Protein AF-A0A7X8Q0T3-F1 (afdb_monomer_lite)

Sequence (737 aa):
MSANFSKSKKDFNSKPINKAGVKKSKSPLKVDAVNPEDIIFALDIGTRTVIGVVGIQEKDKFKVLTTEKVEHKNRAMLDGQIHDIDEVAQVVKEVKNKLEKKLGMKLSKVAIAAAGRVLKTCEVHVEFECDPTKEIDLKLISSLELEGIQNAQRVFDNDSSKEEKTQFYCVGYSVINYYLNEYVISALEGHKGKKIGADILATFLPHVVVDSMYTVMNRVGLDVTSLTLEPIAAINVTIPKDLRLLNLVLIDVGAGTSDMAITRDGSIVAYGMVPIAGDEITEKIAHHYLVDFNTAEKIKVSTSLQKEKTTFTDILGNERNVEVCEVMKVIKPTIELLGQTLAEKIIAYNQKAPNAVFLIGGGSQIPGLTGFISSELGMADERVVVRGREVVSKVRVNSKKLSGPDAITPIGIAVTSQMQRGQDFMSVTINGQKVRMFNSKKLKVADALILIGFNPRKLIGRNGKNLDFELNGEKKTIKGEVGQSAQIYVNDKLSNLETVLNNQDAIRVLPAEDGKDASLKVIDLVRNISERKISLNGTHISLEPKIFINGEAANIDDVIHHGDNLYIEEILTINDLVKVSEIDPLIFDIKVNDVDVSLDYVLKDLDEIVYTTKKLQNIAVNNNVNNDDYYIEEHNDLVESSENNLLDKSMDTNLDKSDIKDVLMSGNCLNITINGENKSIVSKASKFIFVDVFNYLDIDLSNPKGNIVLKLNGKSAGFTDVVNTGDVIDIYWDKYS

Secondary structure (DSSP, 8-state):
------------------------PPPPP--TT--GGGEEEEEEE-SSEEEEEEEEEETTEEEEEEEEEEE-SS--EETTEES-HHHHHHHHHHHHHHHHHHHTS---EEEEEE--S--EEEEEEEEEE--TTS---HHHHHHHHHHHHHHHHHHHHHHHTTT----EEEEEEEEEEEEETTEEES--TT---SEEEEEEEEEEEEHHHHHHHHHHHHHTT-EEEEEEEHHHHHHHHHS-GGGGGS-EEEEEE-SS-EEEEEEETTEEEEEEEES-SHHHHHHHHHHHHT--HHHHHHHHHHHHTT-SEEEEE-TTS-EEEEEHHHHHHHHHHHHHHHHHHHHHHHHHHHSS--SEEEEESGGGGSTTHHHHHHHHTT--GGGEEE--GGG-TTEEE--SSS-SGGGHHHHHHHHHHHHTTT-EEEEEEETTEEEEEEESS--BHHHHHHHTT--GGGGSPPPPPPEEEEETTEEEEEPPPPPBPPEEEETTEEE-TTPBP-TT-EEEEEPPBPPPPP--BGGGT-S--S-EEEEETTEEEEE--EEEETTEE--TTPBP-TT-EEEEE---BHHHHHHHTT--TTTEEEEETTEE--TTPBP-TT-EEEEEEPPPPP-------------------------------------------------EEEEEEETTEEEEEEESSSSEEGGGGGGG----TTS--SPEEEEETTEE--TTPEE-TT-EEEEEE-S--

pLDDT: mean 78.89, std 20.51, range [22.8, 98.0]

Radius of gyration: 46.99 Å; chains: 1; bounding box: 126×98×154 Å

Structure (mmCIF, N/CA/C/O backbone):
data_AF-A0A7X8Q0T3-F1
#
_entry.id   AF-A0A7X8Q0T3-F1
#
loop_
_atom_site.group_PDB
_atom_site.id
_atom_site.type_symbol
_atom_site.label_atom_id
_atom_site.label_alt_id
_atom_site.label_comp_id
_atom_site.label_asym_id
_atom_site.label_entity_id
_atom_site.label_seq_id
_atom_site.pdbx_PDB_ins_code
_atom_site.Cartn_x
_atom_site.Cartn_y
_atom_site.Cartn_z
_atom_site.occupancy
_atom_site.B_iso_or_equiv
_atom_site.auth_seq_id
_atom_site.auth_comp_id
_atom_site.auth_asym_id
_atom_site.auth_atom_id
_atom_site.pdbx_PDB_model_num
ATOM 1 N N . MET A 1 1 ? -45.677 54.839 33.334 1.00 37.31 1 MET A N 1
ATOM 2 C CA . MET A 1 1 ? -44.772 55.268 32.251 1.00 37.31 1 MET A CA 1
ATOM 3 C C . MET A 1 1 ? -44.620 54.107 31.279 1.00 37.31 1 MET A C 1
ATOM 5 O O . MET A 1 1 ? -44.083 53.085 31.669 1.00 37.31 1 MET A O 1
ATOM 9 N N . SER A 1 2 ? -45.237 54.274 30.100 1.00 32.34 2 SER A N 1
ATOM 10 C CA . SER A 1 2 ? -44.810 53.809 28.759 1.00 32.34 2 SER A CA 1
ATOM 11 C C . SER A 1 2 ? -44.543 52.295 28.572 1.00 32.34 2 SER A C 1
ATOM 13 O O . SER A 1 2 ? -43.511 51.811 29.009 1.00 32.34 2 SER A O 1
ATOM 15 N N . ALA A 1 3 ? -45.480 51.469 28.073 1.00 28.78 3 ALA A N 1
ATOM 16 C CA . ALA A 1 3 ? -45.919 51.292 26.664 1.00 28.78 3 ALA A CA 1
ATOM 17 C C . ALA A 1 3 ? -44.854 50.579 25.786 1.00 28.78 3 ALA A C 1
ATOM 19 O O . ALA A 1 3 ? -43.715 51.012 25.773 1.00 28.78 3 ALA A O 1
ATOM 20 N N . ASN A 1 4 ? -45.113 49.534 24.988 1.00 27.72 4 ASN A N 1
ATOM 21 C CA . ASN A 1 4 ? -46.358 48.892 24.559 1.00 27.72 4 ASN A CA 1
ATOM 22 C C . ASN A 1 4 ? -46.070 47.470 24.031 1.00 27.72 4 ASN A C 1
ATOM 24 O O . ASN A 1 4 ? -45.195 47.281 23.190 1.00 27.72 4 ASN A O 1
ATOM 28 N N . PHE A 1 5 ? -46.893 46.508 24.449 1.00 28.86 5 PHE A N 1
ATOM 29 C CA . PHE A 1 5 ? -47.133 45.236 23.767 1.00 28.86 5 PHE A CA 1
ATOM 30 C C . PHE A 1 5 ? -48.535 45.276 23.129 1.00 28.86 5 PHE A C 1
ATOM 32 O O . PHE A 1 5 ? -49.465 45.856 23.691 1.00 28.86 5 PHE A O 1
ATOM 39 N N . SER A 1 6 ? -48.690 44.527 22.032 1.00 30.03 6 SER A N 1
ATOM 40 C CA . SER A 1 6 ? -49.937 44.008 21.437 1.00 30.03 6 SER A CA 1
ATOM 41 C C . SER A 1 6 ? -50.727 44.870 20.439 1.00 30.03 6 SER A C 1
ATOM 43 O O . SER A 1 6 ? -51.122 46.000 20.720 1.00 30.03 6 SER A O 1
ATOM 45 N N . LYS A 1 7 ? -51.056 44.236 19.300 1.00 31.39 7 LYS A N 1
ATOM 46 C CA . LYS A 1 7 ? -52.406 43.956 18.743 1.00 31.39 7 LYS A CA 1
ATOM 47 C C . LYS A 1 7 ? -52.211 43.381 17.315 1.00 31.39 7 LYS A C 1
ATOM 49 O O . LYS A 1 7 ? -51.281 43.793 16.646 1.00 31.39 7 LYS A O 1
ATOM 54 N N . SER A 1 8 ? -52.972 42.419 16.782 1.00 26.77 8 SER A N 1
ATOM 55 C CA . SER A 1 8 ? -54.361 42.041 17.064 1.00 26.77 8 SER A CA 1
ATOM 56 C C . SER A 1 8 ? -54.817 40.734 16.377 1.00 26.77 8 SER A C 1
ATOM 58 O O . SER A 1 8 ? -54.538 40.552 15.200 1.00 26.77 8 SER A O 1
ATOM 60 N N . LYS A 1 9 ? -55.671 39.990 17.109 1.00 30.47 9 LYS A N 1
ATOM 61 C CA . LYS A 1 9 ? -57.002 39.417 16.745 1.00 30.47 9 LYS A CA 1
ATOM 62 C C . LYS A 1 9 ? -57.108 38.317 15.662 1.00 30.47 9 LYS A C 1
ATOM 64 O O . LYS A 1 9 ? -56.691 38.527 14.537 1.00 30.47 9 LYS A O 1
ATOM 69 N N . LYS A 1 10 ? -57.602 37.120 16.052 1.00 30.09 10 LYS A N 1
ATOM 70 C CA . LYS A 1 10 ? -59.005 36.581 15.964 1.00 30.09 10 LYS A CA 1
ATOM 71 C C . LYS A 1 10 ? -59.418 36.258 14.527 1.00 30.09 10 LYS A C 1
ATOM 73 O O . LYS A 1 10 ? -59.178 37.073 13.656 1.00 30.09 10 LYS A O 1
ATOM 78 N N . ASP A 1 11 ? -60.163 35.222 14.172 1.00 29.88 11 ASP A N 1
ATOM 79 C CA . ASP A 1 11 ? -60.766 33.992 14.722 1.00 29.88 11 ASP A CA 1
ATOM 80 C C . ASP A 1 11 ? -61.361 33.328 13.450 1.00 29.88 11 ASP A C 1
ATOM 82 O O . ASP A 1 11 ? -61.720 34.068 12.540 1.00 29.88 11 ASP A O 1
ATOM 86 N N . PHE A 1 12 ? -61.491 31.998 13.356 1.00 29.34 12 PHE A N 1
ATOM 87 C CA . PHE A 1 12 ? -62.722 31.306 12.903 1.00 29.34 12 PHE A CA 1
ATOM 88 C C . PHE A 1 12 ? -62.537 29.778 12.781 1.00 29.34 12 PHE A C 1
ATOM 90 O O . PHE A 1 12 ? -61.544 29.263 12.274 1.00 29.34 12 PHE A O 1
ATOM 97 N N . ASN A 1 13 ? -63.556 29.083 13.289 1.00 30.03 13 ASN A N 1
ATOM 98 C CA . ASN A 1 13 ? -63.765 27.640 13.424 1.00 30.03 13 ASN A CA 1
ATOM 99 C C . ASN A 1 13 ? -63.749 26.830 12.112 1.00 30.03 13 ASN A C 1
ATOM 101 O O . ASN A 1 13 ? -64.373 27.231 11.135 1.00 30.03 13 ASN A O 1
ATOM 105 N N . SER A 1 14 ? -63.233 25.592 12.157 1.00 27.50 14 SER A N 1
ATOM 106 C CA . SER A 1 14 ? -64.033 24.336 12.157 1.00 27.50 14 SER A CA 1
ATOM 107 C C . SER A 1 14 ? -63.181 23.092 11.803 1.00 27.50 14 SER A C 1
ATOM 109 O O . SER A 1 14 ? -62.416 23.074 10.847 1.00 27.50 14 SER A O 1
ATOM 111 N N . LYS A 1 15 ? -63.300 22.038 12.623 1.00 33.34 15 LYS A N 1
ATOM 112 C CA . LYS A 1 15 ? -62.826 20.643 12.408 1.00 33.34 15 LYS A CA 1
ATOM 113 C C . LYS A 1 15 ? -63.952 19.848 11.695 1.00 33.34 15 LYS A C 1
ATOM 115 O O . LYS A 1 15 ? -65.085 20.302 11.859 1.00 33.34 15 LYS A O 1
ATOM 120 N N . PRO A 1 16 ? -63.751 18.677 11.018 1.00 34.50 16 PRO A N 1
ATOM 121 C CA . PRO A 1 16 ? -63.054 17.502 11.591 1.00 34.50 16 PRO A CA 1
ATOM 122 C C . PRO A 1 16 ? -62.365 16.454 10.652 1.00 34.50 16 PRO A C 1
ATOM 124 O O . PRO A 1 16 ? -62.721 16.265 9.501 1.00 34.50 16 PRO A O 1
ATOM 127 N N . ILE A 1 17 ? -61.401 15.720 11.243 1.00 32.91 17 ILE A N 1
ATOM 128 C CA . ILE A 1 17 ? -61.105 14.261 11.158 1.00 32.91 17 ILE A CA 1
ATOM 129 C C . ILE A 1 17 ? -61.110 13.562 9.770 1.00 32.91 17 ILE A C 1
ATOM 131 O O . ILE A 1 17 ? -62.182 13.319 9.233 1.00 32.91 17 ILE A O 1
ATOM 135 N N . ASN A 1 18 ? -59.959 13.026 9.300 1.00 28.09 18 ASN A N 1
ATOM 136 C CA . ASN A 1 18 ? -59.704 11.563 9.232 1.00 28.09 18 ASN A CA 1
ATOM 137 C C . ASN A 1 18 ? -58.343 11.123 8.629 1.00 28.09 18 ASN A C 1
ATOM 139 O O . ASN A 1 18 ? -57.857 11.685 7.656 1.00 28.09 18 ASN A O 1
ATOM 143 N N . LYS A 1 19 ? -57.891 9.971 9.150 1.00 28.48 19 LYS A N 1
ATOM 144 C CA . LYS A 1 19 ? -57.061 8.898 8.558 1.00 28.48 19 LYS A CA 1
ATOM 145 C C . LYS A 1 19 ? -55.526 9.012 8.496 1.00 28.48 19 LYS A C 1
ATOM 147 O O . LYS A 1 19 ? -54.922 9.719 7.700 1.00 28.48 19 LYS A O 1
ATOM 152 N N . ALA A 1 20 ? -54.944 8.139 9.323 1.00 39.25 20 ALA A N 1
ATOM 153 C CA . ALA A 1 20 ? -53.646 7.481 9.237 1.00 39.25 20 ALA A CA 1
ATOM 154 C C . ALA A 1 20 ? -52.990 7.484 7.842 1.00 39.25 20 ALA A C 1
ATOM 156 O O . ALA A 1 20 ? -53.408 6.767 6.933 1.00 39.25 20 ALA A O 1
ATOM 157 N N . GLY A 1 21 ? -51.898 8.240 7.720 1.00 27.89 21 GLY A N 1
ATOM 158 C CA . GLY A 1 21 ? -50.941 8.134 6.627 1.00 27.89 21 GLY A CA 1
ATOM 159 C C . GLY A 1 21 ? -49.817 7.175 7.008 1.00 27.89 21 GLY A C 1
ATOM 160 O O . GLY A 1 21 ? -49.024 7.451 7.906 1.00 27.89 21 GLY A O 1
ATOM 161 N N . VAL A 1 22 ? -49.776 6.040 6.318 1.00 30.25 22 VAL A N 1
ATOM 162 C CA . VAL A 1 22 ? -48.699 5.044 6.303 1.00 30.25 22 VAL A CA 1
ATOM 163 C C . VAL A 1 22 ? -47.321 5.724 6.304 1.00 30.25 22 VAL A C 1
ATOM 165 O O . VAL A 1 22 ? -47.052 6.595 5.474 1.00 30.25 22 VAL A O 1
ATOM 168 N N . LYS A 1 23 ? -46.429 5.309 7.219 1.00 32.00 23 LYS A N 1
ATOM 169 C CA . LYS A 1 23 ? -45.001 5.668 7.192 1.00 32.00 23 LYS A CA 1
ATOM 170 C C . LYS A 1 23 ? -44.437 5.300 5.816 1.00 32.00 23 LYS A C 1
ATOM 172 O O . LYS A 1 23 ? -44.191 4.127 5.549 1.00 32.00 23 LYS A O 1
ATOM 177 N N . LYS A 1 24 ? -44.212 6.297 4.953 1.00 29.77 24 LYS A N 1
ATOM 178 C CA . LYS A 1 24 ? -43.416 6.130 3.731 1.00 29.77 24 LYS A CA 1
ATOM 179 C C . LYS A 1 24 ? -42.034 5.629 4.144 1.00 29.77 24 LYS A C 1
ATOM 181 O O . LYS A 1 24 ? -41.278 6.350 4.796 1.00 29.77 24 LYS A O 1
ATOM 186 N N . SER A 1 25 ? -41.716 4.387 3.784 1.00 33.12 25 SER A N 1
ATOM 187 C CA . SER A 1 25 ? -40.343 3.895 3.799 1.00 33.12 25 SER A CA 1
ATOM 188 C C . SER A 1 25 ? -39.490 4.862 2.983 1.00 33.12 25 SER A C 1
ATOM 190 O O . SER A 1 25 ? -39.877 5.226 1.870 1.00 33.12 25 SER A O 1
ATOM 192 N N . LYS A 1 26 ? -38.352 5.295 3.536 1.00 35.00 26 LYS A N 1
ATOM 193 C CA . LYS A 1 26 ? -37.360 6.086 2.800 1.00 35.00 26 LYS A CA 1
ATOM 194 C C . LYS A 1 26 ? -37.079 5.389 1.467 1.00 35.00 26 LYS A C 1
ATOM 196 O O . LYS A 1 26 ? -36.672 4.230 1.463 1.00 35.00 26 LYS A O 1
ATOM 201 N N . SER A 1 27 ? -37.349 6.080 0.364 1.00 32.72 27 SER A N 1
ATOM 202 C CA . SER A 1 27 ? -36.993 5.620 -0.974 1.00 32.72 27 SER A CA 1
ATOM 203 C C . SER A 1 27 ? -35.476 5.400 -1.061 1.00 32.72 27 SER A C 1
ATOM 205 O O . SER A 1 27 ? -34.735 6.115 -0.375 1.00 32.72 27 SER A O 1
ATOM 207 N N . PRO A 1 28 ? -34.998 4.460 -1.897 1.00 38.91 28 PRO A N 1
ATOM 208 C CA . PRO A 1 28 ? -33.577 4.339 -2.208 1.00 38.91 28 PRO A CA 1
ATOM 209 C C . PRO A 1 28 ? -33.034 5.689 -2.695 1.00 38.91 28 PRO A C 1
ATOM 211 O O . PRO A 1 28 ? -33.772 6.475 -3.299 1.00 38.91 28 PRO A O 1
ATOM 214 N N . LEU A 1 29 ? -31.765 5.977 -2.402 1.00 44.09 29 LEU A N 1
ATOM 215 C CA . LEU A 1 29 ? -31.055 7.107 -3.004 1.00 44.09 29 LEU A CA 1
ATOM 216 C C . LEU A 1 29 ? -31.236 7.016 -4.530 1.00 44.09 29 LEU A C 1
ATOM 218 O O . LEU A 1 29 ? -31.011 5.954 -5.100 1.00 44.09 29 LEU A O 1
ATOM 222 N N . LYS A 1 30 ? -31.684 8.091 -5.190 1.00 40.72 30 LYS A N 1
ATOM 223 C CA . LYS A 1 30 ? -31.677 8.158 -6.659 1.00 40.72 30 LYS A CA 1
ATOM 224 C C . LYS A 1 30 ? -30.213 8.192 -7.109 1.00 40.72 30 LYS A C 1
ATOM 226 O O . LYS A 1 30 ? -29.570 9.229 -6.973 1.00 40.72 30 LYS A O 1
ATOM 231 N N . VAL A 1 31 ? -29.691 7.052 -7.561 1.00 48.88 31 VAL A N 1
ATOM 232 C CA . VAL A 1 31 ? -28.301 6.865 -8.030 1.00 48.88 31 VAL A CA 1
ATOM 233 C C . VAL A 1 31 ? -28.162 7.122 -9.541 1.00 48.88 31 VAL A C 1
ATOM 235 O O . VAL A 1 31 ? -27.051 7.162 -10.054 1.00 48.88 31 VAL A O 1
ATOM 238 N N . ASP A 1 32 ? -29.258 7.451 -10.234 1.00 45.22 32 ASP A N 1
ATOM 239 C CA . ASP A 1 32 ? -29.336 7.631 -11.699 1.00 45.22 32 ASP A CA 1
ATOM 240 C C . ASP A 1 32 ? -28.468 8.769 -12.296 1.00 45.22 32 ASP A C 1
ATOM 242 O O . ASP A 1 32 ? -28.547 9.036 -13.491 1.00 45.22 32 ASP A O 1
ATOM 246 N N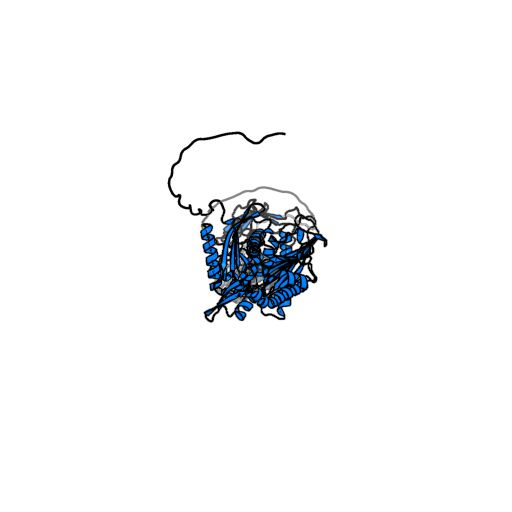 . ALA A 1 33 ? -27.649 9.462 -11.498 1.00 56.94 33 ALA A N 1
ATOM 247 C CA . ALA A 1 33 ? -26.800 10.577 -11.933 1.00 56.94 33 ALA A CA 1
ATOM 248 C C . ALA A 1 33 ? -25.291 10.365 -11.691 1.00 56.94 33 ALA A C 1
ATOM 250 O O . ALA A 1 33 ? -24.519 11.300 -11.892 1.00 56.94 33 ALA A O 1
ATOM 251 N N . VAL A 1 34 ? -24.857 9.186 -11.228 1.00 66.12 34 VAL A N 1
ATOM 252 C CA . VAL A 1 34 ? -23.438 8.913 -10.941 1.00 66.12 34 VAL A CA 1
ATOM 253 C C . VAL A 1 34 ? -22.872 7.942 -11.974 1.00 66.12 34 VAL A C 1
ATOM 255 O O . VAL A 1 34 ? -23.337 6.811 -12.084 1.00 66.12 34 VAL A O 1
ATOM 258 N N . ASN A 1 35 ? -21.859 8.382 -12.720 1.00 72.50 35 ASN A N 1
ATOM 259 C CA . ASN A 1 35 ? -21.120 7.531 -13.647 1.00 72.50 35 ASN A CA 1
ATOM 260 C C . ASN A 1 35 ? -20.367 6.437 -12.860 1.00 72.50 35 ASN A C 1
ATOM 262 O O . ASN A 1 35 ? -19.590 6.779 -11.965 1.00 72.50 35 ASN A O 1
ATOM 266 N N . PRO A 1 36 ? -20.556 5.142 -13.175 1.00 73.50 36 PRO A N 1
ATOM 267 C CA . PRO A 1 36 ? -19.870 4.050 -12.490 1.00 73.50 36 PRO A CA 1
ATOM 268 C C . PRO A 1 36 ? -18.345 4.159 -12.477 1.00 73.50 36 PRO A C 1
ATOM 270 O O . PRO A 1 36 ? -17.726 3.751 -11.499 1.00 73.50 36 PRO A O 1
ATOM 273 N N . GLU A 1 37 ? -17.743 4.745 -13.514 1.00 72.06 37 GLU A N 1
ATOM 274 C CA . GLU A 1 37 ? -16.288 4.927 -13.575 1.00 72.06 37 GLU A CA 1
ATOM 275 C C . GLU A 1 37 ? -15.775 5.997 -12.601 1.00 72.06 37 GLU A C 1
ATOM 277 O O . GLU A 1 37 ? -14.588 6.022 -12.294 1.00 72.06 37 GLU A O 1
ATOM 282 N N . ASP A 1 38 ? -16.636 6.870 -12.077 1.00 80.62 38 ASP A N 1
ATOM 283 C CA . ASP A 1 38 ? -16.244 7.913 -11.121 1.00 80.62 38 ASP A CA 1
ATOM 284 C C . ASP A 1 38 ? -16.353 7.454 -9.661 1.00 80.62 38 ASP A C 1
ATOM 286 O O . ASP A 1 38 ? -15.968 8.186 -8.745 1.00 80.62 38 ASP A O 1
ATOM 290 N N . ILE A 1 39 ? -16.870 6.243 -9.437 1.00 89.75 39 ILE A N 1
ATOM 291 C CA . ILE A 1 39 ? -17.085 5.690 -8.106 1.00 89.75 39 ILE A CA 1
ATOM 292 C C . ILE A 1 39 ? -15.808 5.070 -7.567 1.00 89.75 39 ILE A C 1
ATOM 294 O O . ILE A 1 39 ? -15.181 4.220 -8.193 1.00 89.75 39 ILE A O 1
ATOM 298 N N . ILE A 1 40 ? -15.499 5.439 -6.329 1.00 92.56 40 ILE A N 1
ATOM 299 C CA . ILE A 1 40 ? -14.468 4.795 -5.532 1.00 92.56 40 ILE A CA 1
ATOM 300 C C . ILE A 1 40 ? -15.150 3.958 -4.469 1.00 92.56 40 ILE A C 1
ATOM 302 O O . ILE A 1 40 ? -15.913 4.471 -3.644 1.00 92.56 40 ILE A O 1
ATOM 306 N N . PHE A 1 41 ? -14.848 2.666 -4.488 1.00 95.38 41 PHE A N 1
ATOM 307 C CA . PHE A 1 41 ? -15.167 1.741 -3.417 1.00 95.38 41 PHE A CA 1
ATOM 308 C C . PHE A 1 41 ? -13.881 1.416 -2.666 1.00 95.38 41 PHE A C 1
ATOM 310 O O . PHE A 1 41 ? -12.967 0.832 -3.235 1.00 95.38 41 PHE A O 1
ATOM 317 N N . ALA A 1 42 ? -13.816 1.808 -1.400 1.00 96.25 42 ALA A N 1
ATOM 318 C CA . ALA A 1 42 ? -12.715 1.495 -0.506 1.00 96.25 42 ALA A CA 1
ATOM 319 C C . ALA A 1 42 ? -13.150 0.480 0.552 1.00 96.25 42 ALA A C 1
ATOM 321 O O . ALA A 1 42 ? -14.268 0.562 1.077 1.00 96.25 42 ALA A O 1
ATOM 322 N N . LEU A 1 43 ? -12.253 -0.445 0.875 1.00 96.38 43 LEU A N 1
ATOM 323 C CA . LEU A 1 43 ? -12.395 -1.411 1.953 1.00 96.38 43 LEU A CA 1
ATOM 324 C C . LEU A 1 43 ? -11.230 -1.276 2.930 1.00 96.38 43 LEU A C 1
ATOM 326 O O . LEU A 1 43 ? -10.067 -1.385 2.552 1.00 96.38 43 LEU A O 1
ATOM 330 N N . ASP A 1 44 ? -11.586 -1.101 4.192 1.00 95.50 44 ASP A N 1
ATOM 331 C CA . ASP A 1 44 ? -10.714 -1.313 5.336 1.00 95.50 44 ASP A CA 1
ATOM 332 C C . ASP A 1 44 ? -11.032 -2.701 5.913 1.00 95.50 44 ASP A C 1
ATOM 334 O O . ASP A 1 44 ? -12.173 -2.974 6.311 1.00 95.50 44 ASP A O 1
ATOM 338 N N . ILE A 1 45 ? -10.052 -3.604 5.874 1.00 94.75 45 ILE A N 1
ATOM 339 C CA . ILE A 1 45 ? -10.183 -4.991 6.326 1.00 94.75 45 ILE A CA 1
ATOM 340 C C . ILE A 1 45 ? -9.469 -5.107 7.673 1.00 94.75 45 ILE A C 1
ATOM 342 O O . ILE A 1 45 ? -8.379 -5.657 7.768 1.00 94.75 45 ILE A O 1
ATOM 346 N N . GLY A 1 46 ? -10.098 -4.579 8.719 1.00 92.00 46 GLY A N 1
ATOM 347 C CA . GLY A 1 46 ? -9.538 -4.593 10.062 1.00 92.00 46 GLY A CA 1
ATOM 348 C C . GLY A 1 46 ? -9.693 -5.938 10.778 1.00 92.00 46 GLY A C 1
ATOM 349 O O . GLY A 1 46 ? -10.587 -6.740 10.488 1.00 92.00 46 GLY A O 1
ATOM 350 N N . THR A 1 47 ? -8.869 -6.136 11.814 1.00 91.12 47 THR A N 1
ATOM 351 C CA . THR A 1 47 ? -8.838 -7.368 12.636 1.00 91.12 47 THR A CA 1
ATOM 352 C C . THR A 1 47 ? -10.199 -7.720 13.246 1.00 91.12 47 THR A C 1
ATOM 354 O O . THR A 1 47 ? -10.567 -8.889 13.327 1.00 91.12 47 THR A O 1
ATOM 357 N N . ARG A 1 48 ? -10.994 -6.712 13.629 1.00 89.75 48 ARG A N 1
ATOM 358 C CA . ARG A 1 48 ? -12.329 -6.913 14.213 1.00 89.75 48 ARG A CA 1
ATOM 359 C C . ARG A 1 48 ? -13.465 -6.708 13.214 1.00 89.75 48 ARG A C 1
ATOM 361 O O . ARG A 1 48 ? -14.483 -7.397 13.298 1.00 89.75 48 ARG A O 1
ATOM 368 N N . THR A 1 49 ? -13.326 -5.748 12.302 1.00 92.38 49 THR A N 1
ATOM 369 C CA . THR A 1 49 ? -14.418 -5.313 11.424 1.00 92.38 49 THR A CA 1
ATOM 370 C C . THR A 1 49 ? -13.937 -5.004 10.023 1.00 92.38 49 THR A C 1
ATOM 372 O O . THR A 1 49 ? -12.892 -4.388 9.867 1.00 92.38 49 THR A O 1
ATOM 375 N N . VAL A 1 50 ? -14.769 -5.314 9.032 1.00 95.31 50 VAL A N 1
ATOM 376 C CA . VAL A 1 50 ? -14.602 -4.844 7.657 1.00 95.31 50 VAL A CA 1
ATOM 377 C C . VAL A 1 50 ? -15.505 -3.636 7.437 1.00 95.31 50 VAL A C 1
ATOM 379 O O . VAL A 1 50 ? -16.725 -3.706 7.646 1.00 95.31 50 VAL A O 1
ATOM 382 N N . ILE A 1 51 ? -14.912 -2.522 7.014 1.00 95.38 51 ILE A N 1
ATOM 383 C CA . ILE A 1 51 ? -15.606 -1.262 6.760 1.00 95.38 51 ILE A CA 1
ATOM 384 C C . ILE A 1 51 ? -15.491 -0.924 5.277 1.00 95.38 51 ILE A C 1
ATOM 386 O O . ILE A 1 51 ? -14.403 -0.771 4.736 1.00 95.38 51 ILE A O 1
ATOM 390 N N . GLY A 1 52 ? -16.636 -0.777 4.616 1.00 96.19 52 GLY A N 1
ATOM 391 C CA . GLY A 1 52 ? -16.710 -0.331 3.232 1.00 96.19 52 GLY A CA 1
ATOM 392 C C . GLY A 1 52 ? -17.214 1.099 3.114 1.00 96.19 52 GLY A C 1
ATOM 393 O O . GLY A 1 52 ? -18.243 1.459 3.698 1.00 96.19 52 GLY A O 1
ATOM 394 N N . VAL A 1 53 ? -16.513 1.900 2.316 1.00 95.19 53 VAL A N 1
ATOM 395 C CA . VAL A 1 53 ? -16.852 3.289 1.996 1.00 95.19 53 VAL A CA 1
ATOM 396 C C . VAL A 1 53 ? -16.996 3.420 0.488 1.00 95.19 53 VAL A C 1
ATOM 398 O O . VAL A 1 53 ? -16.104 3.040 -0.261 1.00 95.19 53 VAL A O 1
ATOM 401 N N . VAL A 1 54 ? -18.122 3.972 0.035 1.00 94.88 54 VAL A N 1
ATOM 402 C CA . VAL A 1 54 ? -18.336 4.291 -1.380 1.00 94.88 54 VAL A CA 1
ATOM 403 C C . VAL A 1 54 ? -18.550 5.786 -1.529 1.00 94.88 54 VAL A C 1
ATOM 405 O O . VAL A 1 54 ? -19.397 6.368 -0.841 1.00 94.88 54 VAL A O 1
ATOM 408 N N . GLY A 1 55 ? -17.802 6.409 -2.433 1.00 92.62 55 GLY A N 1
ATOM 409 C CA . GLY A 1 55 ? -17.861 7.845 -2.668 1.00 92.62 55 GLY A CA 1
ATOM 410 C C . GLY A 1 55 ? -17.422 8.261 -4.064 1.00 92.62 55 GLY A C 1
ATOM 411 O O . GLY A 1 55 ? -17.036 7.432 -4.883 1.00 92.62 55 GLY A O 1
ATOM 412 N N . ILE A 1 56 ? -17.522 9.562 -4.318 1.00 90.56 56 ILE A N 1
ATOM 413 C CA . ILE A 1 56 ? -17.129 10.212 -5.572 1.00 90.56 56 ILE A CA 1
ATOM 414 C C . ILE A 1 56 ? -16.374 11.504 -5.277 1.00 90.56 5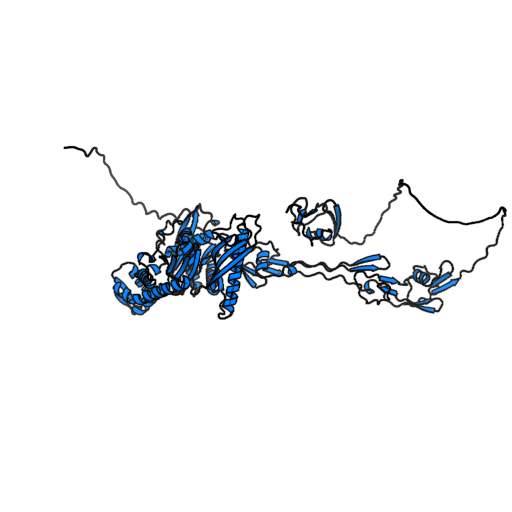6 ILE A C 1
ATOM 416 O O . ILE A 1 56 ? -16.626 12.166 -4.264 1.00 90.56 56 ILE A O 1
ATOM 420 N N . GLN A 1 57 ? -15.486 11.895 -6.184 1.00 85.25 57 GLN A N 1
ATOM 421 C CA . GLN A 1 57 ? -14.852 13.206 -6.136 1.00 85.25 57 GLN A CA 1
ATOM 422 C C . GLN A 1 57 ? -15.800 14.265 -6.725 1.00 85.25 57 GLN A C 1
ATOM 424 O O . GLN A 1 57 ? -16.175 14.195 -7.891 1.00 85.25 57 GLN A O 1
ATOM 429 N N . GLU A 1 58 ? -16.180 15.269 -5.932 1.00 83.88 58 GLU A N 1
ATOM 430 C CA . GLU A 1 58 ? -16.938 16.442 -6.383 1.00 83.88 58 GLU A CA 1
ATOM 431 C C . GLU A 1 58 ? -16.093 17.708 -6.170 1.00 83.88 58 GLU A C 1
ATOM 433 O O . GLU A 1 58 ? -16.004 18.234 -5.054 1.00 83.88 58 GLU A O 1
ATOM 438 N N . LYS A 1 59 ? -15.503 18.241 -7.251 1.00 80.00 59 LYS A N 1
ATOM 439 C CA . LYS A 1 59 ? -14.568 19.384 -7.196 1.00 80.00 59 LYS A CA 1
ATOM 440 C C . LYS A 1 59 ? -13.413 19.079 -6.226 1.00 80.00 59 LYS A C 1
ATOM 442 O O . LYS A 1 59 ? -12.755 18.057 -6.378 1.00 80.00 59 LYS A O 1
ATOM 447 N N . ASP A 1 60 ? -13.222 19.899 -5.193 1.00 78.69 60 ASP A N 1
ATOM 448 C CA . ASP A 1 60 ? -12.158 19.742 -4.190 1.00 78.69 60 ASP A CA 1
ATOM 449 C C . ASP A 1 60 ? -12.553 18.878 -2.982 1.00 78.69 60 ASP A C 1
ATOM 451 O O . ASP A 1 60 ? -11.817 18.825 -1.993 1.00 78.69 60 ASP A O 1
ATOM 455 N N . LYS A 1 61 ? -13.736 18.245 -3.000 1.00 86.19 61 LYS A N 1
ATOM 456 C CA . LYS A 1 61 ? -14.234 17.450 -1.869 1.00 86.19 61 LYS A CA 1
ATOM 457 C C . LYS A 1 61 ? -14.607 16.038 -2.286 1.00 86.19 61 LYS A C 1
ATOM 459 O O . LYS A 1 61 ? -15.310 15.831 -3.270 1.00 86.19 61 LYS A O 1
ATOM 464 N N . PHE A 1 62 ? -14.233 15.074 -1.457 1.00 88.38 62 PHE A N 1
ATOM 465 C CA . PHE A 1 62 ? -14.702 13.704 -1.597 1.00 88.38 62 PHE A CA 1
ATOM 466 C C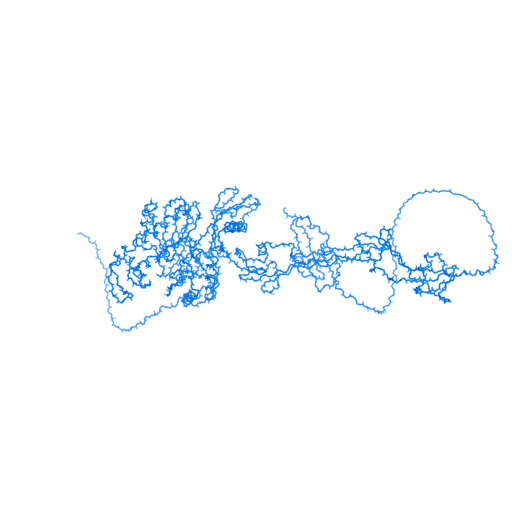 . PHE A 1 62 ? -16.064 13.559 -0.911 1.00 88.38 62 PHE A C 1
ATOM 468 O O . PHE A 1 62 ? -16.236 13.912 0.260 1.00 88.38 62 PHE A O 1
ATOM 475 N N . LYS A 1 63 ? -17.068 13.074 -1.636 1.00 90.50 63 LYS A N 1
ATOM 476 C CA . LYS A 1 63 ? -18.427 12.885 -1.130 1.00 90.50 63 LYS A CA 1
ATOM 477 C C . LYS A 1 63 ? -18.689 11.407 -0.905 1.00 90.50 63 LYS A C 1
ATOM 479 O O . LYS A 1 63 ? -18.795 10.634 -1.852 1.00 90.50 63 LYS A O 1
ATOM 484 N N . VAL A 1 64 ? -18.878 11.038 0.356 1.00 91.44 64 VAL A N 1
ATOM 485 C CA . VAL A 1 64 ? -19.289 9.689 0.743 1.00 91.44 64 VAL A CA 1
ATOM 486 C C . VAL A 1 64 ? -20.774 9.513 0.433 1.00 91.44 64 VAL A C 1
ATOM 488 O O . VAL A 1 64 ? -21.628 10.209 0.990 1.00 91.44 64 VAL A O 1
ATOM 491 N N . LEU A 1 65 ? -21.076 8.568 -0.455 1.00 91.69 65 LEU A N 1
ATOM 492 C CA . LEU A 1 65 ? -22.431 8.209 -0.869 1.00 91.69 65 LEU A CA 1
ATOM 493 C C . LEU A 1 65 ? -23.070 7.239 0.124 1.00 91.69 65 LEU A C 1
ATOM 495 O O . LEU A 1 65 ? -24.210 7.428 0.547 1.00 91.69 65 LEU A O 1
ATOM 499 N N . THR A 1 66 ? -22.330 6.203 0.518 1.00 92.62 66 THR A N 1
ATOM 500 C CA . THR A 1 66 ? -22.791 5.204 1.484 1.00 92.62 66 THR A CA 1
ATOM 501 C C . THR A 1 66 ? -21.613 4.521 2.165 1.00 92.62 66 THR A C 1
ATOM 503 O O . THR A 1 66 ? -20.506 4.473 1.636 1.00 92.62 66 THR A O 1
ATOM 506 N N . THR A 1 67 ? -21.876 3.959 3.341 1.00 94.06 67 THR A N 1
ATOM 507 C CA . THR A 1 67 ? -20.926 3.147 4.096 1.00 94.06 67 THR A CA 1
ATOM 508 C C . THR A 1 67 ? -21.604 1.898 4.644 1.00 94.06 67 THR A C 1
ATOM 510 O O . THR A 1 67 ? -22.837 1.846 4.767 1.00 94.06 67 THR A O 1
ATOM 513 N N . GLU A 1 68 ? -20.817 0.880 4.969 1.00 94.94 68 GLU A N 1
ATOM 514 C CA . GLU A 1 68 ? -21.265 -0.294 5.711 1.00 94.94 68 GLU A CA 1
ATOM 515 C C . GLU A 1 68 ? -20.126 -0.843 6.573 1.00 94.94 68 GLU A C 1
ATOM 517 O O . GLU A 1 68 ? -18.965 -0.731 6.204 1.00 94.94 68 GLU A O 1
ATOM 522 N N . LYS A 1 69 ? -20.469 -1.405 7.733 1.00 94.19 69 LYS A N 1
ATOM 523 C CA . LYS A 1 69 ? -19.532 -2.002 8.686 1.00 94.19 69 LYS A CA 1
ATOM 524 C C . LYS A 1 69 ? -20.090 -3.355 9.100 1.00 94.19 69 LYS A C 1
ATOM 526 O O . LYS A 1 69 ? -21.267 -3.433 9.460 1.00 94.19 69 LYS A O 1
ATOM 531 N N . VAL A 1 70 ? -19.269 -4.393 9.024 1.00 94.56 70 VAL A N 1
ATOM 532 C CA . VAL A 1 70 ? -19.617 -5.754 9.447 1.00 94.56 70 VAL A CA 1
ATOM 533 C C . VAL A 1 70 ? -18.484 -6.285 10.318 1.00 94.56 70 VAL A C 1
ATOM 535 O O . VAL A 1 70 ? -17.316 -6.095 9.995 1.00 94.56 70 VAL A O 1
ATOM 538 N N . GLU A 1 71 ? -18.826 -6.900 11.446 1.00 92.38 71 GLU A N 1
ATOM 539 C CA . GLU A 1 71 ? -17.848 -7.513 12.350 1.00 92.38 71 GLU A CA 1
ATOM 540 C C . GLU A 1 71 ? -17.563 -8.953 11.923 1.00 92.38 71 GLU A C 1
ATOM 542 O O . GLU A 1 71 ? -18.465 -9.652 11.451 1.00 92.38 71 GLU A O 1
ATOM 547 N N . HIS A 1 72 ? -16.328 -9.411 12.124 1.00 90.88 72 HIS A N 1
ATOM 548 C CA . HIS A 1 72 ? -16.006 -10.824 11.946 1.00 90.88 72 HIS A CA 1
ATOM 549 C C . HIS A 1 72 ? -16.746 -11.667 12.989 1.00 90.88 72 HIS A C 1
ATOM 551 O O . HIS A 1 72 ? -16.879 -11.274 14.153 1.00 90.88 72 HIS A O 1
ATOM 557 N N . LYS A 1 73 ? -17.251 -12.832 12.573 1.00 84.62 73 LYS A N 1
ATOM 558 C CA . LYS A 1 73 ? -17.959 -13.757 13.475 1.00 84.62 73 LYS A CA 1
ATOM 559 C C . LYS A 1 73 ? -16.987 -14.487 14.397 1.00 84.62 73 LYS A C 1
ATOM 561 O O . LYS A 1 73 ? -17.255 -14.609 15.589 1.00 84.62 73 LYS A O 1
ATOM 566 N N . ASN A 1 74 ? -15.866 -14.911 13.825 1.00 83.69 74 ASN A N 1
ATOM 567 C CA . ASN A 1 74 ? -14.761 -15.569 14.502 1.00 83.69 74 ASN A CA 1
ATOM 568 C C . ASN A 1 74 ? -13.489 -14.727 14.335 1.00 83.69 74 ASN A C 1
ATOM 570 O O . ASN A 1 74 ? -13.492 -13.682 13.680 1.00 83.69 74 ASN A O 1
ATOM 574 N N . ARG A 1 75 ? -12.386 -15.183 14.927 1.00 81.94 75 ARG A N 1
ATOM 575 C CA . ARG A 1 75 ? -11.081 -14.521 14.852 1.00 81.94 75 ARG A CA 1
ATOM 576 C C . ARG A 1 75 ? -10.362 -14.869 13.539 1.00 81.94 75 ARG A C 1
ATOM 578 O O . ARG A 1 75 ? -9.306 -15.488 13.544 1.00 81.94 75 ARG A O 1
ATOM 585 N N . ALA A 1 76 ? -10.975 -14.485 12.417 1.00 88.50 76 ALA A N 1
ATOM 586 C CA . ALA A 1 76 ? -10.479 -14.727 11.055 1.00 88.50 76 ALA A CA 1
ATOM 587 C C . ALA A 1 76 ? -9.203 -13.931 10.725 1.00 88.50 76 ALA A C 1
ATOM 589 O O . ALA A 1 76 ? -8.470 -14.250 9.784 1.00 88.50 76 ALA A O 1
ATOM 590 N N . MET A 1 77 ? -8.954 -12.878 11.503 1.00 90.44 77 MET A N 1
ATOM 591 C CA . MET A 1 77 ? -7.771 -12.038 11.439 1.00 90.44 77 MET A CA 1
ATOM 592 C C . MET A 1 77 ? -7.080 -11.967 12.797 1.00 90.44 77 MET A C 1
ATOM 594 O O . MET A 1 77 ? -7.741 -12.004 13.836 1.00 90.44 77 MET A O 1
ATOM 598 N N . LEU A 1 78 ? -5.757 -11.825 12.771 1.00 87.19 78 LEU A N 1
ATOM 599 C CA . LEU A 1 78 ? -4.906 -11.677 13.950 1.00 87.19 78 LEU A CA 1
ATOM 600 C C . LEU A 1 78 ? -3.772 -10.702 13.621 1.00 87.19 78 LEU A C 1
ATOM 602 O O . LEU A 1 78 ? -3.118 -10.855 12.593 1.00 87.19 78 LEU A O 1
ATOM 606 N N . ASP A 1 79 ? -3.557 -9.694 14.466 1.00 85.25 79 ASP A N 1
ATOM 607 C CA . ASP A 1 79 ? -2.508 -8.671 14.314 1.00 85.25 79 ASP A CA 1
ATOM 608 C C . ASP A 1 79 ? -2.431 -8.072 12.895 1.00 85.25 79 ASP A C 1
ATOM 610 O O . ASP A 1 79 ? -1.355 -7.929 12.304 1.00 85.25 79 ASP A O 1
ATOM 614 N N . GLY A 1 80 ? -3.597 -7.775 12.308 1.00 82.88 80 GLY A N 1
ATOM 615 C CA . GLY A 1 80 ? -3.708 -7.207 10.960 1.00 82.88 80 GLY A CA 1
ATOM 616 C C . GLY A 1 80 ? -3.476 -8.200 9.814 1.00 82.88 80 GLY A C 1
ATOM 617 O O . GLY A 1 80 ? -3.570 -7.816 8.652 1.00 82.88 80 GLY A O 1
ATOM 618 N N . GLN A 1 81 ? -3.214 -9.477 10.101 1.00 89.31 81 GLN A N 1
ATOM 619 C CA . GLN A 1 81 ? -3.019 -10.525 9.098 1.00 89.31 81 GLN A CA 1
ATOM 620 C C . GLN A 1 81 ? -4.259 -11.408 8.945 1.00 89.31 81 GLN A C 1
ATOM 622 O O . GLN A 1 81 ? -4.987 -11.676 9.902 1.00 89.31 81 GLN A O 1
ATOM 627 N N . ILE A 1 82 ? -4.483 -11.891 7.724 1.00 91.88 82 ILE A N 1
ATOM 628 C CA . ILE A 1 82 ? -5.567 -12.823 7.405 1.00 91.88 82 ILE A CA 1
ATOM 629 C C . ILE A 1 82 ? -5.119 -14.239 7.775 1.00 91.88 82 ILE A C 1
ATOM 631 O O . ILE A 1 82 ? -4.177 -14.762 7.187 1.00 91.88 82 ILE A O 1
ATOM 635 N N . HIS A 1 83 ? -5.815 -14.857 8.730 1.00 91.00 83 HIS A N 1
ATOM 636 C CA . HIS A 1 83 ? -5.607 -16.255 9.119 1.00 91.00 83 HIS A CA 1
ATOM 637 C C . HIS A 1 83 ? -6.566 -17.199 8.390 1.00 91.00 83 HIS A C 1
ATOM 639 O O . HIS A 1 83 ? -6.171 -18.303 8.019 1.00 91.00 83 HIS A O 1
ATOM 645 N N . ASP A 1 84 ? -7.803 -16.755 8.151 1.00 94.62 84 ASP A N 1
ATOM 646 C CA . ASP A 1 84 ? -8.812 -17.504 7.403 1.00 94.62 84 ASP A CA 1
ATOM 647 C C . ASP A 1 84 ? -9.331 -16.675 6.218 1.00 94.62 84 ASP A C 1
ATOM 649 O O . ASP A 1 84 ? -10.099 -15.721 6.365 1.00 94.62 84 ASP A O 1
ATOM 653 N N . ILE A 1 85 ? -8.892 -17.045 5.013 1.00 95.44 85 ILE A N 1
ATOM 654 C CA . ILE A 1 85 ? -9.259 -16.354 3.770 1.00 95.44 85 ILE A CA 1
ATOM 655 C C . ILE A 1 85 ? -10.758 -16.505 3.473 1.00 95.44 85 ILE A C 1
ATOM 657 O O . ILE A 1 85 ? -11.372 -15.571 2.953 1.00 95.44 85 ILE A O 1
ATOM 661 N N . ASP A 1 86 ? -11.361 -17.656 3.778 1.00 96.31 86 ASP A N 1
ATOM 662 C CA . ASP A 1 86 ? -12.764 -17.928 3.461 1.00 96.31 86 ASP A CA 1
ATOM 663 C C . ASP A 1 86 ? -13.704 -17.126 4.354 1.00 96.31 86 ASP A C 1
ATOM 665 O O . ASP A 1 86 ? -14.659 -16.520 3.858 1.00 96.31 86 ASP A O 1
ATOM 669 N N . GLU A 1 87 ? -13.415 -17.056 5.650 1.00 95.62 87 GLU A N 1
ATOM 670 C CA . GLU A 1 87 ? -14.199 -16.247 6.579 1.00 95.62 87 GLU A CA 1
ATOM 671 C C . GLU A 1 87 ? -14.110 -14.753 6.248 1.00 95.62 87 GLU A C 1
ATOM 673 O O . GLU A 1 87 ? -15.145 -14.084 6.149 1.00 95.62 87 GLU A O 1
ATOM 678 N N . VAL A 1 88 ? -12.906 -14.229 5.985 1.00 96.56 88 VAL A N 1
ATOM 679 C CA . VAL A 1 88 ? -12.743 -12.821 5.584 1.00 96.56 88 VAL A CA 1
ATOM 680 C C . VAL A 1 88 ? -13.467 -12.549 4.261 1.00 96.56 88 VAL A C 1
ATOM 682 O O . VAL A 1 88 ? -14.184 -11.551 4.146 1.00 96.56 88 VAL A O 1
ATOM 685 N N . ALA A 1 89 ? -13.368 -13.448 3.274 1.00 97.44 89 ALA A N 1
ATOM 686 C CA . ALA A 1 89 ? -14.065 -13.302 1.996 1.00 97.44 89 ALA A CA 1
ATOM 687 C C . ALA A 1 89 ? -15.591 -13.278 2.162 1.00 97.44 89 ALA A C 1
ATOM 689 O O . ALA A 1 89 ? -16.267 -12.497 1.487 1.00 97.44 89 ALA A O 1
ATOM 690 N N . GLN A 1 90 ? -16.154 -14.070 3.080 1.00 97.38 90 GLN A N 1
ATOM 691 C CA . GLN A 1 90 ? -17.586 -14.028 3.392 1.00 97.38 90 GLN A CA 1
ATOM 692 C C . GLN A 1 90 ? -18.010 -12.675 3.971 1.00 97.38 90 GLN A C 1
ATOM 694 O O . GLN A 1 90 ? -19.027 -12.121 3.542 1.00 97.38 90 GLN A O 1
ATOM 699 N N . VAL A 1 91 ? -17.231 -12.117 4.901 1.00 97.62 91 VAL A N 1
ATOM 700 C CA . VAL A 1 91 ? -17.526 -10.813 5.517 1.00 97.62 91 VAL A CA 1
ATOM 701 C C . VAL A 1 91 ? -17.410 -9.685 4.487 1.00 97.62 91 VAL A C 1
ATOM 703 O O . VAL A 1 91 ? -18.316 -8.854 4.377 1.00 97.62 91 VAL A O 1
ATOM 706 N N . VAL A 1 92 ? -16.366 -9.695 3.652 1.00 98.00 92 VAL A N 1
ATOM 707 C CA . VAL A 1 92 ? -16.217 -8.744 2.536 1.00 98.00 92 VAL A CA 1
ATOM 708 C C . VAL A 1 92 ? -17.389 -8.862 1.557 1.00 98.00 92 VAL A C 1
ATOM 710 O O . VAL A 1 92 ? -17.948 -7.847 1.134 1.00 98.00 92 VAL A O 1
ATOM 713 N N . LYS A 1 93 ? -17.825 -10.086 1.230 1.00 98.00 93 LYS A N 1
ATOM 714 C CA . LYS A 1 93 ? -18.997 -10.329 0.374 1.00 98.00 93 LYS A CA 1
ATOM 715 C C . LYS A 1 93 ? -20.268 -9.742 0.970 1.00 98.00 93 LYS A C 1
ATOM 717 O O . LYS A 1 93 ? -21.079 -9.169 0.245 1.00 98.00 93 LYS A O 1
ATOM 722 N N . GLU A 1 94 ? -20.449 -9.864 2.281 1.00 98.00 94 GLU A N 1
ATOM 723 C CA . GLU A 1 94 ? -21.584 -9.277 2.985 1.00 98.00 94 GLU A CA 1
ATOM 724 C C . GLU A 1 94 ? -21.567 -7.743 2.903 1.00 98.00 94 GLU A C 1
ATOM 726 O O . GLU A 1 94 ? -22.590 -7.140 2.561 1.00 98.00 94 GLU A O 1
ATOM 731 N N . VAL A 1 95 ? -20.410 -7.114 3.145 1.00 97.69 95 VAL A N 1
ATOM 732 C CA . VAL A 1 95 ? -20.217 -5.660 2.996 1.00 97.69 95 VAL A CA 1
ATOM 733 C C . VAL A 1 95 ? -20.533 -5.221 1.565 1.00 97.69 95 VAL A C 1
ATOM 735 O O . VAL A 1 95 ? -21.384 -4.347 1.374 1.00 97.69 95 VAL A O 1
ATOM 738 N N . LYS A 1 96 ? -19.930 -5.874 0.561 1.00 97.75 96 LYS A N 1
ATOM 739 C CA . LYS A 1 96 ? -20.170 -5.622 -0.870 1.00 97.75 96 LYS A CA 1
ATOM 740 C C . LYS A 1 96 ? -21.659 -5.698 -1.201 1.00 97.75 96 LYS A C 1
ATOM 742 O O . LYS A 1 96 ? -22.226 -4.724 -1.685 1.00 97.75 96 LYS A O 1
ATOM 747 N N . ASN A 1 97 ? -22.327 -6.802 -0.868 1.00 97.81 97 ASN A N 1
ATOM 748 C CA . ASN A 1 97 ? -23.744 -7.006 -1.182 1.00 97.81 97 ASN A CA 1
ATOM 749 C C . ASN A 1 97 ? -24.650 -5.946 -0.535 1.00 97.81 97 ASN A C 1
ATOM 751 O O . ASN A 1 97 ? -25.605 -5.472 -1.156 1.00 97.81 97 ASN A O 1
ATOM 755 N N . LYS A 1 98 ? -24.368 -5.552 0.715 1.00 97.00 98 LYS A N 1
ATOM 756 C CA . LYS A 1 98 ? -25.123 -4.493 1.403 1.00 97.00 98 LYS A CA 1
ATOM 757 C C . LYS A 1 98 ? -24.912 -3.127 0.751 1.00 97.00 98 LYS A C 1
ATOM 759 O O . LYS A 1 98 ? -25.869 -2.356 0.673 1.00 97.00 98 LYS A O 1
ATOM 764 N N . LEU A 1 99 ? -23.698 -2.819 0.295 1.00 95.38 99 LEU A N 1
ATOM 765 C CA . LEU A 1 99 ? -23.391 -1.578 -0.420 1.00 95.38 99 LEU A CA 1
ATOM 766 C C . LEU A 1 99 ? -24.049 -1.552 -1.804 1.00 95.38 99 LEU A C 1
ATOM 768 O O . LEU A 1 99 ? -24.773 -0.603 -2.098 1.00 95.38 99 LEU A O 1
ATOM 772 N N . GLU A 1 100 ? -23.898 -2.616 -2.597 1.00 95.81 100 GLU A N 1
ATOM 773 C CA . GLU A 1 100 ? -24.541 -2.770 -3.910 1.00 95.81 100 GLU A CA 1
ATOM 774 C C . GLU A 1 100 ? -26.061 -2.608 -3.807 1.00 95.81 100 GLU A C 1
ATOM 776 O O . GLU A 1 100 ? -26.668 -1.878 -4.586 1.00 95.81 100 GLU A O 1
ATOM 781 N N . LYS A 1 101 ? -26.689 -3.208 -2.786 1.00 95.50 101 LYS A N 1
ATOM 782 C CA . LYS A 1 101 ? -28.132 -3.071 -2.542 1.00 95.50 101 LYS A CA 1
ATOM 783 C C . LYS A 1 101 ? -28.555 -1.631 -2.237 1.00 95.50 101 LYS A C 1
ATOM 785 O O . LYS A 1 101 ? -29.652 -1.233 -2.619 1.00 95.50 101 LYS A O 1
ATOM 790 N N . LYS A 1 102 ? -27.728 -0.855 -1.527 1.00 93.00 102 LYS A N 1
ATOM 791 C CA . LYS A 1 102 ? -28.014 0.561 -1.227 1.00 93.00 102 LYS A CA 1
ATOM 792 C C . LYS A 1 102 ? -27.815 1.466 -2.439 1.00 93.00 102 LYS A C 1
ATOM 794 O O . LYS A 1 102 ? -28.502 2.479 -2.533 1.00 93.00 102 LYS A O 1
ATOM 799 N N . LEU A 1 103 ? -26.872 1.116 -3.313 1.00 91.44 103 LEU A N 1
ATOM 800 C CA . LEU A 1 103 ? -26.526 1.888 -4.504 1.00 91.44 103 LEU A CA 1
ATOM 801 C C . LEU A 1 103 ? -27.374 1.514 -5.725 1.00 91.44 103 LEU A C 1
ATOM 803 O O . LEU A 1 103 ? -27.539 2.328 -6.620 1.00 91.44 103 LEU A O 1
ATOM 807 N N . GLY A 1 104 ? -27.911 0.294 -5.780 1.00 90.69 104 GLY A N 1
ATOM 808 C CA . GLY A 1 104 ? -28.597 -0.213 -6.969 1.00 90.69 104 GLY A CA 1
ATOM 809 C C . GLY A 1 104 ? -27.652 -0.531 -8.134 1.00 90.69 104 GLY A C 1
ATOM 810 O O . GLY A 1 104 ? -28.100 -0.576 -9.273 1.00 90.69 104 GLY A O 1
ATOM 811 N N . MET A 1 105 ? -26.360 -0.755 -7.870 1.00 91.56 105 MET A N 1
ATOM 812 C CA . MET A 1 105 ? -25.350 -1.049 -8.894 1.00 91.56 105 MET A CA 1
ATOM 813 C C . MET A 1 105 ? -24.310 -2.059 -8.408 1.00 91.56 105 MET A C 1
ATOM 815 O O . MET A 1 105 ? -24.181 -2.290 -7.205 1.00 91.56 105 MET A O 1
ATOM 819 N N . LYS A 1 106 ? -23.561 -2.642 -9.349 1.00 92.69 106 LYS A N 1
ATOM 820 C CA . LYS A 1 106 ? -22.476 -3.586 -9.066 1.00 92.69 106 LYS A CA 1
ATOM 821 C C . LYS A 1 106 ? -21.156 -2.877 -8.788 1.00 92.69 106 LYS A C 1
ATOM 823 O O . LYS A 1 106 ? -20.829 -1.896 -9.448 1.00 92.69 106 LYS A O 1
ATOM 828 N N . LEU A 1 107 ? -20.406 -3.409 -7.826 1.00 93.94 107 LEU A N 1
ATOM 829 C CA . LEU A 1 107 ? -19.056 -2.971 -7.488 1.00 93.94 107 LEU A CA 1
ATOM 830 C C . LEU A 1 107 ? -18.072 -4.048 -7.959 1.00 93.94 107 LEU A C 1
ATOM 832 O O . LEU A 1 107 ? -18.105 -5.178 -7.467 1.00 93.94 107 LEU A O 1
ATOM 836 N N . SER A 1 108 ? -17.227 -3.707 -8.930 1.00 90.38 108 SER A N 1
ATOM 837 C CA . SER A 1 108 ? -16.207 -4.605 -9.497 1.00 90.38 108 SER A CA 1
ATOM 838 C C . SER A 1 108 ? -14.782 -4.211 -9.123 1.00 90.38 108 SER A C 1
ATOM 840 O O . SER A 1 108 ? -13.927 -5.078 -9.061 1.00 90.38 108 SER A O 1
ATOM 842 N N . LYS A 1 109 ? -14.533 -2.931 -8.841 1.00 90.31 109 LYS A N 1
ATOM 843 C CA . LYS A 1 109 ? -13.219 -2.376 -8.497 1.00 90.31 109 LYS A CA 1
ATOM 844 C C . LYS A 1 109 ? -13.173 -1.997 -7.019 1.00 90.31 109 LYS A C 1
ATOM 846 O O . LYS A 1 109 ? -14.193 -1.556 -6.483 1.00 90.31 109 LYS A O 1
ATOM 851 N N . VAL A 1 110 ? -12.021 -2.150 -6.368 1.00 94.06 110 VAL A N 1
ATOM 852 C CA . VAL A 1 110 ? -11.852 -1.814 -4.949 1.00 94.06 110 VAL A CA 1
ATOM 853 C C . VAL A 1 110 ? -10.464 -1.261 -4.627 1.00 94.06 110 VAL A C 1
ATOM 855 O O . VAL A 1 110 ? -9.452 -1.758 -5.111 1.00 94.06 110 VAL A O 1
ATOM 858 N N . ALA A 1 111 ? -10.420 -0.253 -3.764 1.00 93.56 111 ALA A N 1
ATOM 859 C CA . ALA A 1 111 ? -9.208 0.212 -3.107 1.00 93.56 111 ALA A CA 1
ATOM 860 C C . ALA A 1 111 ? -9.112 -0.402 -1.709 1.00 93.56 111 ALA A C 1
ATOM 862 O O . ALA A 1 111 ? -10.101 -0.427 -0.974 1.00 93.56 111 ALA A O 1
ATOM 863 N N . ILE A 1 112 ? -7.931 -0.879 -1.334 1.00 93.38 112 ILE A N 1
ATOM 864 C CA . ILE A 1 112 ? -7.682 -1.497 -0.028 1.00 93.38 112 ILE A CA 1
ATOM 865 C C . ILE A 1 112 ? -6.463 -0.871 0.643 1.00 93.38 112 ILE A C 1
ATOM 867 O O . ILE A 1 112 ? -5.598 -0.291 -0.020 1.00 93.38 112 ILE A O 1
ATOM 871 N N . ALA A 1 113 ? -6.382 -1.006 1.962 1.00 89.69 113 ALA A N 1
ATOM 872 C CA . ALA A 1 113 ? -5.144 -0.794 2.694 1.00 89.69 113 ALA A CA 1
ATOM 873 C C . ALA A 1 113 ? -4.666 -2.086 3.341 1.00 89.69 113 ALA A C 1
ATOM 875 O O . ALA A 1 113 ? -5.472 -2.939 3.712 1.00 89.69 113 ALA A O 1
ATOM 876 N N . ALA A 1 114 ? -3.348 -2.203 3.459 1.00 84.19 114 ALA A N 1
ATOM 877 C CA . ALA A 1 114 ? -2.722 -3.237 4.251 1.00 84.19 114 ALA A CA 1
ATOM 878 C C . ALA A 1 114 ? -2.336 -2.724 5.642 1.00 84.19 114 ALA A C 1
ATOM 880 O O . ALA A 1 114 ? -1.740 -1.650 5.774 1.00 84.19 114 ALA A O 1
ATOM 881 N N . ALA A 1 115 ? -2.616 -3.564 6.636 1.00 77.94 115 ALA A N 1
ATOM 882 C CA . ALA A 1 115 ? -2.024 -3.563 7.968 1.00 77.94 115 ALA A CA 1
ATOM 883 C C . ALA A 1 115 ? -1.132 -4.801 8.135 1.00 77.94 115 ALA A C 1
ATOM 885 O O . ALA A 1 115 ? -1.161 -5.727 7.316 1.00 77.94 115 ALA A O 1
ATOM 886 N N . GLY A 1 116 ? -0.348 -4.851 9.209 1.00 72.69 116 GLY A N 1
ATOM 887 C CA . GLY A 1 116 ? 0.342 -6.080 9.571 1.00 72.69 116 GLY A CA 1
ATOM 888 C C . GLY A 1 116 ? 1.304 -5.955 10.743 1.00 72.69 116 GLY A C 1
ATOM 889 O O . GLY A 1 116 ? 1.679 -4.876 11.182 1.00 72.69 116 GLY A O 1
ATOM 890 N N . ARG A 1 117 ? 1.750 -7.115 11.226 1.00 74.31 117 ARG A N 1
ATOM 891 C CA . ARG A 1 117 ? 2.695 -7.237 12.345 1.00 74.31 117 ARG A CA 1
ATOM 892 C C . ARG A 1 117 ? 4.061 -6.584 12.101 1.00 74.31 117 ARG A C 1
ATOM 894 O O . ARG A 1 117 ? 4.700 -6.146 13.053 1.00 74.31 117 ARG A O 1
ATOM 901 N N . VAL A 1 118 ? 4.540 -6.588 10.857 1.00 79.56 118 VAL A N 1
ATOM 902 C CA . VAL A 1 118 ? 5.891 -6.131 10.507 1.00 79.56 118 VAL A CA 1
ATOM 903 C C . VAL A 1 118 ? 5.821 -5.206 9.305 1.00 79.56 118 VAL A C 1
ATOM 905 O O . VAL A 1 118 ? 5.409 -5.625 8.225 1.00 79.56 118 VAL A O 1
ATOM 908 N N . LEU A 1 119 ? 6.298 -3.982 9.506 1.00 84.62 119 LEU A N 1
ATOM 909 C CA . LEU A 1 119 ? 6.539 -2.978 8.481 1.00 84.62 119 LEU A CA 1
ATOM 910 C C . LEU A 1 119 ? 8.018 -2.615 8.521 1.00 84.62 119 LEU A C 1
ATOM 912 O O . LEU A 1 119 ? 8.557 -2.371 9.602 1.00 84.62 119 LEU A O 1
ATOM 916 N N . LYS A 1 120 ? 8.668 -2.563 7.362 1.00 85.94 120 LYS A N 1
ATOM 917 C CA . LYS A 1 120 ? 10.039 -2.061 7.255 1.00 85.94 120 LYS A CA 1
ATOM 918 C C . LYS A 1 120 ? 10.058 -0.860 6.318 1.00 85.94 120 LYS A C 1
ATOM 920 O O . LYS A 1 120 ? 9.406 -0.881 5.277 1.00 85.94 120 LYS A O 1
ATOM 925 N N . THR A 1 121 ? 10.796 0.178 6.679 1.00 87.56 121 THR A N 1
ATOM 926 C CA . THR A 1 121 ? 10.998 1.368 5.845 1.00 87.56 121 THR A CA 1
ATOM 927 C C . THR A 1 121 ? 12.457 1.464 5.423 1.00 87.56 121 THR A C 1
ATOM 929 O O . THR A 1 121 ? 13.344 1.132 6.206 1.00 87.56 121 THR A O 1
ATOM 932 N N . CYS A 1 122 ? 12.706 1.932 4.205 1.00 88.94 122 CYS A N 1
ATOM 933 C CA . CYS A 1 122 ? 14.039 2.207 3.680 1.00 88.94 122 CYS A CA 1
ATOM 934 C C . CYS A 1 122 ? 14.043 3.616 3.090 1.00 88.94 122 CYS A C 1
ATOM 936 O O . CYS A 1 122 ? 13.183 3.943 2.271 1.00 88.94 122 CYS A O 1
ATOM 938 N N . GLU A 1 123 ? 14.990 4.438 3.524 1.00 91.62 123 GLU A N 1
ATOM 939 C CA . GLU A 1 123 ? 15.211 5.779 2.992 1.00 91.62 123 GLU A CA 1
ATOM 940 C C . GLU A 1 123 ? 16.367 5.738 1.993 1.00 91.62 123 GLU A C 1
ATOM 942 O O . GLU A 1 123 ? 17.421 5.168 2.282 1.00 91.62 123 GLU A O 1
ATOM 947 N N . VAL A 1 124 ? 16.166 6.323 0.813 1.00 93.38 124 VAL A N 1
ATOM 948 C CA . VAL A 1 124 ? 17.196 6.427 -0.224 1.00 93.38 124 VAL A CA 1
ATOM 949 C C . VAL A 1 124 ? 17.177 7.796 -0.885 1.00 93.38 124 VAL A C 1
ATOM 951 O O . VAL A 1 124 ? 16.122 8.408 -1.035 1.00 93.38 124 VAL A O 1
ATOM 954 N N . HIS A 1 125 ? 18.346 8.229 -1.343 1.00 95.25 125 HIS A N 1
ATOM 955 C CA . HIS A 1 125 ? 18.522 9.431 -2.148 1.00 95.25 125 HIS A CA 1
ATOM 956 C C . HIS A 1 125 ? 18.828 9.048 -3.600 1.00 95.25 125 HIS A C 1
ATOM 958 O O . HIS A 1 125 ? 19.609 8.122 -3.846 1.00 95.25 125 HIS A O 1
ATOM 964 N N . VAL A 1 126 ? 18.222 9.749 -4.557 1.00 95.06 126 VAL A N 1
ATOM 965 C CA . VAL A 1 126 ? 18.466 9.576 -5.999 1.00 95.06 126 VAL A CA 1
ATOM 966 C C . VAL A 1 126 ? 18.555 10.920 -6.704 1.00 95.06 126 VAL A C 1
ATOM 968 O O . VAL A 1 126 ? 17.882 11.870 -6.310 1.00 95.06 126 VAL A O 1
ATOM 971 N N . GLU A 1 127 ? 19.362 10.996 -7.764 1.00 96.12 127 GLU A N 1
ATOM 972 C CA . GLU A 1 127 ? 19.620 12.238 -8.497 1.00 96.12 127 GLU A CA 1
ATOM 973 C C . GLU A 1 127 ? 19.789 12.003 -9.995 1.00 96.12 127 GLU A C 1
ATOM 975 O O . GLU A 1 127 ? 20.502 11.082 -10.388 1.00 96.12 127 GLU A O 1
ATOM 980 N N . PHE A 1 128 ? 19.210 12.884 -10.819 1.00 91.69 128 PHE A N 1
ATOM 981 C CA . PHE A 1 128 ? 19.360 12.909 -12.278 1.00 91.69 128 PHE A CA 1
ATOM 982 C C . PHE A 1 128 ? 19.997 14.211 -12.752 1.00 91.69 128 PHE A C 1
ATOM 984 O O . PHE A 1 128 ? 19.643 15.301 -12.294 1.00 91.69 128 PHE A O 1
ATOM 991 N N . GLU A 1 129 ? 20.864 14.114 -13.757 1.00 93.31 129 GLU A N 1
ATOM 992 C CA . GLU A 1 129 ? 21.248 15.267 -14.569 1.00 93.31 129 GLU A CA 1
ATOM 993 C C . GLU A 1 129 ? 20.135 15.611 -15.568 1.00 93.31 129 GLU A C 1
ATOM 995 O O . GLU A 1 129 ? 19.476 14.737 -16.132 1.00 93.31 129 GLU A O 1
ATOM 1000 N N . CYS A 1 130 ? 19.903 16.905 -15.762 1.00 87.12 130 CYS A N 1
ATOM 1001 C CA . CYS A 1 130 ? 18.807 17.450 -16.555 1.00 87.12 130 CYS A CA 1
ATOM 1002 C C . CYS A 1 130 ? 19.335 18.443 -17.588 1.00 87.12 130 CYS A C 1
ATOM 1004 O O . CYS A 1 130 ? 20.314 19.151 -17.350 1.00 87.12 130 CYS A O 1
ATOM 1006 N N . ASP A 1 131 ? 18.624 18.562 -18.708 1.00 88.38 131 ASP A N 1
ATOM 1007 C CA . ASP A 1 131 ? 18.834 19.656 -19.650 1.00 88.38 131 ASP A CA 1
ATOM 1008 C C . ASP A 1 131 ? 18.333 20.975 -19.025 1.00 88.38 131 ASP A C 1
ATOM 1010 O O . ASP A 1 131 ? 17.123 21.131 -18.832 1.00 88.38 131 ASP A O 1
ATOM 1014 N N . PRO A 1 132 ? 19.215 21.954 -18.744 1.00 89.50 132 PRO A N 1
ATOM 1015 C CA . PRO A 1 132 ? 18.832 23.199 -18.082 1.00 89.50 132 PRO A CA 1
ATOM 1016 C C . PRO A 1 132 ? 17.936 24.104 -18.936 1.00 89.50 132 PRO A C 1
ATOM 1018 O O . PRO A 1 132 ? 17.417 25.101 -18.433 1.00 89.50 132 PRO A O 1
ATOM 1021 N N . THR A 1 133 ? 17.761 23.801 -20.223 1.00 86.38 133 THR A N 1
ATOM 1022 C CA . THR A 1 133 ? 16.901 24.575 -21.125 1.00 86.38 133 THR A CA 1
ATOM 1023 C C . THR A 1 133 ? 15.449 24.096 -21.111 1.00 86.38 133 THR A C 1
ATOM 1025 O O . THR A 1 133 ? 14.541 24.883 -21.419 1.00 86.38 133 THR A O 1
ATOM 1028 N N . LYS A 1 134 ? 15.213 22.845 -20.695 1.00 89.44 134 LYS A N 1
ATOM 1029 C CA . LYS A 1 134 ? 13.896 22.205 -20.652 1.00 89.44 134 LYS A CA 1
ATOM 1030 C C . LYS A 1 134 ? 13.275 22.317 -19.268 1.00 89.44 134 LYS A C 1
ATOM 1032 O O . LYS A 1 134 ? 13.962 22.324 -18.251 1.00 89.44 134 LYS A O 1
ATOM 1037 N N . GLU A 1 135 ? 11.954 22.434 -19.251 1.00 90.88 135 GLU A N 1
ATOM 1038 C CA . GLU A 1 135 ? 11.189 22.351 -18.009 1.00 90.88 135 GLU A CA 1
ATOM 1039 C C . GLU A 1 135 ? 11.126 20.901 -17.541 1.00 90.88 135 GLU A C 1
ATOM 1041 O O . GLU A 1 135 ? 11.000 19.975 -18.347 1.00 90.88 135 GLU A O 1
ATOM 1046 N N . ILE A 1 136 ? 11.218 20.719 -16.230 1.00 90.50 136 ILE A N 1
ATOM 1047 C CA . ILE A 1 136 ? 11.050 19.432 -15.577 1.00 90.50 136 ILE A CA 1
ATOM 1048 C C . ILE A 1 136 ? 9.562 19.083 -15.624 1.00 90.50 136 ILE A C 1
ATOM 1050 O O . ILE A 1 136 ? 8.728 19.755 -15.011 1.00 90.50 136 ILE A O 1
ATOM 1054 N N . ASP A 1 137 ? 9.234 18.036 -16.375 1.00 81.12 137 ASP A N 1
ATOM 1055 C CA . ASP A 1 137 ? 7.873 17.538 -16.521 1.00 81.12 137 ASP A CA 1
ATOM 1056 C C . ASP A 1 137 ? 7.568 16.398 -15.533 1.00 81.12 137 ASP A C 1
ATOM 1058 O O . ASP A 1 137 ? 8.449 15.814 -14.896 1.00 81.12 137 ASP A O 1
ATOM 1062 N N . LEU A 1 138 ? 6.285 16.043 -15.419 1.00 74.50 138 LEU A N 1
ATOM 1063 C CA . LEU A 1 138 ? 5.838 14.949 -14.551 1.00 74.50 138 LEU A CA 1
ATOM 1064 C C . LEU A 1 138 ? 6.456 13.595 -14.918 1.00 74.50 138 LEU A C 1
ATOM 1066 O O . LEU A 1 138 ? 6.554 12.719 -14.058 1.00 74.50 138 LEU A O 1
ATOM 1070 N N . LYS A 1 139 ? 6.869 13.395 -16.177 1.00 74.62 139 LYS A N 1
ATOM 1071 C CA . LYS A 1 139 ? 7.487 12.135 -16.611 1.00 74.62 139 LYS A CA 1
ATOM 1072 C C . LYS A 1 139 ? 8.886 11.994 -16.029 1.00 74.62 139 LYS A C 1
ATOM 1074 O O . LYS A 1 139 ? 9.222 10.917 -15.537 1.00 74.62 139 LYS A O 1
ATOM 1079 N N . LEU A 1 140 ? 9.681 13.062 -16.071 1.00 78.94 140 LEU A N 1
ATOM 1080 C CA . LEU A 1 140 ? 11.015 13.091 -15.487 1.00 78.94 140 LEU A CA 1
ATOM 1081 C C . LEU A 1 140 ? 10.955 12.901 -13.965 1.00 78.94 140 LEU A C 1
ATOM 1083 O O . LEU A 1 140 ? 11.676 12.059 -13.436 1.00 78.94 140 LEU A O 1
ATOM 1087 N N . ILE A 1 141 ? 10.026 13.584 -13.286 1.00 82.19 141 ILE A N 1
ATOM 1088 C CA . ILE A 1 141 ? 9.791 13.419 -11.839 1.00 82.19 141 ILE A CA 1
ATOM 1089 C C . ILE A 1 141 ? 9.391 11.976 -11.511 1.00 82.19 141 ILE A C 1
ATOM 1091 O O . ILE A 1 141 ? 9.988 11.353 -10.640 1.00 82.19 141 ILE A O 1
ATOM 1095 N N . SER A 1 142 ? 8.443 11.404 -12.260 1.00 78.06 142 SER A N 1
ATOM 1096 C CA . SER A 1 142 ? 8.018 10.011 -12.057 1.00 78.06 142 SER A CA 1
ATOM 1097 C C . SER A 1 142 ? 9.167 9.021 -12.257 1.00 78.06 142 SER A C 1
ATOM 1099 O O . SER A 1 142 ? 9.203 7.984 -11.605 1.00 78.06 142 SER A O 1
ATOM 1101 N N . SER A 1 143 ? 10.093 9.320 -13.171 1.00 79.75 143 SER A N 1
ATOM 1102 C CA . SER A 1 143 ? 11.255 8.468 -13.446 1.00 79.75 143 SER A CA 1
ATOM 1103 C C . SER A 1 143 ? 12.273 8.541 -12.305 1.00 79.75 143 SER A C 1
ATOM 1105 O O . SER A 1 143 ? 12.782 7.504 -11.890 1.00 79.75 143 SER A O 1
ATOM 1107 N N . LEU A 1 144 ? 12.496 9.739 -11.755 1.00 86.75 144 LEU A N 1
ATOM 1108 C CA . LEU A 1 144 ? 13.317 9.963 -10.564 1.00 86.75 144 LEU A CA 1
ATOM 1109 C C . LEU A 1 144 ? 12.753 9.214 -9.348 1.00 86.75 144 LEU A C 1
ATOM 1111 O O . LEU A 1 144 ? 13.467 8.450 -8.705 1.00 86.75 144 LEU A O 1
ATOM 1115 N N . GLU A 1 145 ? 11.457 9.375 -9.060 1.00 85.19 145 GLU A N 1
ATOM 1116 C CA . GLU A 1 145 ? 10.793 8.662 -7.961 1.00 85.19 145 GLU A CA 1
ATOM 1117 C C . GLU A 1 145 ? 10.884 7.138 -8.138 1.00 85.19 145 GLU A C 1
ATOM 1119 O O . GLU A 1 145 ? 11.192 6.415 -7.189 1.00 85.19 145 GLU A O 1
ATOM 1124 N N . LEU A 1 146 ? 10.655 6.640 -9.358 1.00 79.25 146 LEU A N 1
ATOM 1125 C CA . LEU A 1 146 ? 10.710 5.213 -9.673 1.00 79.25 146 LEU A CA 1
ATOM 1126 C C . LEU A 1 146 ? 12.120 4.644 -9.490 1.00 79.25 146 LEU A C 1
ATOM 1128 O O . LEU A 1 146 ? 12.259 3.544 -8.952 1.00 79.25 146 LEU A O 1
ATOM 1132 N N . GLU A 1 147 ? 13.159 5.386 -9.873 1.00 84.25 147 GLU A N 1
ATOM 1133 C CA . GLU A 1 147 ? 14.542 4.991 -9.604 1.00 84.25 147 GLU A CA 1
ATOM 1134 C C . GLU A 1 147 ? 14.830 4.919 -8.102 1.00 84.25 147 GLU A C 1
ATOM 1136 O O . GLU A 1 147 ? 15.432 3.946 -7.645 1.00 84.25 147 GLU A O 1
ATOM 1141 N N . GLY A 1 148 ? 14.316 5.868 -7.316 1.00 87.94 148 GLY A N 1
ATOM 1142 C CA . GLY A 1 148 ? 14.388 5.811 -5.855 1.00 87.94 148 GLY A CA 1
ATOM 1143 C C . GLY A 1 148 ? 13.722 4.560 -5.289 1.00 87.94 148 GLY A C 1
ATOM 1144 O O . GLY A 1 148 ? 14.336 3.824 -4.522 1.00 87.94 148 GLY A O 1
ATOM 1145 N N . ILE A 1 149 ? 12.508 4.232 -5.732 1.00 83.81 149 ILE A N 1
ATOM 1146 C CA . ILE A 1 149 ? 11.810 3.012 -5.296 1.00 83.81 149 ILE A CA 1
ATOM 1147 C C . ILE A 1 149 ? 12.617 1.752 -5.648 1.00 83.81 149 ILE A C 1
ATOM 1149 O O . ILE A 1 149 ? 12.743 0.846 -4.821 1.00 83.81 149 ILE A O 1
ATOM 1153 N N . GLN A 1 150 ? 13.184 1.684 -6.857 1.00 81.50 150 GLN A N 1
ATOM 1154 C CA . GLN A 1 150 ? 14.021 0.554 -7.270 1.00 81.50 150 GLN A CA 1
ATOM 1155 C C . GLN A 1 150 ? 15.301 0.453 -6.442 1.00 81.50 150 GLN A C 1
ATOM 1157 O O . GLN A 1 150 ? 15.693 -0.649 -6.058 1.00 81.50 150 GLN A O 1
ATOM 1162 N N . ASN A 1 151 ? 15.955 1.581 -6.164 1.00 87.75 151 ASN A N 1
ATOM 1163 C CA . ASN A 1 151 ? 17.159 1.608 -5.346 1.00 87.75 151 ASN A CA 1
ATOM 1164 C C . ASN A 1 151 ? 16.852 1.135 -3.919 1.00 87.75 151 ASN A C 1
ATOM 1166 O O . ASN A 1 151 ? 17.533 0.249 -3.408 1.00 87.75 151 ASN A O 1
ATOM 1170 N N . ALA A 1 152 ? 15.756 1.620 -3.327 1.00 87.62 152 ALA A N 1
ATOM 1171 C CA . ALA A 1 152 ? 15.294 1.167 -2.020 1.00 87.62 152 ALA A CA 1
ATOM 1172 C C . ALA A 1 152 ? 15.026 -0.344 -1.986 1.00 87.62 152 ALA A C 1
ATOM 1174 O O . ALA A 1 152 ? 15.420 -1.004 -1.029 1.00 87.62 152 ALA A O 1
ATOM 1175 N N . GLN A 1 153 ? 14.418 -0.916 -3.033 1.00 81.94 153 GLN A N 1
ATOM 1176 C CA . GLN A 1 153 ? 14.220 -2.368 -3.131 1.00 81.94 153 GLN A CA 1
ATOM 1177 C C . GLN A 1 153 ? 15.559 -3.121 -3.157 1.00 81.94 153 GLN A C 1
ATOM 1179 O O . GLN A 1 153 ? 15.716 -4.097 -2.432 1.00 81.94 153 GLN A O 1
ATOM 1184 N N . ARG A 1 154 ? 16.550 -2.658 -3.933 1.00 83.12 154 ARG A N 1
ATOM 1185 C CA . ARG A 1 154 ? 17.880 -3.299 -3.984 1.00 83.12 154 ARG A CA 1
ATOM 1186 C C . ARG A 1 154 ? 18.602 -3.236 -2.639 1.00 83.12 154 ARG A C 1
ATOM 1188 O O . ARG A 1 154 ? 19.181 -4.234 -2.218 1.00 83.12 154 ARG A O 1
ATOM 1195 N N . VAL A 1 155 ? 18.579 -2.078 -1.976 1.00 85.94 155 VAL A N 1
ATOM 1196 C CA . VAL A 1 155 ? 19.157 -1.903 -0.632 1.00 85.94 155 VAL A CA 1
ATOM 1197 C C . VAL A 1 155 ? 18.483 -2.861 0.347 1.00 85.94 155 VAL A C 1
ATOM 1199 O O . VAL A 1 155 ? 19.162 -3.617 1.040 1.00 85.94 155 VAL A O 1
ATOM 1202 N N . PHE A 1 156 ? 17.151 -2.901 0.327 1.00 82.00 156 PHE A N 1
ATOM 1203 C CA . PHE A 1 156 ? 16.359 -3.774 1.181 1.00 82.00 156 PHE A CA 1
ATOM 1204 C C . PHE A 1 156 ? 16.667 -5.264 0.962 1.00 82.00 156 PHE A C 1
ATOM 1206 O O . PHE A 1 156 ? 16.831 -6.007 1.933 1.00 82.00 156 PHE A O 1
ATOM 1213 N N . ASP A 1 157 ? 16.767 -5.709 -0.292 1.00 79.88 157 ASP A N 1
ATOM 1214 C CA . ASP A 1 157 ? 17.051 -7.105 -0.639 1.00 79.88 157 ASP A CA 1
ATOM 1215 C C . ASP A 1 157 ? 18.466 -7.518 -0.194 1.00 79.88 157 ASP A C 1
ATOM 1217 O O . ASP A 1 157 ? 18.665 -8.622 0.322 1.00 79.88 157 ASP A O 1
ATOM 1221 N N . ASN A 1 158 ? 19.443 -6.613 -0.325 1.00 77.06 158 ASN A N 1
ATOM 1222 C CA . ASN A 1 158 ? 20.819 -6.843 0.117 1.00 77.06 158 ASN A CA 1
ATOM 1223 C C . ASN A 1 158 ? 20.926 -6.965 1.644 1.00 77.06 158 ASN A C 1
ATOM 1225 O O . ASN A 1 158 ? 21.599 -7.876 2.131 1.00 77.06 158 ASN A O 1
ATOM 1229 N N . ASP A 1 159 ? 20.239 -6.106 2.399 1.00 70.00 159 ASP A N 1
ATOM 1230 C CA . ASP A 1 159 ? 20.223 -6.171 3.866 1.00 70.00 159 ASP A CA 1
ATOM 1231 C C . ASP A 1 159 ? 19.444 -7.392 4.382 1.00 70.00 159 ASP A C 1
ATOM 1233 O O . ASP A 1 159 ? 19.869 -8.057 5.329 1.00 70.00 159 ASP A O 1
ATOM 1237 N N . SER A 1 160 ? 18.341 -7.751 3.718 1.00 58.22 160 SER A N 1
ATOM 1238 C CA . SER A 1 160 ? 17.487 -8.882 4.110 1.00 58.22 160 SER A CA 1
ATOM 1239 C C . SER A 1 160 ? 18.116 -10.249 3.818 1.00 58.22 160 SER A C 1
ATOM 1241 O O . SER A 1 160 ? 17.793 -11.231 4.490 1.00 58.22 160 SER A O 1
ATOM 1243 N N . SER A 1 161 ? 19.058 -10.319 2.868 1.00 53.53 161 SER A N 1
ATOM 1244 C CA . SER A 1 161 ? 19.766 -11.552 2.485 1.00 53.53 161 SER A CA 1
ATOM 1245 C C . SER A 1 161 ? 20.608 -12.186 3.606 1.00 53.53 161 SER A C 1
ATOM 1247 O O . SER A 1 161 ? 21.037 -13.334 3.467 1.00 53.53 161 SER A O 1
ATOM 1249 N N . LYS A 1 162 ? 20.830 -11.479 4.725 1.00 52.12 162 LYS A N 1
ATOM 1250 C CA . LYS A 1 162 ? 21.671 -11.953 5.833 1.00 52.12 162 LYS A CA 1
ATOM 1251 C C . LYS A 1 162 ? 20.923 -12.707 6.939 1.00 52.12 162 LYS A C 1
ATOM 1253 O O . LYS A 1 162 ? 21.571 -13.512 7.600 1.00 52.12 162 LYS A O 1
ATOM 1258 N N . GLU A 1 163 ? 19.608 -12.526 7.129 1.00 49.78 163 GLU A N 1
ATOM 1259 C CA . GLU A 1 163 ? 18.912 -13.114 8.299 1.00 49.78 163 GLU A CA 1
ATOM 1260 C C . GLU A 1 163 ? 17.478 -13.657 8.075 1.00 49.78 163 GLU A C 1
ATOM 1262 O O . GLU A 1 163 ? 17.048 -14.498 8.864 1.00 49.78 163 GLU A O 1
ATOM 1267 N N . GLU A 1 164 ? 16.733 -13.313 7.009 1.00 52.38 164 GLU A N 1
ATOM 1268 C CA . GLU A 1 164 ? 15.333 -13.773 6.849 1.00 52.38 164 GLU A CA 1
ATOM 1269 C C . GLU A 1 164 ? 15.005 -14.318 5.444 1.00 52.38 164 GLU A C 1
ATOM 1271 O O . GLU A 1 164 ? 15.156 -13.639 4.435 1.00 52.38 164 GLU A O 1
ATOM 1276 N N . LYS A 1 165 ? 14.436 -15.535 5.372 1.00 58.28 165 LYS A N 1
ATOM 1277 C CA . LYS A 1 165 ? 13.855 -16.131 4.141 1.00 58.28 165 LYS A CA 1
ATOM 1278 C C . LYS A 1 165 ? 12.551 -15.455 3.677 1.00 58.28 165 LYS A C 1
ATOM 1280 O O . LYS A 1 165 ? 11.928 -15.911 2.718 1.00 58.28 165 LYS A O 1
ATOM 1285 N N . THR A 1 166 ? 12.086 -14.429 4.383 1.00 64.44 166 THR A N 1
ATOM 1286 C CA . THR A 1 166 ? 10.792 -13.791 4.133 1.00 64.44 166 THR A CA 1
ATOM 1287 C C . THR A 1 166 ? 10.937 -12.753 3.027 1.00 64.44 166 THR A C 1
ATOM 1289 O O . THR A 1 166 ? 11.642 -11.765 3.194 1.00 64.44 166 THR A O 1
ATOM 1292 N N . GLN A 1 167 ? 10.252 -12.957 1.902 1.00 73.69 167 GLN A N 1
ATOM 1293 C CA . GLN A 1 167 ? 10.187 -11.966 0.827 1.00 73.69 167 GLN A CA 1
ATOM 1294 C C . GLN A 1 167 ? 9.245 -10.816 1.202 1.00 73.69 167 GLN A C 1
ATOM 1296 O O . GLN A 1 167 ? 8.140 -11.046 1.709 1.00 73.69 167 GLN A O 1
ATOM 1301 N N . PHE A 1 168 ? 9.660 -9.586 0.906 1.00 79.81 168 PHE A N 1
ATOM 1302 C CA . PHE A 1 168 ? 8.863 -8.381 1.120 1.00 79.81 168 PHE A CA 1
ATOM 1303 C C . PHE A 1 168 ? 8.529 -7.695 -0.207 1.00 79.81 168 PHE A C 1
ATOM 1305 O O . PHE A 1 168 ? 9.285 -7.761 -1.172 1.00 79.81 168 PHE A O 1
ATOM 1312 N N . TYR A 1 169 ? 7.400 -6.994 -0.227 1.00 75.19 169 TYR A N 1
ATOM 1313 C CA . TYR A 1 169 ? 6.986 -6.117 -1.310 1.00 75.19 169 TYR A CA 1
ATOM 1314 C C . TYR A 1 169 ? 7.034 -4.663 -0.880 1.00 75.19 169 TYR A C 1
ATOM 1316 O O . TYR A 1 169 ? 6.482 -4.327 0.167 1.00 75.19 169 TYR A O 1
ATOM 1324 N N . CYS A 1 170 ? 7.580 -3.799 -1.737 1.00 80.56 170 CYS A N 1
ATOM 1325 C CA . CYS A 1 170 ? 7.295 -2.373 -1.660 1.00 80.56 170 CYS A CA 1
ATOM 1326 C C . CYS A 1 170 ? 5.793 -2.153 -1.912 1.00 80.56 170 CYS A C 1
ATOM 1328 O O . CYS A 1 170 ? 5.259 -2.528 -2.960 1.00 80.56 170 CYS A O 1
ATOM 1330 N N . VAL A 1 171 ? 5.099 -1.608 -0.916 1.00 75.25 171 VAL A N 1
ATOM 1331 C CA . VAL A 1 171 ? 3.640 -1.386 -0.926 1.00 75.25 171 VAL A CA 1
ATOM 1332 C C . VAL A 1 171 ? 3.268 0.090 -0.880 1.00 75.25 171 VAL A C 1
ATOM 1334 O O . VAL A 1 171 ? 2.100 0.438 -1.021 1.00 75.25 171 VAL A O 1
ATOM 1337 N N . GLY A 1 172 ? 4.251 0.964 -0.693 1.00 77.62 172 GLY A N 1
ATOM 1338 C CA . GLY A 1 172 ? 4.055 2.401 -0.684 1.00 77.62 172 GLY A CA 1
ATOM 1339 C C . GLY A 1 172 ? 5.382 3.129 -0.567 1.00 77.62 172 GLY A C 1
ATOM 1340 O O . GLY A 1 172 ? 6.375 2.571 -0.102 1.00 77.62 172 GLY A O 1
ATOM 1341 N N . TYR A 1 173 ? 5.386 4.387 -0.981 1.00 84.25 173 TYR A N 1
ATOM 1342 C CA . TYR A 1 173 ? 6.512 5.281 -0.779 1.00 84.25 173 TYR A CA 1
ATOM 1343 C C . TYR A 1 173 ? 6.018 6.691 -0.469 1.00 84.25 173 TYR A C 1
ATOM 1345 O O . TYR A 1 173 ? 4.839 7.022 -0.624 1.00 84.25 173 TYR A O 1
ATOM 1353 N N . SER A 1 174 ? 6.913 7.531 0.025 1.00 83.38 174 SER A N 1
ATOM 1354 C CA . SER A 1 174 ? 6.676 8.956 0.210 1.00 83.38 174 SER A CA 1
ATOM 1355 C C . SER A 1 174 ? 7.935 9.718 -0.152 1.00 83.38 174 SER A C 1
ATOM 1357 O O . SER A 1 174 ? 9.030 9.304 0.211 1.00 83.38 174 SER A O 1
ATOM 1359 N N . VAL A 1 175 ? 7.773 10.828 -0.864 1.00 85.44 175 VAL A N 1
ATOM 1360 C CA . VAL A 1 175 ? 8.882 11.746 -1.120 1.00 85.44 175 VAL A CA 1
ATOM 1361 C C . VAL A 1 175 ? 9.085 12.594 0.129 1.00 85.44 175 VAL A C 1
ATOM 1363 O O . VAL A 1 175 ? 8.143 13.252 0.585 1.00 85.44 175 VAL A O 1
ATOM 1366 N N . ILE A 1 176 ? 10.290 12.544 0.692 1.00 87.62 176 ILE A N 1
ATOM 1367 C CA . ILE A 1 176 ? 10.684 13.357 1.842 1.00 87.62 176 ILE A CA 1
ATOM 1368 C C . ILE A 1 176 ? 11.014 14.767 1.347 1.00 87.62 176 ILE A C 1
ATOM 1370 O O . ILE A 1 176 ? 10.363 15.724 1.754 1.00 87.62 176 ILE A O 1
ATOM 1374 N N . ASN A 1 177 ? 11.959 14.882 0.414 1.00 89.56 177 ASN A N 1
ATOM 1375 C CA . ASN A 1 177 ? 12.406 16.145 -0.166 1.00 89.56 177 ASN A CA 1
ATOM 1376 C C . ASN A 1 177 ? 12.605 16.001 -1.672 1.00 89.56 177 ASN A C 1
ATOM 1378 O O . ASN A 1 177 ? 13.031 14.947 -2.142 1.00 89.56 177 ASN A O 1
ATOM 1382 N N . TYR A 1 178 ? 12.371 17.086 -2.410 1.00 93.19 178 TYR A N 1
ATOM 1383 C CA . TYR A 1 178 ? 12.941 17.257 -3.742 1.00 93.19 178 TYR A CA 1
ATOM 1384 C C . TYR A 1 178 ? 14.132 18.197 -3.691 1.00 93.19 178 TYR A C 1
ATOM 1386 O O . TYR A 1 178 ? 14.186 19.097 -2.856 1.00 93.19 178 TYR A O 1
ATOM 1394 N N . TYR A 1 179 ? 15.038 18.032 -4.646 1.00 95.38 179 TYR A N 1
ATOM 1395 C CA . TYR A 1 179 ? 16.236 18.839 -4.800 1.00 95.38 179 TYR A CA 1
ATOM 1396 C C . TYR A 1 179 ? 16.308 19.395 -6.216 1.00 95.38 179 TYR A C 1
ATOM 1398 O O . TYR A 1 179 ? 16.160 18.648 -7.179 1.00 95.38 179 TYR A O 1
ATOM 1406 N N . LEU A 1 180 ? 16.575 20.691 -6.352 1.00 95.88 180 LEU A N 1
ATOM 1407 C CA . LEU A 1 180 ? 16.890 21.344 -7.620 1.00 95.88 180 LEU A CA 1
ATOM 1408 C C . LEU A 1 180 ? 18.269 21.986 -7.498 1.00 95.88 180 LEU A C 1
ATOM 1410 O O . LEU A 1 180 ? 18.451 22.931 -6.732 1.00 95.88 180 LEU A O 1
ATOM 1414 N N . ASN A 1 181 ? 19.241 21.476 -8.255 1.00 93.12 181 ASN A N 1
ATOM 1415 C CA . ASN A 1 181 ? 20.655 21.838 -8.126 1.00 93.12 181 ASN A CA 1
ATOM 1416 C C . ASN A 1 181 ? 21.128 21.781 -6.658 1.00 93.12 181 ASN A C 1
ATOM 1418 O O . ASN A 1 181 ? 21.711 22.743 -6.170 1.00 93.12 181 ASN A O 1
ATOM 1422 N N . GLU A 1 182 ? 20.824 20.680 -5.959 1.00 91.25 182 GLU A N 1
ATOM 1423 C CA . GLU A 1 182 ? 21.189 20.417 -4.550 1.00 91.25 182 GLU A CA 1
ATOM 1424 C C . GLU A 1 182 ? 20.430 21.246 -3.494 1.00 91.25 182 GLU A C 1
ATOM 1426 O O . GLU A 1 182 ? 20.555 20.987 -2.297 1.00 91.25 182 GLU A O 1
ATOM 1431 N N . TYR A 1 183 ? 19.574 22.189 -3.898 1.00 92.38 183 TYR A N 1
ATOM 1432 C CA . TYR A 1 183 ? 18.717 22.932 -2.972 1.00 92.38 183 TYR A CA 1
ATOM 1433 C C . TYR A 1 183 ? 17.368 22.245 -2.783 1.00 92.38 183 TYR A C 1
ATOM 1435 O O . TYR A 1 183 ? 16.706 21.906 -3.764 1.00 92.38 183 TYR A O 1
ATOM 1443 N N . VAL A 1 184 ? 16.930 22.109 -1.528 1.00 90.94 184 VAL A N 1
ATOM 1444 C CA . VAL A 1 184 ? 15.608 21.559 -1.202 1.00 90.94 184 VAL A CA 1
ATOM 1445 C C . VAL A 1 184 ? 14.507 22.451 -1.777 1.00 90.94 184 VAL A C 1
ATOM 1447 O O . VAL A 1 184 ? 14.489 23.664 -1.555 1.00 90.94 184 VAL A O 1
ATOM 1450 N N . ILE A 1 185 ? 13.565 21.838 -2.488 1.00 89.25 185 ILE A N 1
ATOM 1451 C CA . ILE A 1 185 ? 12.389 22.487 -3.063 1.00 89.25 185 ILE A CA 1
ATOM 1452 C C . ILE A 1 185 ? 11.133 21.651 -2.798 1.00 89.25 185 ILE A C 1
ATOM 1454 O O . ILE A 1 185 ? 11.193 20.437 -2.629 1.00 89.25 185 ILE A O 1
ATOM 1458 N N . SER A 1 186 ? 9.970 22.299 -2.742 1.00 81.50 186 SER A N 1
ATOM 1459 C CA . SER A 1 186 ? 8.693 21.627 -2.468 1.00 81.50 186 SER A CA 1
ATOM 1460 C C . SER A 1 186 ? 8.112 20.886 -3.677 1.00 81.50 186 SER A C 1
ATOM 1462 O O . SER A 1 186 ? 7.344 19.940 -3.500 1.00 81.50 186 SER A O 1
ATOM 1464 N N . ALA A 1 187 ? 8.450 21.311 -4.896 1.00 87.06 187 ALA A N 1
ATOM 1465 C CA . ALA A 1 187 ? 8.009 20.702 -6.144 1.00 87.06 187 ALA A CA 1
ATOM 1466 C C . ALA A 1 187 ? 9.029 20.963 -7.260 1.00 87.06 187 ALA A C 1
ATOM 1468 O O . ALA A 1 187 ? 9.612 22.042 -7.326 1.00 87.06 187 ALA A O 1
ATOM 1469 N N . LEU A 1 188 ? 9.221 19.980 -8.142 1.00 89.81 188 LEU A N 1
ATOM 1470 C CA . LEU A 1 188 ? 10.105 20.098 -9.308 1.00 89.81 188 LEU A CA 1
ATOM 1471 C C . LEU A 1 188 ? 9.376 20.546 -10.580 1.00 89.81 188 LEU A C 1
ATOM 1473 O O . LEU A 1 188 ? 10.009 21.084 -11.482 1.00 89.81 188 LEU A O 1
ATOM 1477 N N . GLU A 1 189 ? 8.064 20.317 -10.666 1.00 91.12 189 GLU A N 1
ATOM 1478 C CA . GLU A 1 189 ? 7.292 20.530 -11.894 1.00 91.12 189 GLU A CA 1
ATOM 1479 C C . GLU A 1 189 ? 7.378 21.986 -12.371 1.00 91.12 189 GLU A C 1
ATOM 1481 O O . GLU A 1 189 ? 7.162 22.922 -11.601 1.00 91.12 189 GLU A O 1
ATOM 1486 N N . GLY A 1 190 ? 7.712 22.169 -13.650 1.00 89.75 190 GLY A N 1
ATOM 1487 C CA . GLY A 1 190 ? 7.830 23.483 -14.289 1.00 89.75 190 GLY A CA 1
ATOM 1488 C C . GLY A 1 190 ? 9.132 24.233 -13.985 1.00 89.75 190 GLY A C 1
ATOM 1489 O O . GLY A 1 190 ? 9.408 25.259 -14.607 1.00 89.75 190 GLY A O 1
ATOM 1490 N N . HIS A 1 191 ? 9.973 23.735 -13.075 1.00 94.50 191 HIS A N 1
ATOM 1491 C CA . HIS A 1 191 ? 11.300 24.305 -12.863 1.00 94.50 191 HIS A CA 1
ATOM 1492 C C . HIS A 1 191 ? 12.266 23.914 -13.989 1.00 94.50 191 HIS A C 1
ATOM 1494 O O . HIS A 1 191 ? 12.067 22.930 -14.698 1.00 94.50 191 HIS A O 1
ATOM 1500 N N . LYS A 1 192 ? 13.349 24.684 -14.140 1.00 93.06 192 LYS A N 1
ATOM 1501 C CA . LYS A 1 192 ? 14.495 24.353 -14.998 1.00 93.06 192 LYS A CA 1
ATOM 1502 C C . LYS A 1 192 ? 15.743 24.231 -14.137 1.00 93.06 192 LYS A C 1
ATOM 1504 O O . LYS A 1 192 ? 15.952 25.046 -13.237 1.00 93.06 192 LYS A O 1
ATOM 1509 N N . GLY A 1 193 ? 16.584 23.244 -14.413 1.00 91.62 193 GLY A N 1
ATOM 1510 C CA . GLY A 1 193 ? 17.799 23.009 -13.641 1.00 91.62 193 GLY A CA 1
ATOM 1511 C C . GLY A 1 193 ? 18.754 22.064 -14.344 1.00 91.62 193 GLY A C 1
ATOM 1512 O O . GLY A 1 193 ? 18.395 21.430 -15.328 1.00 91.62 193 GLY A O 1
ATOM 1513 N N . LYS A 1 194 ? 19.984 21.995 -13.838 1.00 93.56 194 LYS A N 1
ATOM 1514 C CA . LYS A 1 194 ? 21.010 21.071 -14.338 1.00 93.56 194 LYS A CA 1
ATOM 1515 C C . LYS A 1 194 ? 20.923 19.710 -13.663 1.00 93.56 194 LYS A C 1
ATOM 1517 O O . LYS A 1 194 ? 21.381 18.724 -14.223 1.00 93.56 194 LYS A O 1
ATOM 1522 N N . LYS A 1 195 ? 20.378 19.669 -12.449 1.00 95.81 195 LYS A N 1
ATOM 1523 C CA . LYS A 1 195 ? 20.300 18.467 -11.630 1.00 95.81 195 LYS A CA 1
ATOM 1524 C C . LYS A 1 195 ? 19.027 18.492 -10.800 1.00 95.81 195 LYS A C 1
ATOM 1526 O O . LYS A 1 195 ? 18.684 19.536 -10.241 1.00 95.81 195 LYS A O 1
ATOM 1531 N N . ILE A 1 196 ? 18.359 17.355 -10.710 1.00 97.00 196 ILE A N 1
ATOM 1532 C CA . ILE A 1 196 ? 17.245 17.133 -9.789 1.00 97.00 196 ILE A CA 1
ATOM 1533 C C . ILE A 1 196 ? 17.567 15.960 -8.878 1.00 97.00 196 ILE A C 1
ATOM 1535 O O . ILE A 1 196 ? 18.305 15.064 -9.273 1.00 97.00 196 ILE A O 1
ATOM 1539 N N . GLY A 1 197 ? 16.989 15.947 -7.686 1.00 96.50 197 GLY A N 1
ATOM 1540 C CA . GLY A 1 197 ? 17.104 14.829 -6.762 1.00 96.50 197 GLY A CA 1
ATOM 1541 C C . GLY A 1 197 ? 15.853 14.643 -5.922 1.00 96.50 197 GLY A C 1
ATOM 1542 O O . GLY A 1 197 ? 14.994 15.527 -5.863 1.00 96.50 197 GLY A O 1
ATOM 1543 N N . ALA A 1 198 ? 15.736 13.476 -5.303 1.00 94.75 198 ALA A N 1
ATOM 1544 C CA . ALA A 1 198 ? 14.652 13.155 -4.394 1.00 94.75 198 ALA A CA 1
ATOM 1545 C C . ALA A 1 198 ? 15.130 12.228 -3.274 1.00 94.75 198 ALA A C 1
ATOM 1547 O O . ALA A 1 198 ? 15.821 11.240 -3.527 1.00 94.75 198 ALA A O 1
ATOM 1548 N N . ASP A 1 199 ? 14.687 12.527 -2.057 1.00 92.94 199 ASP A N 1
ATOM 1549 C CA . ASP A 1 199 ? 14.722 11.589 -0.939 1.00 92.94 199 ASP A CA 1
ATOM 1550 C C . ASP A 1 199 ? 13.417 10.796 -0.933 1.00 92.94 199 ASP A C 1
ATOM 1552 O O . ASP A 1 199 ? 12.325 11.372 -0.860 1.00 92.94 199 ASP A O 1
ATOM 1556 N N . ILE A 1 200 ? 13.514 9.473 -0.998 1.00 90.81 200 ILE A N 1
ATOM 1557 C CA . ILE A 1 200 ? 12.373 8.565 -1.051 1.00 90.81 200 ILE A CA 1
ATOM 1558 C C . ILE A 1 200 ? 12.370 7.677 0.189 1.00 90.81 200 ILE A C 1
ATOM 1560 O O . ILE A 1 200 ? 13.310 6.924 0.431 1.00 90.81 200 ILE A O 1
ATOM 1564 N N . LEU A 1 201 ? 11.262 7.706 0.927 1.00 90.00 201 LEU A N 1
ATOM 1565 C CA . LEU A 1 201 ? 10.944 6.749 1.980 1.00 90.00 201 LEU A CA 1
ATOM 1566 C C . LEU A 1 201 ? 10.085 5.629 1.393 1.00 90.00 201 LEU A C 1
ATOM 1568 O O . LEU A 1 201 ? 8.871 5.784 1.246 1.00 90.00 201 LEU A O 1
ATOM 1572 N N . ALA A 1 202 ? 10.696 4.501 1.049 1.00 88.50 202 ALA A N 1
ATOM 1573 C CA . ALA A 1 202 ? 9.990 3.311 0.590 1.00 88.50 202 ALA A CA 1
ATOM 1574 C C . ALA A 1 202 ? 9.567 2.436 1.775 1.00 88.50 202 ALA A C 1
ATOM 1576 O O . ALA A 1 202 ? 10.267 2.341 2.783 1.00 88.50 202 ALA A O 1
ATOM 1577 N N . THR A 1 203 ? 8.414 1.781 1.655 1.00 86.06 203 THR A N 1
ATOM 1578 C CA . THR A 1 203 ? 7.840 0.959 2.722 1.00 86.06 203 THR A CA 1
ATOM 1579 C C . THR A 1 203 ? 7.484 -0.437 2.233 1.00 86.06 203 THR A C 1
ATOM 1581 O O . THR A 1 203 ? 6.846 -0.608 1.192 1.00 86.06 203 THR A O 1
ATOM 1584 N N . PHE A 1 204 ? 7.864 -1.433 3.029 1.00 85.19 204 PHE A N 1
ATOM 1585 C CA . PHE A 1 204 ? 7.849 -2.842 2.680 1.00 85.19 204 PHE A CA 1
ATOM 1586 C C . PHE A 1 204 ? 6.988 -3.661 3.642 1.00 85.19 204 PHE A C 1
ATOM 1588 O O . PHE A 1 204 ? 7.089 -3.519 4.864 1.00 85.19 204 PHE A O 1
ATOM 1595 N N . LEU A 1 205 ? 6.182 -4.564 3.079 1.00 83.25 205 LEU A N 1
ATOM 1596 C CA . LEU A 1 205 ? 5.379 -5.548 3.808 1.00 83.25 205 LEU A CA 1
ATOM 1597 C C . LEU A 1 205 ? 5.706 -6.977 3.359 1.00 83.25 205 LEU A C 1
ATOM 1599 O O . LEU A 1 205 ? 6.033 -7.177 2.189 1.00 83.25 205 LEU A O 1
ATOM 1603 N N . PRO A 1 206 ? 5.566 -7.990 4.233 1.00 84.44 206 PRO A N 1
ATOM 1604 C CA . PRO A 1 206 ? 5.713 -9.384 3.835 1.00 84.44 206 PRO A CA 1
ATOM 1605 C C . PRO A 1 206 ? 4.755 -9.759 2.697 1.00 84.44 206 PRO A C 1
ATOM 1607 O O . PRO A 1 206 ? 3.559 -9.460 2.749 1.00 84.44 206 PRO A O 1
ATOM 1610 N N . HIS A 1 207 ? 5.263 -10.484 1.699 1.00 81.62 207 HIS A N 1
ATOM 1611 C CA . HIS A 1 207 ? 4.500 -10.929 0.529 1.00 81.62 207 HIS A CA 1
ATOM 1612 C C . HIS A 1 207 ? 3.191 -11.638 0.900 1.00 81.62 207 HIS A C 1
ATOM 1614 O O . HIS A 1 207 ? 2.147 -11.393 0.302 1.00 81.62 207 HIS A O 1
ATOM 1620 N N . VAL A 1 208 ? 3.240 -12.498 1.922 1.00 83.25 208 VAL A N 1
ATOM 1621 C CA . VAL A 1 208 ? 2.104 -13.317 2.377 1.00 83.25 208 VAL A CA 1
ATOM 1622 C C . VAL A 1 208 ? 0.898 -12.461 2.779 1.00 83.25 208 VAL A C 1
ATOM 1624 O O . VAL A 1 208 ? -0.240 -12.846 2.510 1.00 83.25 208 VAL A O 1
ATOM 1627 N N . VAL A 1 209 ? 1.129 -11.285 3.374 1.00 85.44 209 VAL A N 1
ATOM 1628 C CA . VAL A 1 209 ? 0.055 -10.361 3.778 1.00 85.44 209 VAL A CA 1
ATOM 1629 C C . VAL A 1 209 ? -0.658 -9.816 2.543 1.00 85.44 209 VAL A C 1
ATOM 1631 O O . VAL A 1 209 ? -1.884 -9.876 2.447 1.00 85.44 209 VAL A O 1
ATOM 1634 N N . VAL A 1 210 ? 0.121 -9.351 1.565 1.00 83.94 210 VAL A N 1
ATOM 1635 C CA . VAL A 1 210 ? -0.390 -8.786 0.312 1.00 83.94 210 VAL A CA 1
ATOM 1636 C C . VAL A 1 210 ? -1.163 -9.841 -0.481 1.00 83.94 210 VAL A C 1
ATOM 1638 O O . VAL A 1 210 ? -2.307 -9.614 -0.872 1.00 83.94 210 VAL A O 1
ATOM 1641 N N . ASP A 1 211 ? -0.577 -11.021 -0.672 1.00 84.75 211 ASP A N 1
ATOM 1642 C CA . ASP A 1 211 ? -1.183 -12.106 -1.444 1.00 84.75 211 ASP A CA 1
ATOM 1643 C C . ASP A 1 211 ? -2.485 -12.622 -0.831 1.00 84.75 211 ASP A C 1
ATOM 1645 O O . ASP A 1 211 ? -3.442 -12.921 -1.554 1.00 84.75 211 ASP A O 1
ATOM 1649 N N . SER A 1 212 ? -2.561 -12.672 0.500 1.00 89.88 212 SER A N 1
ATOM 1650 C CA . SER A 1 212 ? -3.792 -13.040 1.199 1.00 89.88 212 SER A CA 1
ATOM 1651 C C . SER A 1 212 ? -4.913 -12.044 0.896 1.00 89.88 212 SER A C 1
ATOM 1653 O O . SER A 1 212 ? -6.027 -12.462 0.581 1.00 89.88 212 SER A O 1
ATOM 1655 N N . MET A 1 213 ? -4.623 -10.737 0.889 1.00 90.06 213 MET A N 1
ATOM 1656 C CA . MET A 1 213 ? -5.608 -9.706 0.536 1.00 90.06 213 MET A CA 1
ATOM 1657 C C . MET A 1 213 ? -6.093 -9.844 -0.910 1.00 90.06 213 MET A C 1
ATOM 1659 O O . MET A 1 213 ? -7.302 -9.873 -1.143 1.00 90.06 213 MET A O 1
ATOM 1663 N N . TYR A 1 214 ? -5.182 -10.004 -1.878 1.00 88.44 214 TYR A N 1
ATOM 1664 C CA . TYR A 1 214 ? -5.565 -10.238 -3.278 1.00 88.44 214 TYR A CA 1
ATOM 1665 C C . TYR A 1 214 ? -6.404 -11.510 -3.435 1.00 88.44 214 TYR A C 1
ATOM 1667 O O . TYR A 1 214 ? -7.392 -11.514 -4.168 1.00 88.44 214 TYR A O 1
ATOM 1675 N N . THR A 1 215 ? -6.058 -12.577 -2.713 1.00 89.31 215 THR A N 1
ATOM 1676 C CA . THR A 1 215 ? -6.816 -13.834 -2.742 1.00 89.31 215 THR A CA 1
ATOM 1677 C C . THR A 1 215 ? -8.240 -13.637 -2.228 1.00 89.31 215 THR A C 1
ATOM 1679 O O . THR A 1 215 ? -9.183 -14.099 -2.874 1.00 89.31 215 THR A O 1
ATOM 1682 N N . VAL A 1 216 ? -8.421 -12.914 -1.113 1.00 95.50 216 VAL A N 1
ATOM 1683 C CA . VAL A 1 216 ? -9.754 -12.551 -0.609 1.00 95.50 216 VAL A CA 1
ATOM 1684 C C . VAL A 1 216 ? -10.520 -11.785 -1.686 1.00 95.50 216 VAL A C 1
ATOM 1686 O O . VAL A 1 216 ? -11.618 -12.206 -2.038 1.00 95.50 216 VAL A O 1
ATOM 1689 N N . MET A 1 217 ? -9.950 -10.711 -2.249 1.00 94.69 217 MET A N 1
ATOM 1690 C CA . MET A 1 217 ? -10.629 -9.866 -3.247 1.00 94.69 217 MET A CA 1
ATOM 1691 C C . MET A 1 217 ? -11.051 -10.652 -4.495 1.00 94.69 217 MET A C 1
ATOM 1693 O O . MET A 1 217 ? -12.216 -10.578 -4.902 1.00 94.69 217 MET A O 1
ATOM 1697 N N . ASN A 1 218 ? -10.161 -11.495 -5.026 1.00 90.00 218 ASN A N 1
ATOM 1698 C CA . ASN A 1 218 ? -10.445 -12.364 -6.168 1.00 90.00 218 ASN A CA 1
ATOM 1699 C C . ASN A 1 218 ? -11.624 -13.311 -5.884 1.00 90.00 218 ASN A C 1
ATOM 1701 O O . ASN A 1 218 ? -12.523 -13.442 -6.716 1.00 90.00 218 ASN A O 1
ATOM 1705 N N . ARG A 1 219 ? -11.695 -13.918 -4.685 1.00 94.88 219 ARG A N 1
ATOM 1706 C CA . ARG A 1 219 ? -12.823 -14.788 -4.285 1.00 94.88 219 ARG A CA 1
ATOM 1707 C C . ARG A 1 219 ? -14.165 -14.051 -4.244 1.00 94.88 219 ARG A C 1
ATOM 1709 O O . ARG A 1 219 ? -15.212 -14.677 -4.420 1.00 94.88 219 ARG A O 1
ATOM 1716 N N . VAL A 1 220 ? -14.161 -12.734 -4.023 1.00 96.12 220 VAL A N 1
ATOM 1717 C CA . VAL A 1 220 ? -15.380 -11.903 -4.003 1.00 96.12 220 VAL A CA 1
ATOM 1718 C C . VAL A 1 220 ? -15.697 -11.249 -5.353 1.00 96.12 220 VAL A C 1
ATOM 1720 O O . VAL A 1 220 ? -16.701 -10.529 -5.467 1.00 96.12 220 VAL A O 1
ATOM 1723 N N . GLY A 1 221 ? -14.875 -11.501 -6.377 1.00 91.38 221 GLY A N 1
ATOM 1724 C CA . GLY A 1 221 ? -14.975 -10.868 -7.691 1.00 91.38 221 GLY A CA 1
ATOM 1725 C C . GLY A 1 221 ? -14.786 -9.356 -7.599 1.00 91.38 221 GLY A C 1
ATOM 1726 O O . GLY A 1 221 ? -15.668 -8.603 -8.021 1.00 91.38 221 GLY A O 1
ATOM 1727 N N . LEU A 1 222 ? -13.718 -8.927 -6.925 1.00 91.94 222 LEU A N 1
ATOM 1728 C CA . LEU A 1 222 ? -13.280 -7.538 -6.850 1.00 91.94 222 LEU A CA 1
ATOM 1729 C C . LEU A 1 222 ? -11.850 -7.420 -7.380 1.00 91.94 222 LEU A C 1
ATOM 1731 O O . LEU A 1 222 ? -10.953 -8.101 -6.890 1.00 91.94 222 LEU A O 1
ATOM 1735 N N . ASP A 1 223 ? -11.651 -6.510 -8.324 1.00 86.62 223 ASP A N 1
ATOM 1736 C CA . ASP A 1 223 ? -10.345 -6.135 -8.846 1.00 86.62 223 ASP A CA 1
ATOM 1737 C C . ASP A 1 223 ? -9.756 -5.029 -7.971 1.00 86.62 223 ASP A C 1
ATOM 1739 O O . ASP A 1 223 ? -10.346 -3.955 -7.812 1.00 86.62 223 ASP A O 1
ATOM 1743 N N . VAL A 1 224 ? -8.583 -5.281 -7.393 1.00 87.69 224 VAL A N 1
ATOM 1744 C CA . VAL A 1 224 ? -7.872 -4.275 -6.598 1.00 87.69 224 VAL A CA 1
ATOM 1745 C C . VAL A 1 224 ? -7.310 -3.209 -7.531 1.00 87.69 224 VAL A C 1
ATOM 1747 O O . VAL A 1 224 ? -6.415 -3.495 -8.325 1.00 87.69 224 VAL A O 1
ATOM 1750 N N . THR A 1 225 ? -7.822 -1.984 -7.426 1.00 82.81 225 THR A N 1
ATOM 1751 C CA . THR A 1 225 ? -7.319 -0.836 -8.189 1.00 82.81 225 THR A CA 1
ATOM 1752 C C . THR A 1 225 ? -6.132 -0.191 -7.507 1.00 82.81 225 THR A C 1
ATOM 1754 O O . THR A 1 225 ? -5.164 0.112 -8.183 1.00 82.81 225 THR A O 1
ATOM 1757 N N . SER A 1 226 ? -6.167 -0.040 -6.181 1.00 84.19 226 SER A N 1
ATOM 1758 C CA . SER A 1 226 ? -5.022 0.464 -5.423 1.00 84.19 226 SER A CA 1
ATOM 1759 C C . SER A 1 226 ? -4.864 -0.262 -4.089 1.00 84.19 226 SER A C 1
ATOM 1761 O O . SER A 1 226 ? -5.838 -0.714 -3.477 1.00 84.19 226 SER A O 1
ATOM 1763 N N . LEU A 1 227 ? -3.609 -0.371 -3.657 1.00 85.25 227 LEU A N 1
ATOM 1764 C CA . LEU A 1 227 ? -3.203 -0.867 -2.349 1.00 85.25 227 LEU A CA 1
ATOM 1765 C C . LEU A 1 227 ? -2.336 0.211 -1.700 1.00 85.25 227 LEU A C 1
ATOM 1767 O O . LEU A 1 227 ? -1.325 0.604 -2.274 1.00 85.25 227 LEU A O 1
ATOM 1771 N N . THR A 1 228 ? -2.730 0.672 -0.519 1.00 87.06 228 THR A N 1
ATOM 1772 C CA . THR A 1 228 ? -1.951 1.614 0.299 1.00 87.06 228 THR A CA 1
ATOM 1773 C C . THR A 1 228 ? -1.673 1.013 1.677 1.00 87.06 228 THR A C 1
ATOM 1775 O O . THR A 1 228 ? -2.104 -0.095 1.986 1.00 87.06 228 THR A O 1
ATOM 1778 N N . LEU A 1 229 ? -0.967 1.746 2.528 1.00 87.94 229 LEU A N 1
ATOM 1779 C CA . LEU A 1 229 ? -0.871 1.464 3.957 1.00 87.94 229 LEU A CA 1
ATOM 1780 C C . LEU A 1 229 ? -1.915 2.272 4.729 1.00 87.94 229 LEU A C 1
ATOM 1782 O O . LEU A 1 229 ? -2.192 3.423 4.374 1.00 87.94 229 LEU A O 1
ATOM 1786 N N . GLU A 1 230 ? -2.453 1.697 5.801 1.00 91.38 230 GLU A N 1
ATOM 1787 C CA . GLU A 1 230 ? -3.358 2.389 6.730 1.00 91.38 230 GLU A CA 1
ATOM 1788 C C . GLU A 1 230 ? -2.788 3.716 7.266 1.00 91.38 230 GLU A C 1
ATOM 1790 O O . GLU A 1 230 ? -3.467 4.738 7.121 1.00 91.38 230 GLU A O 1
ATOM 1795 N N . PRO A 1 231 ? -1.532 3.793 7.759 1.00 90.62 231 PRO A N 1
ATOM 1796 C CA . PRO A 1 231 ? -0.977 5.058 8.241 1.00 90.62 231 PRO A CA 1
ATOM 1797 C C . PRO A 1 231 ? -0.844 6.119 7.132 1.00 90.62 231 PRO A C 1
ATOM 1799 O O . PRO A 1 231 ? -1.033 7.307 7.397 1.00 90.62 231 PRO A O 1
ATOM 1802 N N . ILE A 1 232 ? -0.600 5.710 5.877 1.00 89.19 232 ILE A N 1
ATOM 1803 C CA . ILE A 1 232 ? -0.571 6.611 4.707 1.00 89.19 232 ILE A CA 1
ATOM 1804 C C . ILE A 1 232 ? -1.976 7.143 4.402 1.00 89.19 232 ILE A C 1
ATOM 1806 O O . ILE A 1 232 ? -2.172 8.342 4.185 1.00 89.19 232 ILE A O 1
ATOM 1810 N N . ALA A 1 233 ? -2.967 6.254 4.387 1.00 91.31 233 ALA A N 1
ATOM 1811 C CA . ALA A 1 233 ? -4.358 6.608 4.150 1.00 91.31 233 ALA A CA 1
ATOM 1812 C C . ALA A 1 233 ? -4.863 7.594 5.212 1.00 91.31 233 ALA A C 1
ATOM 1814 O O . ALA A 1 233 ? -5.410 8.652 4.888 1.00 91.31 233 ALA A O 1
ATOM 1815 N N . ALA A 1 234 ? -4.631 7.276 6.483 1.00 92.94 234 ALA A N 1
ATOM 1816 C CA . ALA A 1 234 ? -5.086 8.067 7.609 1.00 92.94 234 ALA A CA 1
ATOM 1817 C C . ALA A 1 234 ? -4.437 9.458 7.659 1.00 92.94 234 ALA A C 1
ATOM 1819 O O . ALA A 1 234 ? -5.130 10.462 7.862 1.00 92.94 234 ALA A O 1
ATOM 1820 N N . ILE A 1 235 ? -3.122 9.563 7.430 1.00 92.00 235 ILE A N 1
ATOM 1821 C CA . ILE A 1 235 ? -2.430 10.853 7.522 1.00 92.00 235 ILE A CA 1
ATOM 1822 C C . ILE A 1 235 ? -2.830 11.827 6.414 1.00 92.00 235 ILE A C 1
ATOM 1824 O O . ILE A 1 235 ? -2.933 13.031 6.653 1.00 92.00 235 ILE A O 1
ATOM 1828 N N . ASN A 1 236 ? -3.144 11.321 5.220 1.00 88.50 236 ASN A N 1
ATOM 1829 C CA . ASN A 1 236 ? -3.560 12.149 4.088 1.00 88.50 236 ASN A CA 1
ATOM 1830 C C . ASN A 1 236 ? -4.897 12.869 4.310 1.00 88.50 236 ASN A C 1
ATOM 1832 O O . ASN A 1 236 ? -5.143 13.903 3.686 1.00 88.50 236 ASN A O 1
ATOM 1836 N N . VAL A 1 237 ? -5.743 12.362 5.212 1.00 89.75 237 VAL A N 1
ATOM 1837 C CA . VAL A 1 237 ? -7.039 12.975 5.547 1.00 89.75 237 VAL A CA 1
ATOM 1838 C C . VAL A 1 237 ? -7.061 13.693 6.897 1.00 89.75 237 VAL A C 1
ATOM 1840 O O . VAL A 1 237 ? -7.991 14.463 7.141 1.00 89.75 237 VAL A O 1
ATOM 1843 N N . THR A 1 238 ? -6.056 13.484 7.754 1.00 90.81 238 THR A N 1
ATOM 1844 C CA . THR A 1 238 ? -5.995 14.062 9.111 1.00 90.81 238 THR A CA 1
ATOM 1845 C C . THR A 1 238 ? -4.976 15.186 9.268 1.00 90.81 238 THR A C 1
ATOM 1847 O O . THR A 1 238 ? -5.290 16.172 9.933 1.00 90.81 238 THR A O 1
ATOM 1850 N N . ILE A 1 239 ? -3.786 15.076 8.662 1.00 90.81 239 ILE A N 1
ATOM 1851 C CA . ILE A 1 239 ? -2.695 16.056 8.796 1.00 90.81 239 ILE A CA 1
ATOM 1852 C C . ILE A 1 239 ? -2.402 16.690 7.422 1.00 90.81 239 ILE A C 1
ATOM 1854 O O . ILE A 1 239 ? -1.699 16.098 6.589 1.00 90.81 239 ILE A O 1
ATOM 1858 N N . PRO A 1 240 ? -2.927 17.907 7.161 1.00 87.00 240 PRO A N 1
ATOM 1859 C CA . PRO A 1 240 ? -2.620 18.678 5.958 1.00 87.00 240 PRO A CA 1
ATOM 1860 C C . PRO A 1 240 ? -1.117 18.902 5.776 1.00 87.00 240 PRO A C 1
ATOM 1862 O O . PRO A 1 240 ? -0.392 19.034 6.760 1.00 87.00 240 PRO A O 1
ATOM 1865 N N . LYS A 1 241 ? -0.666 19.016 4.517 1.00 83.94 241 LYS A N 1
ATOM 1866 C CA . LYS A 1 241 ? 0.753 19.223 4.171 1.00 83.94 241 LYS A CA 1
ATOM 1867 C C . LYS A 1 241 ? 1.387 20.401 4.925 1.00 83.94 241 LYS A C 1
ATOM 1869 O O . LYS A 1 241 ? 2.473 20.240 5.462 1.00 83.94 241 LYS A O 1
ATOM 1874 N N . ASP A 1 242 ? 0.673 21.515 5.073 1.00 84.44 242 ASP A N 1
ATOM 1875 C CA . ASP A 1 242 ? 1.183 22.715 5.755 1.00 84.44 242 ASP A CA 1
ATOM 1876 C C . ASP A 1 242 ? 1.489 22.491 7.248 1.00 84.44 242 ASP A C 1
ATOM 1878 O O . ASP A 1 242 ? 2.340 23.169 7.817 1.00 84.44 242 ASP A O 1
ATOM 1882 N N . LEU A 1 243 ? 0.830 21.518 7.893 1.00 89.94 243 LEU A N 1
ATOM 1883 C CA . LEU A 1 243 ? 1.108 21.158 9.288 1.00 89.94 243 LEU A CA 1
ATOM 1884 C C . LEU A 1 243 ? 2.279 20.177 9.431 1.00 89.94 243 LEU A C 1
ATOM 1886 O O . LEU A 1 243 ? 2.785 20.019 10.538 1.00 89.94 243 LEU A O 1
ATOM 1890 N N . ARG A 1 244 ? 2.740 19.547 8.340 1.00 90.69 244 ARG A N 1
ATOM 1891 C CA . ARG A 1 244 ? 3.834 18.554 8.363 1.00 90.69 244 ARG A CA 1
ATOM 1892 C C . ARG A 1 244 ? 5.206 19.172 8.651 1.00 90.69 244 ARG A C 1
ATOM 1894 O O . ARG A 1 244 ? 6.155 18.446 8.921 1.00 90.69 244 ARG A O 1
ATOM 1901 N N . LEU A 1 245 ? 5.308 20.505 8.630 1.00 88.94 245 LEU A N 1
ATOM 1902 C CA . LEU A 1 245 ? 6.464 21.245 9.153 1.00 88.94 245 LEU A CA 1
ATOM 1903 C C . LEU A 1 245 ? 6.674 21.000 10.653 1.00 88.94 245 LEU A C 1
ATOM 1905 O O . LEU A 1 245 ? 7.798 21.065 11.142 1.00 88.94 245 LEU A O 1
ATOM 1909 N N . LEU A 1 246 ? 5.596 20.718 11.387 1.00 93.44 246 LEU A N 1
ATOM 1910 C CA . LEU A 1 246 ? 5.662 20.386 12.802 1.00 93.44 246 LEU A CA 1
ATOM 1911 C C . LEU A 1 246 ? 6.033 18.913 12.991 1.00 93.44 246 LEU A C 1
ATOM 1913 O O . LEU A 1 246 ? 5.682 18.052 12.181 1.00 93.44 246 LEU A O 1
ATOM 1917 N N . ASN A 1 247 ? 6.687 18.625 14.116 1.00 95.62 247 ASN A N 1
ATOM 1918 C CA . ASN A 1 247 ? 6.949 17.261 14.545 1.00 95.62 247 ASN A CA 1
ATOM 1919 C C . ASN A 1 247 ? 5.650 16.645 15.091 1.00 95.62 247 ASN A C 1
ATOM 1921 O O . ASN A 1 247 ? 5.322 16.850 16.259 1.00 95.62 247 ASN A O 1
ATOM 1925 N N . LEU A 1 248 ? 4.878 15.945 14.265 1.00 97.00 248 LEU A N 1
ATOM 1926 C CA . LEU A 1 248 ? 3.581 15.382 14.650 1.00 97.00 248 LEU A CA 1
ATOM 1927 C C . LEU A 1 248 ? 3.599 13.868 14.483 1.00 97.00 248 LEU A C 1
ATOM 1929 O O . LEU A 1 248 ? 4.222 13.340 13.566 1.00 97.00 248 LEU A O 1
ATOM 1933 N N . VAL A 1 249 ? 2.871 13.174 15.353 1.00 97.56 249 VAL A N 1
ATOM 1934 C CA . VAL A 1 249 ? 2.656 11.729 15.242 1.00 97.56 249 VAL A CA 1
ATOM 1935 C C . VAL A 1 249 ? 1.166 11.465 15.114 1.00 97.56 249 VAL A C 1
ATOM 1937 O O . VAL A 1 249 ? 0.378 11.952 15.922 1.00 97.56 249 VAL A O 1
ATOM 1940 N N . LEU A 1 250 ? 0.782 10.675 14.119 1.00 97.25 250 LEU A N 1
ATOM 1941 C CA . LEU A 1 250 ? -0.535 10.061 14.020 1.00 97.25 250 LEU A CA 1
ATOM 1942 C C . LEU A 1 250 ? -0.416 8.588 14.410 1.00 97.25 250 LEU A C 1
ATOM 1944 O O . LEU A 1 250 ? 0.480 7.913 13.908 1.00 97.25 250 LEU A O 1
ATOM 1948 N N . ILE A 1 251 ? -1.309 8.100 15.270 1.00 97.00 251 ILE A N 1
ATOM 1949 C CA . ILE A 1 251 ? -1.395 6.688 15.658 1.00 97.00 251 ILE A CA 1
ATOM 1950 C C . ILE A 1 251 ? -2.826 6.204 15.450 1.00 97.00 251 ILE A C 1
ATOM 1952 O O . ILE A 1 251 ? -3.742 6.696 16.106 1.00 97.00 251 ILE A O 1
ATOM 1956 N N . ASP A 1 252 ? -3.017 5.234 14.569 1.00 95.56 252 ASP A N 1
ATOM 1957 C CA . ASP A 1 252 ? -4.249 4.469 14.447 1.00 95.56 252 ASP A CA 1
ATOM 1958 C C . ASP A 1 252 ? -4.210 3.276 15.392 1.00 95.56 252 ASP A C 1
ATOM 1960 O O . ASP A 1 252 ? -3.489 2.317 15.154 1.00 95.56 252 ASP A O 1
ATOM 1964 N N . VAL A 1 253 ? -4.945 3.357 16.501 1.00 96.31 253 VAL A N 1
ATOM 1965 C CA . VAL A 1 253 ? -5.042 2.262 17.469 1.00 96.31 253 VAL A CA 1
ATOM 1966 C C . VAL A 1 253 ? -6.244 1.403 17.090 1.00 96.31 253 VAL A C 1
ATOM 1968 O O . VAL A 1 253 ? -7.395 1.708 17.435 1.00 96.31 253 VAL A O 1
ATOM 1971 N N . GLY A 1 254 ? -5.969 0.323 16.365 1.00 94.00 254 GLY A N 1
ATOM 1972 C CA . GLY A 1 254 ? -6.951 -0.640 15.896 1.00 94.00 254 GLY A CA 1
ATOM 1973 C C . GLY A 1 254 ? -7.337 -1.688 16.945 1.00 94.00 254 GLY A C 1
ATOM 1974 O O . GLY A 1 254 ? -7.278 -1.477 18.160 1.00 94.00 254 GLY A O 1
ATOM 1975 N N . ALA A 1 255 ? -7.785 -2.843 16.453 1.00 92.56 255 ALA A N 1
ATOM 1976 C CA . ALA A 1 255 ? -8.069 -4.014 17.282 1.00 92.56 255 ALA A CA 1
ATOM 1977 C C . ALA A 1 255 ? -6.791 -4.831 17.541 1.00 92.56 255 ALA A C 1
ATOM 1979 O O . ALA A 1 255 ? -6.389 -4.954 18.690 1.00 92.56 255 ALA A O 1
ATOM 1980 N N . GLY A 1 256 ? -6.108 -5.301 16.492 1.00 91.81 256 GLY A N 1
ATOM 1981 C CA . GLY A 1 256 ? -4.872 -6.089 16.625 1.00 91.81 256 GLY A CA 1
ATOM 1982 C C . GLY A 1 256 ? -3.569 -5.293 16.480 1.00 91.81 256 GLY A C 1
ATOM 1983 O O . GLY A 1 256 ? -2.544 -5.700 17.014 1.00 91.81 256 GLY A O 1
ATOM 1984 N N . THR A 1 257 ? -3.583 -4.160 15.773 1.00 93.69 257 THR A N 1
ATOM 1985 C CA . THR A 1 257 ? -2.379 -3.365 15.473 1.00 93.69 257 THR A CA 1
ATOM 1986 C C . THR A 1 257 ? -2.564 -1.903 15.840 1.00 93.69 257 THR A C 1
ATOM 1988 O O . THR A 1 257 ? -3.688 -1.394 15.875 1.00 93.69 257 THR A O 1
ATOM 1991 N N . SER A 1 258 ? -1.441 -1.254 16.144 1.00 95.06 258 SER A N 1
ATOM 1992 C CA . SER A 1 258 ? -1.335 0.195 16.235 1.00 95.06 258 SER A CA 1
ATOM 1993 C C . SER A 1 258 ? -0.386 0.707 15.155 1.00 95.06 258 SER A C 1
ATOM 1995 O O . SER A 1 258 ? 0.803 0.374 15.158 1.00 95.06 258 SER A O 1
ATOM 1997 N N . ASP A 1 259 ? -0.904 1.521 14.246 1.00 94.06 259 ASP A N 1
ATOM 1998 C CA . ASP A 1 259 ? -0.217 1.956 13.034 1.00 94.06 259 ASP A CA 1
ATOM 1999 C C . ASP A 1 259 ? 0.141 3.442 13.115 1.00 94.06 259 ASP A C 1
ATOM 2001 O O . ASP A 1 259 ? -0.658 4.268 13.540 1.00 94.06 259 ASP A O 1
ATOM 2005 N N . MET A 1 260 ? 1.360 3.811 12.733 1.00 94.19 260 MET A N 1
ATOM 2006 C CA . MET A 1 260 ? 1.944 5.114 1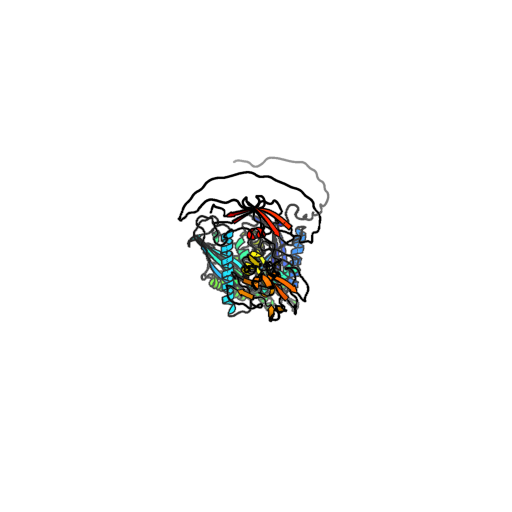3.044 1.00 94.19 260 MET A CA 1
ATOM 2007 C C . MET A 1 260 ? 2.492 5.817 11.806 1.00 94.19 260 MET A C 1
ATOM 2009 O O . MET A 1 260 ? 3.157 5.201 10.973 1.00 94.19 260 MET A O 1
ATOM 2013 N N . ALA A 1 261 ? 2.277 7.129 11.729 1.00 94.69 261 ALA A N 1
ATOM 2014 C CA . ALA A 1 261 ? 2.905 8.014 10.752 1.00 94.69 261 ALA A CA 1
ATOM 2015 C C . ALA A 1 261 ? 3.500 9.237 11.456 1.00 94.69 261 ALA A C 1
ATOM 2017 O O . ALA A 1 261 ? 2.832 9.878 12.271 1.00 94.69 261 ALA A O 1
ATOM 2018 N N . ILE A 1 262 ? 4.752 9.563 11.135 1.00 94.62 262 ILE A N 1
ATOM 2019 C CA . ILE A 1 262 ? 5.508 10.636 11.790 1.00 94.62 262 ILE A CA 1
ATOM 2020 C C . ILE A 1 262 ? 5.873 11.699 10.763 1.00 94.62 262 ILE A C 1
ATOM 2022 O O . ILE A 1 262 ? 6.462 11.386 9.729 1.00 94.62 262 ILE A O 1
ATOM 2026 N N . THR A 1 263 ? 5.547 12.957 11.051 1.00 94.62 263 THR A N 1
ATOM 2027 C CA . THR A 1 263 ? 5.891 14.095 10.193 1.00 94.62 263 THR A CA 1
ATOM 2028 C C . THR A 1 263 ? 6.922 14.977 10.844 1.00 94.62 263 THR A C 1
ATOM 2030 O O . THR A 1 263 ? 6.860 15.197 12.052 1.00 94.62 263 THR A O 1
ATOM 2033 N N . ARG A 1 264 ? 7.830 15.524 10.039 1.00 89.94 264 ARG A N 1
ATOM 2034 C CA . ARG A 1 264 ? 8.780 16.556 10.448 1.00 89.94 264 ARG A CA 1
ATOM 2035 C C . ARG A 1 264 ? 9.316 17.258 9.203 1.00 89.94 264 ARG A C 1
ATOM 2037 O O . ARG A 1 264 ? 9.373 16.647 8.143 1.00 89.94 264 ARG A O 1
ATOM 2044 N N . ASP A 1 265 ? 9.688 18.529 9.332 1.00 85.81 265 ASP A N 1
ATOM 2045 C CA . ASP A 1 265 ? 10.381 19.289 8.280 1.00 85.81 265 ASP A CA 1
ATOM 2046 C C . ASP A 1 265 ? 9.631 19.328 6.929 1.00 85.81 265 ASP A C 1
ATOM 2048 O O . ASP A 1 265 ? 10.222 19.485 5.868 1.00 85.81 265 ASP A O 1
ATOM 2052 N N . GLY A 1 266 ? 8.296 19.231 6.968 1.00 83.38 266 GLY A N 1
ATOM 2053 C CA . GLY A 1 266 ? 7.421 19.346 5.797 1.00 83.38 266 GLY A CA 1
ATOM 2054 C C . GLY A 1 266 ? 7.023 18.008 5.172 1.00 83.38 266 GLY A C 1
ATOM 2055 O O . GLY A 1 266 ? 6.158 17.982 4.293 1.00 83.38 266 GLY A O 1
ATOM 2056 N N . SER A 1 267 ? 7.573 16.895 5.655 1.00 85.94 267 SER A N 1
ATOM 2057 C CA . SER A 1 267 ? 7.405 15.578 5.046 1.00 85.94 267 SER A CA 1
ATOM 2058 C C . SER A 1 267 ? 7.070 14.486 6.063 1.00 85.94 267 SER A C 1
ATOM 2060 O O . SER A 1 267 ? 6.919 14.741 7.260 1.00 85.94 267 SER A O 1
ATOM 2062 N N . ILE A 1 268 ? 6.839 13.270 5.562 1.00 90.50 268 ILE A N 1
ATOM 2063 C CA . ILE A 1 268 ? 6.634 12.081 6.393 1.00 90.50 268 ILE A CA 1
ATOM 2064 C C . ILE A 1 268 ? 7.976 11.366 6.480 1.00 90.50 268 ILE A C 1
ATOM 2066 O O . ILE A 1 268 ? 8.501 10.937 5.457 1.00 90.50 268 ILE A O 1
ATOM 2070 N N . VAL A 1 269 ? 8.515 11.256 7.691 1.00 89.19 269 VAL A N 1
ATOM 2071 C CA . VAL A 1 269 ? 9.880 10.765 7.937 1.00 89.19 269 VAL A CA 1
ATOM 2072 C C . VAL A 1 269 ? 9.917 9.308 8.384 1.00 89.19 269 VAL A C 1
ATOM 2074 O O . VAL A 1 269 ? 10.948 8.659 8.277 1.00 89.19 269 VAL A O 1
ATOM 2077 N N . ALA A 1 270 ? 8.803 8.778 8.893 1.00 90.19 270 ALA A N 1
ATOM 2078 C CA . ALA A 1 270 ? 8.727 7.387 9.311 1.00 90.19 270 ALA A CA 1
ATOM 2079 C C . ALA A 1 270 ? 7.291 6.860 9.295 1.00 90.19 270 ALA A C 1
ATOM 2081 O O . ALA A 1 270 ? 6.334 7.580 9.605 1.00 90.19 270 ALA A O 1
ATOM 2082 N N . TYR A 1 271 ? 7.184 5.563 9.017 1.00 91.69 271 TYR A N 1
ATOM 2083 C CA . TYR A 1 271 ? 6.000 4.753 9.265 1.00 91.69 271 TYR A CA 1
ATOM 2084 C C . TYR A 1 271 ? 6.361 3.641 10.244 1.00 91.69 271 TYR A C 1
ATOM 2086 O O . TYR A 1 271 ? 7.443 3.064 10.161 1.00 91.69 271 TYR A O 1
ATOM 2094 N N . GLY A 1 272 ? 5.454 3.329 11.163 1.00 88.81 272 GLY A N 1
ATOM 2095 C CA . GLY A 1 272 ? 5.655 2.280 12.157 1.00 88.81 272 GLY A CA 1
ATOM 2096 C C . GLY A 1 272 ? 4.405 1.433 12.325 1.00 88.81 272 GLY A C 1
ATOM 2097 O O . GLY A 1 272 ? 3.297 1.937 12.191 1.00 88.81 272 GLY A O 1
ATOM 2098 N N . MET A 1 273 ? 4.586 0.155 12.638 1.00 89.50 273 MET A N 1
ATOM 2099 C CA . MET A 1 273 ? 3.500 -0.734 13.048 1.00 89.50 273 MET A CA 1
ATOM 2100 C C . MET A 1 273 ? 3.897 -1.425 14.347 1.00 89.50 273 MET A C 1
ATOM 2102 O O . MET A 1 273 ? 5.051 -1.834 14.514 1.00 89.50 273 MET A O 1
ATOM 2106 N N . VAL A 1 274 ? 2.948 -1.530 15.272 1.00 91.25 274 VAL A N 1
ATOM 2107 C CA . VAL A 1 274 ? 3.118 -2.219 16.550 1.00 91.25 274 VAL A CA 1
ATOM 2108 C C . VAL A 1 274 ? 2.016 -3.273 16.674 1.00 91.25 274 VAL A C 1
ATOM 2110 O O . VAL A 1 274 ? 0.840 -2.911 16.612 1.00 91.25 274 VAL A O 1
ATOM 2113 N N . PRO A 1 275 ? 2.343 -4.565 16.860 1.00 91.00 275 PRO A N 1
ATOM 2114 C CA . PRO A 1 275 ? 1.350 -5.634 16.976 1.00 91.00 275 PRO A CA 1
ATOM 2115 C C . PRO A 1 275 ? 0.766 -5.706 18.392 1.00 91.00 275 PRO A C 1
ATOM 2117 O O . PRO A 1 275 ? 0.805 -6.743 19.041 1.00 91.00 275 PRO A O 1
ATOM 2120 N N . ILE A 1 276 ? 0.321 -4.560 18.905 1.00 92.19 276 ILE A N 1
ATOM 2121 C CA . ILE A 1 276 ? -0.348 -4.430 20.193 1.00 92.19 276 ILE A CA 1
ATOM 2122 C C . ILE A 1 276 ? -1.389 -3.317 20.081 1.00 92.19 276 ILE A C 1
ATOM 2124 O O . ILE A 1 276 ? -1.084 -2.212 19.619 1.00 92.19 276 ILE A O 1
ATOM 2128 N N . ALA A 1 277 ? -2.632 -3.608 20.458 1.00 95.06 277 ALA A N 1
ATOM 2129 C CA . ALA A 1 277 ? -3.732 -2.648 20.396 1.00 95.06 277 ALA A CA 1
ATOM 2130 C C . ALA A 1 277 ? -4.904 -3.071 21.303 1.00 95.06 277 ALA A C 1
ATOM 2132 O O . ALA A 1 277 ? -4.701 -3.521 22.431 1.00 95.06 277 ALA A O 1
ATOM 2133 N N . GLY A 1 278 ? -6.147 -2.878 20.852 1.00 94.56 278 GLY A N 1
ATOM 2134 C CA . GLY A 1 278 ? -7.346 -3.110 21.655 1.00 94.56 278 GLY A CA 1
ATOM 2135 C C . GLY A 1 278 ? -7.641 -4.572 22.019 1.00 94.56 278 GLY A C 1
ATOM 2136 O O . GLY A 1 278 ? -8.375 -4.787 22.987 1.00 94.56 278 GLY A O 1
ATOM 2137 N N . ASP A 1 279 ? -7.120 -5.551 21.278 1.00 93.69 279 ASP A N 1
ATOM 2138 C CA . ASP A 1 279 ? -7.368 -6.982 21.492 1.00 93.69 279 ASP A CA 1
ATOM 2139 C C . ASP A 1 279 ? -6.737 -7.470 22.797 1.00 93.69 279 ASP A C 1
ATOM 2141 O O . ASP A 1 279 ? -7.395 -8.199 23.531 1.00 93.69 279 ASP A O 1
ATOM 2145 N N . GLU A 1 280 ? -5.552 -6.979 23.168 1.00 95.06 280 GLU A N 1
ATOM 2146 C CA . GLU A 1 280 ? -4.903 -7.311 24.449 1.00 95.06 280 GLU A CA 1
ATOM 2147 C C . GLU A 1 280 ? -5.792 -6.992 25.654 1.00 95.06 280 GLU A C 1
ATOM 2149 O O . GLU A 1 280 ? -5.867 -7.724 26.644 1.00 95.06 280 GLU A O 1
ATOM 2154 N N . ILE A 1 281 ? -6.508 -5.872 25.568 1.00 96.25 281 ILE A N 1
ATOM 2155 C CA . ILE A 1 281 ? -7.428 -5.432 26.615 1.00 96.25 281 ILE A CA 1
ATOM 2156 C C . ILE A 1 281 ? -8.657 -6.341 26.640 1.00 96.25 281 ILE A C 1
ATOM 2158 O O . ILE A 1 281 ? -9.134 -6.711 27.715 1.00 96.25 281 ILE A O 1
ATOM 2162 N N . THR A 1 282 ? -9.154 -6.736 25.469 1.00 95.38 282 THR A N 1
ATOM 2163 C CA . THR A 1 282 ? -10.267 -7.682 25.345 1.00 95.38 282 THR A CA 1
ATOM 2164 C C . THR A 1 282 ? -9.890 -9.059 25.885 1.00 95.38 282 THR A C 1
ATOM 2166 O O . THR A 1 282 ? -10.650 -9.633 26.661 1.00 95.38 282 THR A O 1
ATOM 2169 N N . GLU A 1 283 ? -8.701 -9.568 25.569 1.00 95.00 283 GLU A N 1
ATOM 2170 C CA . GLU A 1 283 ? -8.184 -10.831 26.100 1.00 95.00 283 GLU A CA 1
ATOM 2171 C C . GLU A 1 283 ? -8.016 -10.779 27.617 1.00 95.00 283 GLU A C 1
ATOM 2173 O O . GLU A 1 283 ? -8.433 -11.703 28.321 1.00 95.00 283 GLU A O 1
ATOM 2178 N N . LYS A 1 284 ? -7.497 -9.668 28.154 1.00 97.50 284 LYS A N 1
ATOM 2179 C CA . LYS A 1 284 ? -7.374 -9.480 29.603 1.00 97.50 284 LYS A CA 1
ATOM 2180 C C . LYS A 1 284 ? -8.724 -9.597 30.311 1.00 97.50 284 LYS A C 1
ATOM 2182 O O . LYS A 1 284 ? -8.815 -10.253 31.351 1.00 97.50 284 LYS A O 1
ATOM 2187 N N . ILE A 1 285 ? -9.772 -8.997 29.744 1.00 96.94 285 ILE A N 1
ATOM 2188 C CA . ILE A 1 285 ? -11.146 -9.091 30.256 1.00 96.94 285 ILE A CA 1
ATOM 2189 C C . ILE A 1 285 ? -11.673 -10.525 30.121 1.00 96.94 285 ILE A C 1
ATOM 2191 O O . ILE A 1 285 ? -12.230 -11.050 31.086 1.00 96.94 285 ILE A O 1
ATOM 2195 N N . ALA A 1 286 ? -11.475 -11.164 28.964 1.00 96.50 286 ALA A N 1
ATOM 2196 C CA . ALA A 1 286 ? -11.920 -12.532 28.703 1.00 96.50 286 ALA A CA 1
ATOM 2197 C C . ALA A 1 286 ? -11.341 -13.518 29.725 1.00 96.50 286 ALA A C 1
ATOM 2199 O O . ALA A 1 286 ? -12.086 -14.281 30.340 1.00 96.50 286 ALA A O 1
ATOM 2200 N N . HIS A 1 287 ? -10.031 -13.446 29.975 1.00 96.88 287 HIS A N 1
ATOM 2201 C CA . HIS A 1 287 ? -9.346 -14.300 30.942 1.00 96.88 287 HIS A CA 1
ATOM 2202 C C . HIS A 1 287 ? -9.751 -14.013 32.388 1.00 96.88 287 HIS A C 1
ATOM 2204 O O . HIS A 1 287 ? -9.922 -14.947 33.167 1.00 96.88 287 HIS A O 1
ATOM 2210 N N . HIS A 1 288 ? -9.910 -12.742 32.763 1.00 96.94 288 HIS A N 1
ATOM 2211 C CA . HIS A 1 288 ? -10.237 -12.383 34.142 1.00 96.94 288 HIS A CA 1
ATOM 2212 C C . HIS A 1 288 ? -11.678 -12.750 34.519 1.00 96.94 288 HIS A C 1
ATOM 2214 O O . HIS A 1 288 ? -11.923 -13.290 35.597 1.00 96.94 288 HIS A O 1
ATOM 2220 N N . TYR A 1 289 ? -12.634 -12.471 33.630 1.00 96.19 289 TYR A N 1
ATOM 2221 C CA . TYR A 1 289 ? -14.057 -12.699 33.886 1.00 96.19 289 TYR A CA 1
ATOM 2222 C C . TYR A 1 289 ? -14.581 -14.033 33.342 1.00 96.19 289 TYR A C 1
ATOM 2224 O O . TYR A 1 289 ? -15.752 -14.338 33.555 1.00 96.19 289 TYR A O 1
ATOM 2232 N N . LEU A 1 290 ? -13.724 -14.834 32.694 1.00 96.44 290 LEU A N 1
ATOM 2233 C CA . LEU A 1 290 ? -14.056 -16.123 32.079 1.00 96.44 290 LEU A CA 1
ATOM 2234 C C . LEU A 1 290 ? -15.238 -16.007 31.108 1.00 96.44 290 LEU A C 1
ATOM 2236 O O . LEU A 1 290 ? -16.210 -16.748 31.200 1.00 96.44 290 LEU A O 1
ATOM 2240 N N . VAL A 1 291 ? -15.168 -15.051 30.187 1.00 96.19 291 VAL A N 1
ATOM 2241 C CA . VAL A 1 291 ? -16.180 -14.829 29.141 1.00 96.19 291 VAL A CA 1
ATOM 2242 C C . VAL A 1 291 ? -15.585 -15.107 27.764 1.00 96.19 291 VAL A C 1
ATOM 2244 O O . VAL A 1 291 ? -14.368 -15.065 27.585 1.00 96.19 291 VAL A O 1
ATOM 2247 N N . ASP A 1 292 ? -16.433 -15.365 26.768 1.00 92.56 292 ASP A N 1
ATOM 2248 C CA . ASP A 1 292 ? -15.973 -15.424 25.382 1.00 92.56 292 ASP A CA 1
ATOM 2249 C C . ASP A 1 292 ? -15.487 -14.045 24.895 1.00 92.56 292 ASP A C 1
ATOM 2251 O O . ASP A 1 292 ? -15.853 -12.998 25.437 1.00 92.56 292 ASP A O 1
ATOM 2255 N N . PHE A 1 293 ? -14.684 -14.041 23.832 1.00 90.19 293 PHE A N 1
ATOM 2256 C CA . PHE A 1 293 ? -14.060 -12.827 23.302 1.00 90.19 293 PHE A CA 1
ATOM 2257 C C . PHE A 1 293 ? -15.078 -11.744 22.897 1.00 90.19 293 PHE A C 1
ATOM 2259 O O . PHE A 1 293 ? -14.862 -10.561 23.155 1.00 90.19 293 PHE A O 1
ATOM 2266 N N . ASN A 1 294 ? -16.224 -12.119 22.313 1.00 90.25 294 ASN A N 1
ATOM 2267 C CA . ASN A 1 294 ? -17.240 -11.143 21.908 1.00 90.25 294 ASN A CA 1
ATOM 2268 C C . ASN A 1 294 ? -17.931 -10.515 23.126 1.00 90.25 294 ASN A C 1
ATOM 2270 O O . ASN A 1 294 ? -18.301 -9.339 23.098 1.00 90.25 294 ASN A O 1
ATOM 2274 N N . THR A 1 295 ? -18.127 -11.284 24.197 1.00 93.44 295 THR A N 1
ATOM 2275 C CA . THR A 1 295 ? -18.649 -10.761 25.465 1.00 93.44 295 THR A CA 1
ATOM 2276 C C . THR A 1 295 ? -17.622 -9.865 26.157 1.00 93.44 295 THR A C 1
ATOM 2278 O O . THR A 1 295 ? -17.984 -8.774 26.602 1.00 93.44 295 THR A O 1
ATOM 2281 N N . ALA A 1 296 ? -16.341 -10.243 26.160 1.00 95.00 296 ALA A N 1
ATOM 2282 C CA . ALA A 1 296 ? -15.257 -9.398 26.660 1.00 95.00 296 ALA A CA 1
ATOM 2283 C C . ALA A 1 296 ? -15.181 -8.049 25.928 1.00 95.00 296 ALA A C 1
ATOM 2285 O O . ALA A 1 296 ? -15.043 -7.007 26.566 1.00 95.00 296 ALA A O 1
ATOM 2286 N N . GLU A 1 297 ? -15.359 -8.042 24.605 1.00 92.69 297 GLU A N 1
ATOM 2287 C CA . GLU A 1 297 ? -15.369 -6.811 23.811 1.00 92.69 297 GLU A CA 1
ATOM 2288 C C . GLU A 1 297 ? -16.518 -5.883 24.222 1.00 92.69 297 GLU A C 1
ATOM 2290 O O . GLU A 1 297 ? -16.330 -4.678 24.387 1.00 92.69 297 GLU A O 1
ATOM 2295 N N . LYS A 1 298 ? -17.716 -6.432 24.461 1.00 92.50 298 LYS A N 1
ATOM 2296 C CA . LYS A 1 298 ? -18.863 -5.644 24.949 1.00 92.50 298 LYS A CA 1
ATOM 2297 C C . LYS A 1 298 ? -18.586 -5.035 26.322 1.00 92.50 298 LYS A C 1
ATOM 2299 O O . LYS A 1 298 ? -18.976 -3.890 26.567 1.00 92.50 298 LYS A O 1
ATOM 2304 N N . ILE A 1 299 ? -17.913 -5.778 27.202 1.00 94.62 299 ILE A N 1
ATOM 2305 C CA . ILE A 1 299 ? -17.466 -5.281 28.506 1.00 94.62 299 ILE A CA 1
ATOM 2306 C C . ILE A 1 299 ? -16.447 -4.150 28.307 1.00 94.62 299 ILE A C 1
ATOM 2308 O O . ILE A 1 299 ? -16.635 -3.082 28.886 1.00 94.62 299 ILE A O 1
ATOM 2312 N N . LYS A 1 300 ? -15.446 -4.314 27.430 1.00 94.62 300 LYS A N 1
ATOM 2313 C CA . LYS A 1 300 ? -14.469 -3.263 27.091 1.00 94.62 300 LYS A CA 1
ATOM 2314 C C . LYS A 1 300 ? -15.157 -1.991 26.602 1.00 94.62 300 LYS A C 1
ATOM 2316 O O . LYS A 1 300 ? -14.955 -0.927 27.167 1.00 94.62 300 LYS A O 1
ATOM 2321 N N . VAL A 1 301 ? -16.034 -2.092 25.604 1.00 92.00 301 VAL A N 1
ATOM 2322 C CA . VAL A 1 301 ? -16.748 -0.931 25.044 1.00 92.00 301 VAL A CA 1
ATOM 2323 C C . VAL A 1 301 ? -17.605 -0.231 26.104 1.00 92.00 301 VAL A C 1
ATOM 2325 O O . VAL A 1 301 ? -17.757 0.990 26.073 1.00 92.00 301 VAL A O 1
ATOM 2328 N N . SER A 1 302 ? -18.149 -0.973 27.075 1.00 90.88 302 SER A N 1
ATOM 2329 C CA . SER A 1 302 ? -18.931 -0.378 28.163 1.00 90.88 302 SER A CA 1
ATOM 2330 C C . SER A 1 302 ? -18.125 0.596 29.032 1.00 90.88 302 SER A C 1
ATOM 2332 O O . SER A 1 302 ? -18.718 1.545 29.549 1.00 90.88 302 SER A O 1
ATOM 2334 N N . THR A 1 303 ? -16.797 0.429 29.126 1.00 87.88 303 THR A N 1
ATOM 2335 C CA . THR A 1 303 ? -15.932 1.318 29.916 1.00 87.88 303 THR A CA 1
ATOM 2336 C C . THR A 1 303 ? -15.765 2.695 29.273 1.00 87.88 303 THR A C 1
ATOM 2338 O O . THR A 1 303 ? -15.733 3.703 29.976 1.00 87.88 303 THR A O 1
ATOM 2341 N N . SER A 1 304 ? -15.767 2.768 27.939 1.00 83.12 304 SER A N 1
ATOM 2342 C CA . SER A 1 304 ? -15.719 4.031 27.188 1.00 83.12 304 SER A CA 1
ATOM 2343 C C . SER A 1 304 ? -17.064 4.771 27.152 1.00 83.12 304 SER A C 1
ATOM 2345 O O . SER A 1 304 ? -17.101 5.966 26.870 1.00 83.12 304 SER A O 1
ATOM 2347 N N . LEU A 1 305 ? -18.181 4.093 27.442 1.00 80.44 305 LEU A N 1
ATOM 2348 C CA . LEU A 1 305 ? -19.537 4.661 27.369 1.00 80.44 305 LEU A CA 1
ATOM 2349 C C . LEU A 1 305 ? -20.023 5.312 28.677 1.00 80.44 305 LEU A C 1
ATOM 2351 O O . LEU A 1 305 ? -21.212 5.605 28.789 1.00 80.44 305 LEU A O 1
ATOM 2355 N N . GLN A 1 306 ? -19.137 5.520 29.660 1.00 70.19 306 GLN A N 1
ATOM 2356 C CA . GLN A 1 306 ? -19.467 6.102 30.974 1.00 70.19 306 GLN A CA 1
ATOM 2357 C C . GLN A 1 306 ? -20.629 5.389 31.692 1.00 70.19 306 GLN A C 1
ATOM 2359 O O . GLN A 1 306 ? -21.403 6.006 32.422 1.00 70.19 306 GLN A O 1
ATOM 2364 N N . LYS A 1 307 ? -20.782 4.078 31.479 1.00 78.62 307 LYS A N 1
ATOM 2365 C CA . LYS A 1 307 ? -21.718 3.278 32.273 1.00 78.62 307 LYS A CA 1
ATOM 2366 C C . LYS A 1 307 ? -21.154 3.091 33.680 1.00 78.62 307 LYS A C 1
ATOM 2368 O O . LYS A 1 307 ? -19.947 2.963 33.843 1.00 78.62 307 LYS A O 1
ATOM 2373 N N . GLU A 1 308 ? -22.026 3.022 34.681 1.00 86.81 308 GLU A N 1
ATOM 2374 C CA . GLU A 1 308 ? -21.606 2.680 36.048 1.00 86.81 308 GLU A CA 1
ATOM 2375 C C . GLU A 1 308 ? -21.319 1.180 36.170 1.00 86.81 308 GLU A C 1
ATOM 2377 O O . GLU A 1 308 ? -20.275 0.783 36.680 1.00 86.81 308 GLU A O 1
ATOM 2382 N N . LYS A 1 309 ? -22.205 0.343 35.613 1.00 91.56 309 LYS A N 1
ATOM 2383 C CA . LYS A 1 309 ? -22.117 -1.121 35.684 1.00 91.56 309 LYS A CA 1
ATOM 2384 C C . LYS A 1 309 ? -22.275 -1.792 34.330 1.00 91.56 309 LYS A C 1
ATOM 2386 O O . LYS A 1 309 ? -22.874 -1.242 33.400 1.00 91.56 309 LYS A O 1
ATOM 2391 N N . THR A 1 310 ? -21.786 -3.022 34.254 1.00 92.88 310 THR A N 1
ATOM 2392 C CA . THR A 1 310 ? -21.956 -3.914 33.111 1.00 92.88 310 THR A CA 1
ATOM 2393 C C . THR A 1 310 ? -22.367 -5.305 33.586 1.00 92.88 310 THR A C 1
ATOM 2395 O O . THR A 1 310 ? -21.825 -5.833 34.558 1.00 92.88 310 THR A O 1
ATOM 2398 N N . THR A 1 311 ? -23.365 -5.884 32.919 1.00 94.06 311 THR A N 1
ATOM 2399 C CA . THR A 1 311 ? -23.931 -7.194 33.260 1.00 94.06 311 THR A CA 1
ATOM 2400 C C . THR A 1 311 ? -23.669 -8.171 32.126 1.00 94.06 311 THR A C 1
ATOM 2402 O O . THR A 1 311 ? -23.881 -7.835 30.958 1.00 94.06 311 THR A O 1
ATOM 2405 N N . PHE A 1 312 ? -23.192 -9.364 32.465 1.00 94.69 312 PHE A N 1
ATOM 2406 C CA . PHE A 1 312 ? -22.851 -10.411 31.507 1.00 94.69 312 PHE A CA 1
ATOM 2407 C C . PHE A 1 312 ? -22.914 -11.793 32.161 1.00 94.69 312 PHE A C 1
ATOM 2409 O O . PHE A 1 312 ? -22.944 -11.917 33.385 1.00 94.69 312 PHE A O 1
ATOM 2416 N N . THR A 1 313 ? -22.904 -12.834 31.335 1.00 95.62 313 THR A N 1
ATOM 2417 C CA . THR A 1 313 ? -22.857 -14.231 31.777 1.00 95.62 313 THR A CA 1
ATOM 2418 C C . THR A 1 313 ? -21.492 -14.811 31.431 1.00 95.62 313 THR A C 1
ATOM 2420 O O . THR A 1 313 ? -21.040 -14.663 30.295 1.00 95.62 313 THR A O 1
ATOM 2423 N N . ASP A 1 314 ? -20.823 -15.427 32.405 1.00 94.25 314 ASP A N 1
ATOM 2424 C CA . ASP A 1 314 ? -19.555 -16.128 32.174 1.00 94.25 314 ASP A CA 1
ATOM 2425 C C . ASP A 1 314 ? -19.768 -17.491 31.487 1.00 94.25 314 ASP A C 1
ATOM 2427 O O . ASP A 1 314 ? -20.892 -17.982 31.365 1.00 94.25 314 ASP A O 1
ATOM 2431 N N . ILE A 1 315 ? -18.690 -18.125 31.016 1.00 94.50 315 ILE A N 1
ATOM 2432 C CA . ILE A 1 315 ? -18.758 -19.437 30.344 1.00 94.50 315 ILE A CA 1
ATOM 2433 C C . ILE A 1 315 ? -19.253 -20.565 31.264 1.00 94.50 315 ILE A C 1
ATOM 2435 O O . ILE A 1 315 ? -19.574 -21.648 30.782 1.00 94.50 315 ILE A O 1
ATOM 2439 N N . LEU A 1 316 ? -19.304 -20.327 32.579 1.00 94.62 316 LEU A N 1
ATOM 2440 C CA . LEU A 1 316 ? -19.827 -21.259 33.577 1.00 94.62 316 LEU A CA 1
ATOM 2441 C C . LEU A 1 316 ? -21.333 -21.050 33.821 1.00 94.62 316 LEU A C 1
ATOM 2443 O O . LEU A 1 316 ? -21.930 -21.784 34.605 1.00 94.62 316 LEU A O 1
ATOM 2447 N N . GLY A 1 317 ? -21.952 -20.074 33.150 1.00 93.38 317 GLY A N 1
ATOM 2448 C CA . GLY A 1 317 ? -23.373 -19.761 33.262 1.00 93.38 317 GLY A CA 1
ATOM 2449 C C . GLY A 1 317 ? -23.726 -18.819 34.414 1.00 93.38 317 GLY A C 1
ATOM 2450 O O . GLY A 1 317 ? -24.912 -18.599 34.657 1.00 93.38 317 GLY A O 1
ATOM 2451 N N . ASN A 1 318 ? -22.746 -18.243 35.118 1.00 94.12 318 ASN A N 1
ATOM 2452 C CA . ASN A 1 318 ? -23.024 -17.310 36.207 1.00 94.12 318 ASN A CA 1
ATOM 2453 C C . ASN A 1 318 ? -23.263 -15.906 35.655 1.00 94.12 318 ASN A C 1
ATOM 2455 O O . ASN A 1 318 ? -22.426 -15.355 34.934 1.00 94.12 318 ASN A O 1
ATOM 2459 N N . GLU A 1 319 ? -24.382 -15.297 36.038 1.00 96.12 319 GLU A N 1
ATOM 2460 C CA . GLU A 1 319 ? -24.630 -13.884 35.775 1.00 96.12 319 GLU A CA 1
ATOM 2461 C C . GLU A 1 319 ? -23.825 -13.022 36.753 1.00 96.12 319 GLU A C 1
ATOM 2463 O O . GLU A 1 319 ? -23.890 -13.193 37.973 1.00 96.12 319 GLU A O 1
ATOM 2468 N N . ARG A 1 320 ? -23.049 -12.085 36.210 1.00 93.81 320 ARG A N 1
ATOM 2469 C CA . ARG A 1 320 ? -22.232 -11.142 36.971 1.00 93.81 320 ARG A CA 1
ATOM 2470 C C . ARG A 1 320 ? -22.658 -9.723 36.642 1.00 93.81 320 ARG A C 1
ATOM 2472 O O . ARG A 1 320 ? -22.884 -9.386 35.483 1.00 93.81 320 ARG A O 1
ATOM 2479 N N . ASN A 1 321 ? -22.719 -8.882 37.668 1.00 94.81 321 ASN A N 1
ATOM 2480 C CA . ASN A 1 321 ? -22.950 -7.450 37.535 1.00 94.81 321 ASN A CA 1
ATOM 2481 C C . ASN A 1 321 ? -21.774 -6.709 38.171 1.00 94.81 321 ASN A C 1
ATOM 2483 O O . ASN A 1 321 ? -21.635 -6.716 39.393 1.00 94.81 321 ASN A O 1
ATOM 2487 N N . VAL A 1 322 ? -20.912 -6.135 37.336 1.00 93.75 322 VAL A N 1
ATOM 2488 C CA . VAL A 1 322 ? -19.604 -5.604 37.739 1.00 93.75 322 VAL A CA 1
ATOM 2489 C C . VAL A 1 322 ? -19.563 -4.098 37.510 1.00 93.75 322 VAL A C 1
ATOM 2491 O O . VAL A 1 322 ? -20.070 -3.599 36.503 1.00 93.75 322 VAL A O 1
ATOM 2494 N N . GLU A 1 323 ? -18.948 -3.369 38.439 1.00 94.00 323 GLU A N 1
ATOM 2495 C CA . GLU A 1 323 ? -18.696 -1.936 38.284 1.00 94.00 323 GLU A CA 1
ATOM 2496 C C . GLU A 1 323 ? -17.654 -1.693 37.187 1.00 94.00 323 GLU A C 1
ATOM 2498 O O . GLU A 1 323 ? -16.604 -2.338 37.143 1.00 94.00 323 GLU A O 1
ATOM 2503 N N . VAL A 1 324 ? -17.875 -0.694 36.333 1.00 91.88 324 VAL A N 1
ATOM 2504 C CA . VAL A 1 324 ? -16.910 -0.318 35.288 1.00 91.88 324 VAL A CA 1
ATOM 2505 C C . VAL A 1 324 ? -15.558 0.076 35.891 1.00 91.88 324 VAL A C 1
ATOM 2507 O O . VAL A 1 324 ? -14.517 -0.204 35.300 1.00 91.88 324 VAL A O 1
ATOM 2510 N N . CYS A 1 325 ? -15.537 0.657 37.094 1.00 91.88 325 CYS A N 1
ATOM 2511 C CA . CYS A 1 325 ? -14.291 0.995 37.781 1.00 91.88 325 CYS A CA 1
ATOM 2512 C C . CYS A 1 325 ? -13.456 -0.242 38.162 1.00 91.88 325 CYS A C 1
ATOM 2514 O O . CYS A 1 325 ? -12.229 -0.157 38.209 1.00 91.88 325 CYS A O 1
ATOM 2516 N N . GLU A 1 326 ? -14.091 -1.389 38.407 1.00 94.56 326 GLU A N 1
ATOM 2517 C CA . GLU A 1 326 ? -13.411 -2.655 38.678 1.00 94.56 326 GLU A CA 1
ATOM 2518 C C . GLU A 1 326 ? -12.804 -3.219 37.394 1.00 94.56 326 GLU A C 1
ATOM 2520 O O . GLU A 1 326 ? -11.615 -3.538 37.372 1.00 94.56 326 GLU A O 1
ATOM 2525 N N . VAL A 1 327 ? -13.570 -3.209 36.297 1.00 95.06 327 VAL A N 1
ATOM 2526 C CA . VAL A 1 327 ? -13.066 -3.579 34.965 1.00 95.06 327 VAL A CA 1
ATOM 2527 C C . VAL A 1 327 ? -11.855 -2.717 34.597 1.00 95.06 327 VAL A C 1
ATOM 2529 O O . VAL A 1 327 ? -10.829 -3.248 34.180 1.00 95.06 327 VAL A O 1
ATOM 2532 N N . MET A 1 328 ? -11.928 -1.398 34.824 1.00 94.62 328 MET A N 1
ATOM 2533 C CA . MET A 1 328 ? -10.815 -0.474 34.574 1.00 94.62 328 MET A CA 1
ATOM 2534 C C . MET A 1 328 ? -9.562 -0.823 35.386 1.00 94.62 328 MET A C 1
ATOM 2536 O O . MET A 1 328 ? -8.460 -0.751 34.848 1.00 94.62 328 MET A O 1
ATOM 2540 N N . LYS A 1 329 ? -9.697 -1.241 36.653 1.00 95.31 329 LYS A N 1
ATOM 2541 C CA . LYS A 1 329 ? -8.551 -1.692 37.467 1.00 95.31 329 LYS A CA 1
ATOM 2542 C C . LYS A 1 329 ? -7.901 -2.949 36.892 1.00 95.31 329 LYS A C 1
ATOM 2544 O O . LYS A 1 329 ? -6.679 -3.048 36.909 1.00 95.31 329 LYS A O 1
ATOM 2549 N N . VAL A 1 330 ? -8.703 -3.881 36.376 1.00 96.19 330 VAL A N 1
ATOM 2550 C CA . VAL A 1 330 ? -8.220 -5.135 35.775 1.00 96.19 330 VAL A CA 1
ATOM 2551 C C . VAL A 1 330 ? -7.407 -4.876 34.505 1.00 96.19 330 VAL A C 1
ATOM 2553 O O . VAL A 1 330 ? -6.379 -5.522 34.298 1.00 96.19 330 VAL A O 1
ATOM 2556 N N . ILE A 1 331 ? -7.851 -3.935 33.667 1.00 96.00 331 ILE A N 1
ATOM 2557 C CA . ILE A 1 33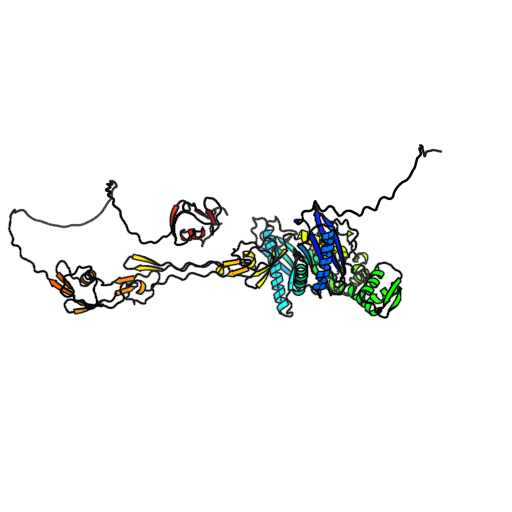1 ? -7.214 -3.650 32.372 1.00 96.00 331 ILE A CA 1
ATOM 2558 C C . ILE A 1 331 ? -6.139 -2.564 32.429 1.00 96.00 331 ILE A C 1
ATOM 2560 O O . ILE A 1 331 ? -5.355 -2.457 31.491 1.00 96.00 331 ILE A O 1
ATOM 2564 N N . LYS A 1 332 ? -6.065 -1.776 33.511 1.00 96.31 332 LYS A N 1
ATOM 2565 C CA . LYS A 1 332 ? -5.092 -0.682 33.665 1.00 96.31 332 LYS A CA 1
ATOM 2566 C C . LYS A 1 332 ? -3.642 -1.098 33.349 1.00 96.31 332 LYS A C 1
ATOM 2568 O O . LYS A 1 332 ? -3.035 -0.393 32.551 1.00 96.31 332 LYS A O 1
ATOM 2573 N N . PRO A 1 333 ? -3.107 -2.235 33.844 1.00 96.75 333 PRO A N 1
ATOM 2574 C CA . PRO A 1 333 ? -1.742 -2.653 33.505 1.00 96.75 333 PRO A CA 1
ATOM 2575 C C . PRO A 1 333 ? -1.534 -2.901 32.003 1.00 96.75 333 PRO A C 1
ATOM 2577 O O . PRO A 1 333 ? -0.461 -2.650 31.468 1.00 96.75 333 PRO A O 1
ATOM 2580 N N . THR A 1 334 ? -2.565 -3.381 31.304 1.00 96.88 334 THR A N 1
ATOM 2581 C CA . THR A 1 334 ? -2.516 -3.599 29.851 1.00 96.88 334 THR A CA 1
ATOM 2582 C C . THR A 1 334 ? -2.580 -2.275 29.085 1.00 96.88 334 THR A C 1
ATOM 2584 O O . THR A 1 334 ? -1.910 -2.126 28.068 1.00 96.88 334 THR A O 1
ATOM 2587 N N . ILE A 1 335 ? -3.340 -1.291 29.582 1.00 96.56 335 ILE A N 1
ATOM 2588 C CA . ILE A 1 335 ? -3.363 0.072 29.020 1.00 96.56 335 ILE A CA 1
ATOM 2589 C C . ILE A 1 335 ? -1.993 0.743 29.192 1.00 96.56 335 ILE A C 1
ATOM 2591 O O . ILE A 1 335 ? -1.510 1.374 28.256 1.00 96.56 335 ILE A O 1
ATOM 2595 N N . GLU A 1 336 ? -1.367 0.585 30.360 1.00 96.75 336 GLU A N 1
ATOM 2596 C CA . GLU A 1 336 ? -0.017 1.087 30.649 1.00 96.75 336 GLU A CA 1
ATOM 2597 C C . GLU A 1 336 ? 1.017 0.467 29.704 1.00 96.75 336 GLU A C 1
ATOM 2599 O O . GLU A 1 336 ? 1.765 1.199 29.063 1.00 96.75 336 GLU A O 1
ATOM 2604 N N . LEU A 1 337 ? 0.988 -0.858 29.523 1.00 96.44 337 LEU A N 1
ATOM 2605 C CA . LEU A 1 337 ? 1.864 -1.556 28.578 1.00 96.44 337 LEU A CA 1
ATOM 2606 C C . LEU A 1 337 ? 1.681 -1.062 27.134 1.00 96.44 337 LEU A C 1
ATOM 2608 O O . LEU A 1 337 ? 2.667 -0.828 26.432 1.00 96.44 337 LEU A O 1
ATOM 2612 N N . LEU A 1 338 ? 0.432 -0.885 26.687 1.00 96.81 338 LEU A N 1
ATOM 2613 C CA . LEU A 1 338 ? 0.129 -0.331 25.366 1.00 96.81 338 LEU A CA 1
ATOM 2614 C C . LEU A 1 338 ? 0.703 1.087 25.229 1.00 96.81 338 LEU A C 1
ATOM 2616 O O . LEU A 1 338 ? 1.420 1.364 24.272 1.00 96.81 338 LEU A O 1
ATOM 2620 N N . GLY A 1 339 ? 0.431 1.968 26.195 1.00 97.00 339 GLY A N 1
ATOM 2621 C CA . GLY A 1 339 ? 0.924 3.347 26.196 1.00 97.00 339 GLY A CA 1
ATOM 2622 C C . GLY A 1 339 ? 2.452 3.434 26.177 1.00 97.00 339 GLY A C 1
ATOM 2623 O O . GLY A 1 339 ? 3.005 4.163 25.354 1.00 97.00 339 GLY A O 1
ATOM 2624 N N . GLN A 1 340 ? 3.123 2.638 27.013 1.00 97.19 340 GLN A N 1
ATOM 2625 C CA . GLN A 1 340 ? 4.581 2.544 27.064 1.00 97.19 340 GLN A CA 1
ATOM 2626 C C . GLN A 1 340 ? 5.154 2.071 25.725 1.00 97.19 340 GLN A C 1
ATOM 2628 O O . GLN A 1 340 ? 6.031 2.723 25.163 1.00 97.19 340 GLN A O 1
ATOM 2633 N N . THR A 1 341 ? 4.617 0.983 25.165 1.00 96.75 341 THR A N 1
ATOM 2634 C CA . THR A 1 341 ? 5.108 0.431 23.893 1.00 96.75 341 THR A CA 1
ATOM 2635 C C . THR A 1 341 ? 4.963 1.448 22.757 1.00 96.75 341 THR A C 1
ATOM 2637 O O . THR A 1 341 ? 5.870 1.608 21.938 1.00 96.75 341 THR A O 1
ATOM 2640 N N . LEU A 1 342 ? 3.838 2.170 22.709 1.00 96.75 342 LEU A N 1
ATOM 2641 C CA . LEU A 1 342 ? 3.632 3.236 21.729 1.00 96.75 342 LEU A CA 1
ATOM 2642 C C . LEU A 1 342 ? 4.638 4.374 21.925 1.00 96.75 342 LEU A C 1
ATOM 2644 O O . LEU A 1 342 ? 5.253 4.801 20.951 1.00 96.75 342 LEU A O 1
ATOM 2648 N N . ALA A 1 343 ? 4.854 4.839 23.158 1.00 96.88 343 ALA A N 1
ATOM 2649 C CA . ALA A 1 343 ? 5.813 5.900 23.455 1.00 96.88 343 ALA A CA 1
ATOM 2650 C C . ALA A 1 343 ? 7.255 5.511 23.076 1.00 96.88 343 ALA A C 1
ATOM 2652 O O . ALA A 1 343 ? 7.941 6.275 22.396 1.00 96.88 343 ALA A O 1
ATOM 2653 N N . GLU A 1 344 ? 7.691 4.297 23.417 1.00 96.12 344 GLU A N 1
ATOM 2654 C CA . GLU A 1 344 ? 9.005 3.767 23.035 1.00 96.12 344 GLU A CA 1
ATOM 2655 C C . GLU A 1 344 ? 9.182 3.735 21.512 1.00 96.12 344 GLU A C 1
ATOM 2657 O O . GLU A 1 344 ? 10.218 4.156 20.992 1.00 96.12 344 GLU A O 1
ATOM 2662 N N . LYS A 1 345 ? 8.156 3.296 20.769 1.00 94.88 345 LYS A N 1
ATOM 2663 C CA . LYS A 1 345 ? 8.190 3.266 19.300 1.00 94.88 345 LYS A CA 1
ATOM 2664 C C . LYS A 1 345 ? 8.175 4.659 18.679 1.00 94.88 345 LYS A C 1
ATOM 2666 O O . LYS A 1 345 ? 8.880 4.872 17.693 1.00 94.88 345 LYS A O 1
ATOM 2671 N N . ILE A 1 346 ? 7.459 5.621 19.268 1.00 95.44 346 ILE A N 1
ATOM 2672 C CA . ILE A 1 346 ? 7.545 7.034 18.868 1.00 95.44 346 ILE A CA 1
ATOM 2673 C C . ILE A 1 346 ? 8.987 7.510 18.973 1.00 95.44 346 ILE A C 1
ATOM 2675 O O . ILE A 1 346 ? 9.506 8.059 18.008 1.00 95.44 346 ILE A O 1
ATOM 2679 N N . ILE A 1 347 ? 9.644 7.299 20.114 1.00 95.69 347 ILE A N 1
ATOM 2680 C CA . ILE A 1 347 ? 11.022 7.756 20.309 1.00 95.69 347 ILE A CA 1
ATOM 2681 C C . ILE A 1 347 ? 11.984 7.019 19.375 1.00 95.69 347 ILE A C 1
ATOM 2683 O O . ILE A 1 347 ? 12.841 7.664 18.778 1.00 95.69 347 ILE A O 1
ATOM 2687 N N . ALA A 1 348 ? 11.815 5.710 19.179 1.00 93.38 348 ALA A N 1
ATOM 2688 C CA . ALA A 1 348 ? 12.662 4.926 18.284 1.00 93.38 348 ALA A CA 1
ATOM 2689 C C . ALA A 1 348 ? 12.616 5.433 16.831 1.00 93.38 348 ALA A C 1
ATOM 2691 O O . ALA A 1 348 ? 13.662 5.589 16.206 1.00 93.38 348 ALA A O 1
ATOM 2692 N N . TYR A 1 349 ? 11.423 5.728 16.302 1.00 90.81 349 TYR A N 1
ATOM 2693 C CA . TYR A 1 349 ? 11.266 6.189 14.917 1.00 90.81 349 TYR A CA 1
ATOM 2694 C C . TYR A 1 349 ? 11.454 7.704 14.748 1.00 90.81 349 TYR A C 1
ATOM 2696 O O . TYR A 1 349 ? 11.927 8.157 13.710 1.00 90.81 349 TYR A O 1
ATOM 2704 N N . ASN A 1 350 ? 11.098 8.508 15.752 1.00 91.69 350 ASN A N 1
ATOM 2705 C CA . ASN A 1 350 ? 11.171 9.970 15.679 1.00 91.69 350 ASN A CA 1
ATOM 2706 C C . ASN A 1 350 ? 12.496 10.538 16.206 1.00 91.69 350 ASN A C 1
ATOM 2708 O O . ASN A 1 350 ? 12.803 11.706 15.964 1.00 91.69 350 ASN A O 1
ATOM 2712 N N . GLN A 1 351 ? 13.264 9.743 16.959 1.00 90.62 351 GLN A N 1
ATOM 2713 C CA . GLN A 1 351 ? 14.505 10.103 17.666 1.00 90.62 351 GLN A CA 1
ATOM 2714 C C . GLN A 1 351 ? 14.331 11.140 18.795 1.00 90.62 351 GLN A C 1
ATOM 2716 O O . GLN A 1 351 ? 15.266 11.407 19.546 1.00 90.62 351 GLN A O 1
ATOM 2721 N N . LYS A 1 352 ? 13.143 11.742 18.932 1.00 91.50 352 LYS A N 1
ATOM 2722 C CA . LYS A 1 352 ? 12.787 12.720 19.969 1.00 91.50 352 LYS A CA 1
ATOM 2723 C C . LYS A 1 352 ? 11.277 12.766 20.195 1.00 91.50 352 LYS A C 1
ATOM 2725 O O . LYS A 1 352 ? 10.502 12.316 19.350 1.00 91.50 352 LYS A O 1
ATOM 2730 N N . ALA A 1 353 ? 10.854 13.373 21.303 1.00 94.31 353 ALA A N 1
ATOM 2731 C CA . ALA A 1 353 ? 9.439 13.605 21.574 1.00 94.31 353 ALA A CA 1
ATOM 2732 C C . ALA A 1 353 ? 8.803 14.539 20.514 1.00 94.31 353 ALA A C 1
ATOM 2734 O O . ALA A 1 353 ? 9.436 15.516 20.082 1.00 94.31 353 ALA A O 1
ATOM 2735 N N . PRO A 1 354 ? 7.564 14.258 20.069 1.00 96.62 354 PRO A N 1
ATOM 2736 C CA . PRO A 1 354 ? 6.860 15.096 19.106 1.00 96.62 354 PRO A CA 1
ATOM 2737 C C . PRO A 1 354 ? 6.339 16.404 19.717 1.00 96.62 354 PRO A C 1
ATOM 2739 O O . PRO A 1 354 ? 6.358 16.620 20.923 1.00 96.62 354 PRO A O 1
ATOM 2742 N N . ASN A 1 355 ? 5.853 17.314 18.873 1.00 95.88 355 ASN A N 1
ATOM 2743 C CA . ASN A 1 355 ? 5.085 18.481 19.301 1.00 95.88 355 ASN A CA 1
ATOM 2744 C C . ASN A 1 355 ? 3.665 18.096 19.733 1.00 95.88 355 ASN A C 1
ATOM 2746 O O . ASN A 1 355 ? 3.158 18.694 20.681 1.00 95.88 355 ASN A O 1
ATOM 2750 N N . ALA A 1 356 ? 3.039 17.127 19.057 1.00 97.06 356 ALA A N 1
ATOM 2751 C CA . ALA A 1 356 ? 1.731 16.578 19.409 1.00 97.06 356 ALA A CA 1
ATOM 2752 C C . ALA A 1 356 ? 1.545 15.152 18.864 1.00 97.06 356 ALA A C 1
ATOM 2754 O O . ALA A 1 356 ? 2.156 14.777 17.859 1.00 97.06 356 ALA A O 1
ATOM 2755 N N . VAL A 1 357 ? 0.667 14.388 19.516 1.00 97.75 357 VAL A N 1
ATOM 2756 C CA . VAL A 1 357 ? 0.255 13.037 19.121 1.00 97.75 357 VAL A CA 1
ATOM 2757 C C . VAL A 1 357 ? -1.255 13.023 18.889 1.00 97.75 357 VAL A C 1
ATOM 2759 O O . VAL A 1 357 ? -2.040 13.381 19.769 1.00 97.75 357 VAL A O 1
ATOM 2762 N N . PHE A 1 358 ? -1.670 12.594 17.703 1.00 97.00 358 PHE A N 1
ATOM 2763 C CA . PHE A 1 358 ? -3.065 12.403 17.331 1.00 97.00 358 PHE A CA 1
ATOM 2764 C C . PHE A 1 358 ? -3.378 10.911 17.324 1.00 97.00 358 PHE A C 1
ATOM 2766 O O . PHE A 1 358 ? -2.794 10.163 16.546 1.00 97.00 358 PHE A O 1
ATOM 2773 N N . LEU A 1 359 ? -4.308 10.481 18.171 1.00 97.31 359 LEU A N 1
ATOM 2774 C CA . LEU A 1 359 ? -4.804 9.109 18.179 1.00 97.31 359 LEU A CA 1
ATOM 2775 C C . LEU A 1 359 ? -6.089 9.015 17.353 1.00 97.31 359 LEU A C 1
ATOM 2777 O O . LEU A 1 359 ? -6.992 9.843 17.497 1.00 97.31 359 LEU A O 1
ATOM 2781 N N . ILE A 1 360 ? -6.183 7.992 16.515 1.00 95.88 360 ILE A N 1
ATOM 2782 C CA . ILE A 1 360 ? -7.383 7.607 15.769 1.00 95.88 360 ILE A CA 1
ATOM 2783 C C . ILE A 1 360 ? -7.649 6.106 15.967 1.00 95.88 360 ILE A C 1
ATOM 2785 O O . ILE A 1 360 ? -6.960 5.449 16.747 1.00 95.88 360 ILE A O 1
ATOM 2789 N N . GLY A 1 361 ? -8.673 5.564 15.309 1.00 93.44 361 GLY A N 1
ATOM 2790 C CA . GLY A 1 361 ? -9.003 4.144 15.432 1.00 93.44 361 GLY A CA 1
ATOM 2791 C C . GLY A 1 361 ? -9.852 3.816 16.652 1.00 93.44 361 GLY A C 1
ATOM 2792 O O . GLY A 1 361 ? -9.957 4.585 17.610 1.00 93.44 361 GLY A O 1
ATOM 2793 N N . GLY A 1 362 ? -10.513 2.661 16.619 1.00 92.12 362 GLY A N 1
ATOM 2794 C CA . GLY A 1 362 ? -11.466 2.265 17.658 1.00 92.12 362 GLY A CA 1
ATOM 2795 C C . GLY A 1 362 ? -10.849 2.189 19.059 1.00 92.12 362 GLY A C 1
ATOM 2796 O O . GLY A 1 362 ? -11.473 2.652 20.017 1.00 92.12 362 GLY A O 1
ATOM 2797 N N . GLY A 1 363 ? -9.625 1.662 19.164 1.00 94.06 363 GLY A N 1
ATOM 2798 C CA . GLY A 1 363 ? -8.894 1.467 20.416 1.00 94.06 363 GLY A CA 1
ATOM 2799 C C . GLY A 1 363 ? -8.380 2.760 21.053 1.00 94.06 363 GLY A C 1
ATOM 2800 O O . GLY A 1 363 ? -8.170 2.797 22.263 1.00 94.06 363 GLY A O 1
ATOM 2801 N N . SER A 1 364 ? -8.281 3.862 20.302 1.00 95.25 364 SER A N 1
ATOM 2802 C CA . SER A 1 364 ? -7.879 5.164 20.865 1.00 95.25 364 SER A CA 1
ATOM 2803 C C . SER A 1 364 ? -8.852 5.709 21.917 1.00 95.25 364 SER A C 1
ATOM 2805 O O . SER A 1 364 ? -8.495 6.576 22.708 1.00 95.25 364 SER A O 1
ATOM 2807 N N . GLN A 1 365 ? -10.083 5.192 21.946 1.00 93.81 365 GLN A N 1
ATOM 2808 C CA . GLN A 1 365 ? -11.148 5.616 22.857 1.00 93.81 365 GLN A CA 1
ATOM 2809 C C . GLN A 1 365 ? -11.078 4.944 24.237 1.00 93.81 365 GLN A C 1
ATOM 2811 O O . GLN A 1 365 ? -11.989 5.112 25.055 1.00 93.81 365 GLN A O 1
ATOM 2816 N N . ILE A 1 366 ? -10.039 4.149 24.499 1.00 93.75 366 ILE A N 1
ATOM 2817 C CA . ILE A 1 366 ? -9.833 3.517 25.799 1.00 93.75 366 ILE A CA 1
ATOM 2818 C C . ILE A 1 366 ? -9.496 4.599 26.841 1.00 93.75 366 ILE A C 1
ATOM 2820 O O . ILE A 1 366 ? -8.535 5.353 26.654 1.00 93.75 366 ILE A O 1
ATOM 2824 N N . PRO A 1 367 ? -10.260 4.699 27.947 1.00 92.44 367 PRO A N 1
ATOM 2825 C CA . PRO A 1 367 ? -10.029 5.733 28.947 1.00 92.44 367 PRO A CA 1
ATOM 2826 C C . PRO A 1 367 ? -8.624 5.649 29.558 1.00 92.44 367 PRO A C 1
ATOM 2828 O O . PRO A 1 367 ? -8.187 4.584 29.989 1.00 92.44 367 PRO A O 1
ATOM 2831 N N . GLY A 1 368 ? -7.937 6.791 29.629 1.00 92.75 368 GLY A N 1
ATOM 2832 C CA . GLY A 1 368 ? -6.608 6.921 30.236 1.00 92.75 368 GLY A CA 1
ATOM 2833 C C . GLY A 1 368 ? -5.429 6.742 29.276 1.00 92.75 368 GLY A C 1
ATOM 2834 O O . GLY A 1 368 ? -4.345 7.217 29.596 1.00 92.75 368 GLY A O 1
ATOM 2835 N N . LEU A 1 369 ? -5.623 6.153 28.087 1.00 96.44 369 LEU A N 1
ATOM 2836 C CA . LEU A 1 369 ? -4.528 5.882 27.143 1.00 96.44 369 LEU A CA 1
ATOM 2837 C C . LEU A 1 369 ? -3.748 7.149 26.746 1.00 96.44 369 LEU A C 1
ATOM 2839 O O . LEU A 1 369 ? -2.520 7.143 26.761 1.00 96.44 369 LEU A O 1
ATOM 2843 N N . THR A 1 370 ? -4.443 8.251 26.442 1.00 96.75 370 THR A N 1
ATOM 2844 C CA . THR A 1 370 ? -3.798 9.530 26.087 1.00 96.75 370 THR A CA 1
ATOM 2845 C C . THR A 1 370 ? -2.913 10.069 27.209 1.00 96.75 370 THR A C 1
ATOM 2847 O O . THR A 1 370 ? -1.822 10.549 26.925 1.00 96.75 370 THR A O 1
ATOM 2850 N N . GLY A 1 371 ? -3.369 9.955 28.462 1.00 95.88 371 GLY A N 1
ATOM 2851 C CA . GLY A 1 371 ? -2.642 10.425 29.645 1.00 95.88 371 GLY A CA 1
ATOM 2852 C C . GLY A 1 371 ? -1.400 9.587 29.955 1.00 95.88 371 GLY A C 1
ATOM 2853 O O . GLY A 1 371 ? -0.382 10.113 30.391 1.00 95.88 371 GLY A O 1
ATOM 2854 N N . PHE A 1 372 ? -1.445 8.278 29.690 1.00 95.81 372 PHE A N 1
ATOM 2855 C CA . PHE A 1 372 ? -0.246 7.444 29.798 1.00 95.81 372 PHE A CA 1
ATOM 2856 C C . PHE A 1 372 ? 0.784 7.810 28.731 1.00 95.81 372 PHE A C 1
ATOM 2858 O O . PHE A 1 372 ? 1.950 8.006 29.055 1.00 95.81 372 PHE A O 1
ATOM 2865 N N . ILE A 1 373 ? 0.357 7.978 27.476 1.00 97.44 373 ILE A N 1
ATOM 2866 C CA . ILE A 1 373 ? 1.262 8.360 26.385 1.00 97.44 373 ILE A CA 1
ATOM 2867 C C . ILE A 1 373 ? 1.894 9.738 26.642 1.00 97.44 373 ILE A C 1
ATOM 2869 O O . ILE A 1 373 ? 3.094 9.898 26.429 1.00 97.44 373 ILE A O 1
ATOM 2873 N N . SER A 1 374 ? 1.129 10.736 27.105 1.00 97.25 374 SER A N 1
ATOM 2874 C CA . SER A 1 374 ? 1.683 12.061 27.432 1.00 97.25 374 SER A CA 1
ATOM 2875 C C . SER A 1 374 ? 2.706 11.988 28.566 1.00 97.25 374 SER A C 1
ATOM 2877 O O . SER A 1 374 ? 3.782 12.574 28.438 1.00 97.25 374 SER A O 1
ATOM 2879 N N . SER A 1 375 ? 2.409 11.224 29.622 1.00 96.50 375 SER A N 1
ATOM 2880 C CA . SER A 1 375 ? 3.319 10.994 30.749 1.00 96.50 375 SER A CA 1
ATOM 2881 C C . SER A 1 375 ? 4.629 10.335 30.306 1.00 96.50 375 SER A C 1
ATOM 2883 O O . SER A 1 375 ? 5.699 10.859 30.608 1.00 96.50 375 SER A O 1
ATOM 2885 N N . GLU A 1 376 ? 4.561 9.236 29.549 1.00 96.56 376 GLU A N 1
ATOM 2886 C CA . 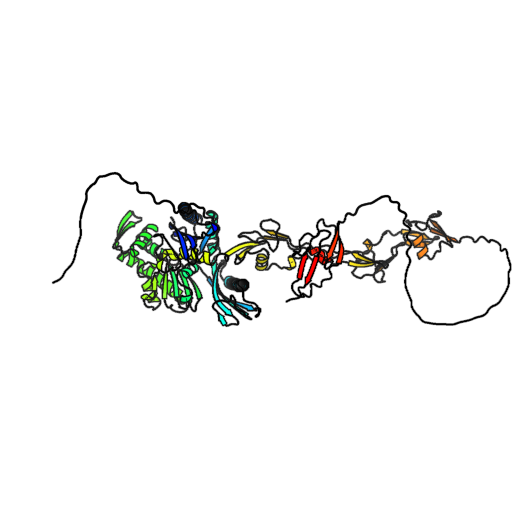GLU A 1 376 ? 5.747 8.506 29.067 1.00 96.56 376 GLU A CA 1
ATOM 2887 C C . GLU A 1 376 ? 6.611 9.346 28.113 1.00 96.56 376 GLU A C 1
ATOM 2889 O O . GLU A 1 376 ? 7.837 9.262 28.129 1.00 96.56 376 GLU A O 1
ATOM 2894 N N . LEU A 1 377 ? 5.993 10.212 27.302 1.00 96.75 377 LEU A N 1
ATOM 2895 C CA . LEU A 1 377 ? 6.717 11.118 26.405 1.00 96.75 377 LEU A CA 1
ATOM 2896 C C . LEU A 1 377 ? 7.215 12.402 27.092 1.00 96.75 377 LEU A C 1
ATOM 2898 O O . LEU A 1 377 ? 7.902 13.199 26.449 1.00 96.75 377 LEU A O 1
ATOM 2902 N N . GLY A 1 378 ? 6.857 12.645 28.358 1.00 95.88 378 GLY A N 1
ATOM 2903 C CA . GLY A 1 378 ? 7.181 13.886 29.068 1.00 95.88 378 GLY A CA 1
ATOM 2904 C C . GLY A 1 378 ? 6.522 15.127 28.452 1.00 95.88 378 GLY A C 1
ATOM 2905 O O . GLY A 1 378 ? 7.128 16.198 28.392 1.00 95.88 378 GLY A O 1
ATOM 2906 N N . MET A 1 379 ? 5.297 14.984 27.944 1.00 96.00 379 MET A N 1
ATOM 2907 C CA . MET A 1 379 ? 4.553 16.026 27.234 1.00 96.00 379 MET A CA 1
ATOM 2908 C C . MET A 1 379 ? 3.313 16.466 28.017 1.00 96.00 379 MET A C 1
ATOM 2910 O O . MET A 1 379 ? 2.775 15.722 28.827 1.00 96.00 379 MET A O 1
ATOM 2914 N N . ALA A 1 380 ? 2.824 17.678 27.744 1.00 96.44 380 ALA A N 1
ATOM 2915 C CA . ALA A 1 380 ? 1.561 18.151 28.310 1.00 96.44 380 ALA A CA 1
ATOM 2916 C C . ALA A 1 380 ? 0.367 17.340 27.771 1.00 96.44 380 ALA A C 1
ATOM 2918 O O . ALA A 1 380 ? 0.309 17.060 26.569 1.00 96.44 380 ALA A O 1
ATOM 2919 N N . ASP A 1 381 ? -0.598 17.018 28.636 1.00 94.56 381 ASP A N 1
ATOM 2920 C CA . ASP A 1 381 ? -1.757 16.177 28.306 1.00 94.56 381 ASP A CA 1
ATOM 2921 C C . ASP A 1 381 ? -2.577 16.725 27.130 1.00 94.56 381 ASP A C 1
ATOM 2923 O O . ASP A 1 381 ? -3.072 15.958 26.306 1.00 94.56 381 ASP A O 1
ATOM 2927 N N . GLU A 1 382 ? -2.665 18.051 26.965 1.00 95.50 382 GLU A N 1
ATOM 2928 C CA . GLU A 1 382 ? -3.430 18.658 25.867 1.00 95.50 382 GLU A CA 1
ATOM 2929 C C . GLU A 1 382 ? -2.793 18.433 24.483 1.00 95.50 382 GLU A C 1
ATOM 2931 O O . GLU A 1 382 ? -3.409 18.734 23.456 1.00 95.50 382 GLU A O 1
ATOM 2936 N N . ARG A 1 383 ? -1.558 17.913 24.435 1.00 96.31 383 ARG A N 1
ATOM 2937 C CA . ARG A 1 383 ? -0.824 17.598 23.200 1.00 96.31 383 ARG A CA 1
ATOM 2938 C C . ARG A 1 383 ? -1.002 16.152 22.741 1.00 96.31 383 ARG A C 1
ATOM 2940 O O . ARG A 1 383 ? -0.532 15.830 21.652 1.00 96.31 383 ARG A O 1
ATOM 2947 N N . VAL A 1 384 ? -1.680 15.304 23.517 1.00 97.38 384 VAL A N 1
ATOM 2948 C CA . VAL A 1 384 ? -2.012 13.924 23.135 1.00 97.38 384 VAL A CA 1
ATOM 2949 C C . VAL A 1 384 ? -3.524 13.772 23.097 1.00 97.38 384 VAL A C 1
ATOM 2951 O O . VAL A 1 384 ? -4.204 13.829 24.117 1.00 97.38 384 VAL A O 1
ATOM 2954 N N . VAL A 1 385 ? -4.079 13.615 21.898 1.00 95.75 385 VAL A N 1
ATOM 2955 C CA . VAL A 1 385 ? -5.513 13.827 21.682 1.00 95.75 385 VAL A CA 1
ATOM 2956 C C . VAL A 1 385 ? -6.118 12.823 20.717 1.00 95.75 385 VAL A C 1
ATOM 2958 O O . VAL A 1 385 ? -5.554 12.531 19.666 1.00 95.75 385 VAL A O 1
ATOM 2961 N N . VAL A 1 386 ? -7.323 12.354 21.034 1.00 94.88 386 VAL A N 1
ATOM 2962 C CA . VAL A 1 386 ? -8.129 11.537 20.120 1.00 94.88 386 VAL A CA 1
ATOM 2963 C C . VAL A 1 386 ? -8.790 12.436 19.072 1.00 94.88 386 VAL A C 1
ATOM 2965 O O . VAL A 1 386 ? -9.274 13.527 19.395 1.00 94.88 386 VAL A O 1
ATOM 2968 N N . ARG A 1 387 ? -8.807 11.995 17.811 1.00 91.62 387 ARG A N 1
ATOM 2969 C CA . ARG A 1 387 ? -9.472 12.673 16.690 1.00 91.62 387 ARG A CA 1
ATOM 2970 C C . ARG A 1 387 ? -10.502 11.765 16.034 1.00 91.62 387 ARG A C 1
ATOM 2972 O O . ARG A 1 387 ? -10.224 10.616 15.711 1.00 91.62 387 ARG A O 1
ATOM 2979 N N . GLY A 1 388 ? -11.696 12.302 15.821 1.00 86.62 388 GLY A N 1
ATOM 2980 C CA . GLY A 1 388 ? -12.752 11.693 15.028 1.00 86.62 388 GLY A CA 1
ATOM 2981 C C . GLY A 1 388 ? -12.859 12.325 13.644 1.00 86.62 388 GLY A C 1
ATOM 2982 O O . GLY A 1 388 ? -12.018 13.114 13.211 1.00 86.62 388 GLY A O 1
ATOM 2983 N N . ARG A 1 389 ? -13.945 12.002 12.939 1.00 81.62 389 ARG A N 1
ATOM 2984 C CA . ARG A 1 389 ? -14.221 12.460 11.565 1.00 81.62 389 ARG A CA 1
ATOM 2985 C C . ARG A 1 389 ? -14.169 13.986 11.381 1.00 81.62 389 ARG A C 1
ATOM 2987 O O . ARG A 1 389 ? -13.983 14.453 10.261 1.00 81.62 389 ARG A O 1
ATOM 2994 N N . GLU A 1 390 ? -14.362 14.770 12.436 1.00 77.88 390 GLU A N 1
ATOM 2995 C CA . GLU A 1 390 ? -14.378 16.236 12.407 1.00 77.88 390 GLU A CA 1
ATOM 2996 C C . GLU A 1 390 ? -13.093 16.880 11.872 1.00 77.88 390 GLU A C 1
ATOM 2998 O O . GLU A 1 390 ? -13.163 17.989 11.343 1.00 77.88 390 GLU A O 1
ATOM 3003 N N . VAL A 1 391 ? -11.945 16.196 11.935 1.00 79.69 391 VAL A N 1
ATOM 3004 C CA . VAL A 1 391 ? -10.686 16.730 11.384 1.00 79.69 391 VAL A CA 1
ATOM 3005 C C . VAL A 1 391 ? -10.593 16.622 9.861 1.00 79.69 391 VAL A C 1
ATOM 3007 O O . VAL A 1 391 ? -9.766 17.289 9.239 1.00 79.69 391 VAL A O 1
ATOM 3010 N N . VAL A 1 392 ? -11.464 15.829 9.232 1.00 79.38 392 VAL A N 1
ATOM 3011 C CA . VAL A 1 392 ? -11.414 15.570 7.792 1.00 79.38 392 VAL A CA 1
ATOM 3012 C C . VAL A 1 392 ? -12.114 16.691 7.014 1.00 79.38 392 VAL A C 1
ATOM 3014 O O . VAL A 1 392 ? -13.276 16.599 6.613 1.00 79.38 392 VAL A O 1
ATOM 3017 N N . SER A 1 393 ? -11.387 17.783 6.778 1.00 68.81 393 SER A N 1
ATOM 3018 C CA . SER A 1 393 ? -11.913 19.037 6.205 1.00 68.81 393 SER A CA 1
ATOM 3019 C C . SER A 1 393 ? -12.434 18.933 4.758 1.00 68.81 393 SER A C 1
ATOM 3021 O O . SER A 1 393 ? -13.333 19.685 4.354 1.00 68.81 393 SER A O 1
ATOM 3023 N N . LYS A 1 394 ? -11.909 17.986 3.967 1.00 78.69 394 LYS A N 1
ATOM 3024 C CA . LYS A 1 394 ? -12.225 17.811 2.535 1.00 78.69 394 LYS A CA 1
ATOM 3025 C C . LYS A 1 394 ? -13.214 16.678 2.235 1.00 78.69 394 LYS A C 1
ATOM 3027 O O . LYS A 1 394 ? -13.396 16.331 1.071 1.00 78.69 394 LYS A O 1
ATOM 3032 N N . VAL A 1 395 ? -13.899 16.130 3.242 1.00 81.69 395 VAL A N 1
ATOM 3033 C CA . VAL A 1 395 ? -14.845 15.018 3.045 1.00 81.69 395 VAL A CA 1
ATOM 3034 C C . VAL A 1 395 ? -16.259 15.399 3.475 1.00 81.69 395 VAL A C 1
ATOM 3036 O O . VAL A 1 395 ? -16.498 15.900 4.572 1.00 81.69 395 VAL A O 1
ATOM 3039 N N . ARG A 1 396 ? -17.237 15.147 2.601 1.00 82.50 396 ARG A N 1
ATOM 3040 C CA . ARG A 1 396 ? -18.668 15.289 2.898 1.00 82.50 396 ARG A CA 1
ATOM 3041 C C . ARG A 1 396 ? -19.266 13.920 3.188 1.00 82.50 396 ARG A C 1
ATOM 3043 O O . ARG A 1 396 ? -19.342 13.080 2.298 1.00 82.50 396 ARG A O 1
ATOM 3050 N N . VAL A 1 397 ? -19.749 13.724 4.413 1.00 80.50 397 VAL A N 1
ATOM 3051 C CA . VAL A 1 397 ? -20.419 12.487 4.838 1.00 80.50 397 VAL A CA 1
ATOM 3052 C C . VAL A 1 397 ? -21.841 12.810 5.276 1.00 80.50 397 VAL A C 1
ATOM 3054 O O . VAL A 1 397 ? -22.039 13.583 6.208 1.00 80.50 397 VAL A O 1
ATOM 3057 N N . ASN A 1 398 ? -22.835 12.213 4.613 1.00 70.19 398 ASN A N 1
ATOM 3058 C CA . ASN A 1 398 ? -24.257 12.393 4.949 1.00 70.19 398 ASN A CA 1
ATOM 3059 C C . ASN A 1 398 ? -24.824 11.239 5.807 1.00 70.19 398 ASN A C 1
ATOM 3061 O O . ASN A 1 398 ? -26.035 11.069 5.942 1.00 70.19 398 ASN A O 1
ATOM 3065 N N . SER A 1 399 ? -23.943 10.409 6.367 1.00 67.81 399 SER A N 1
ATOM 3066 C CA . SER A 1 399 ? -24.279 9.268 7.217 1.00 67.81 399 SER A CA 1
ATOM 3067 C C . SER A 1 399 ? -23.935 9.566 8.674 1.00 67.81 399 SER A C 1
ATOM 3069 O O . SER A 1 399 ? -22.881 10.123 8.966 1.00 67.81 399 SER A O 1
ATOM 3071 N N . LYS A 1 400 ? -24.815 9.158 9.598 1.00 66.44 400 LYS A N 1
ATOM 3072 C CA . LYS A 1 400 ? -24.496 9.116 11.036 1.00 66.44 400 LYS A CA 1
ATOM 3073 C C . LYS A 1 400 ? -23.651 7.891 11.415 1.00 66.44 400 LYS A C 1
ATOM 3075 O O . LYS A 1 400 ? -23.103 7.866 12.507 1.00 66.44 400 LYS A O 1
ATOM 3080 N N . LYS A 1 401 ? -23.567 6.869 10.549 1.00 70.19 401 LYS A N 1
ATOM 3081 C CA . LYS A 1 401 ? -22.659 5.727 10.747 1.00 70.19 401 LYS A CA 1
ATOM 3082 C C . LYS A 1 401 ? -21.226 6.179 10.440 1.00 70.19 401 LYS A C 1
ATOM 3084 O O . LYS A 1 401 ? -21.048 6.878 9.445 1.00 70.19 401 LYS A O 1
ATOM 3089 N N . LEU A 1 402 ? -20.250 5.728 11.237 1.00 73.00 402 LEU A N 1
ATOM 3090 C CA . LEU A 1 402 ? -18.825 6.098 11.143 1.00 73.00 402 LEU A CA 1
ATOM 3091 C C . LEU A 1 402 ? -18.578 7.590 11.434 1.00 73.00 402 LEU A C 1
ATOM 3093 O O . LEU A 1 402 ? -18.111 8.346 10.586 1.00 73.00 402 LEU A O 1
ATOM 3097 N N . SER A 1 403 ? -18.950 8.045 12.632 1.00 74.62 403 SER A N 1
ATOM 3098 C CA . SER A 1 403 ? -18.617 9.395 13.112 1.00 74.62 403 SER A CA 1
ATOM 3099 C C . SER A 1 403 ? -17.426 9.437 14.066 1.00 74.62 403 SER A C 1
ATOM 3101 O O . SER A 1 403 ? -16.945 10.530 14.341 1.00 74.62 403 SER A O 1
ATOM 3103 N N . GLY A 1 404 ? -17.001 8.285 14.588 1.00 86.31 404 GLY A N 1
ATOM 3104 C CA . GLY A 1 404 ? -15.915 8.185 15.555 1.00 86.31 404 GLY A CA 1
ATOM 3105 C C . GLY A 1 404 ? -14.525 8.164 14.909 1.00 86.31 404 GLY A C 1
ATOM 3106 O O . GLY A 1 404 ? -14.400 8.330 13.692 1.00 86.31 404 GLY A O 1
ATOM 3107 N N . PRO A 1 405 ? -13.484 7.946 15.726 1.00 90.81 405 PRO A N 1
ATOM 3108 C CA . PRO A 1 405 ? -12.101 7.793 15.266 1.00 90.81 405 PRO A CA 1
ATOM 3109 C C . PRO A 1 405 ? -11.888 6.629 14.287 1.00 90.81 405 PRO A C 1
ATOM 3111 O O . PRO A 1 405 ? -11.024 6.710 13.421 1.00 90.81 405 PRO A O 1
ATOM 3114 N N . ASP A 1 406 ? -12.720 5.586 14.360 1.00 88.94 406 ASP A N 1
ATOM 3115 C CA . ASP A 1 406 ? -12.711 4.416 13.466 1.00 88.94 406 ASP A CA 1
ATOM 3116 C C . ASP A 1 406 ? -13.182 4.720 12.030 1.00 88.94 406 ASP A C 1
ATOM 3118 O O . ASP A 1 406 ? -13.154 3.858 11.158 1.00 88.94 406 ASP A O 1
ATOM 3122 N N . ALA A 1 407 ? -13.642 5.945 11.763 1.00 90.88 407 ALA A N 1
ATOM 3123 C CA . ALA A 1 407 ? -14.051 6.377 10.431 1.00 90.88 407 ALA A CA 1
ATOM 3124 C C . ALA A 1 407 ? -12.892 6.897 9.571 1.00 90.88 407 ALA A C 1
ATOM 3126 O O . ALA A 1 407 ? -13.041 7.002 8.353 1.00 90.88 407 ALA A O 1
ATOM 3127 N N . ILE A 1 408 ? -11.781 7.288 10.199 1.00 93.19 408 ILE A N 1
ATOM 3128 C CA . ILE A 1 408 ? -10.703 8.030 9.546 1.00 93.19 408 ILE A CA 1
ATOM 3129 C C . ILE A 1 408 ? -10.020 7.188 8.475 1.00 93.19 408 ILE A C 1
ATOM 3131 O O . ILE A 1 408 ? -9.964 7.614 7.324 1.00 93.19 408 ILE A O 1
ATOM 3135 N N . THR A 1 409 ? -9.561 5.994 8.832 1.00 93.81 409 THR A N 1
ATOM 3136 C CA . THR A 1 409 ? -8.778 5.121 7.951 1.00 93.81 409 THR A CA 1
ATOM 3137 C C . THR A 1 409 ? -9.575 4.668 6.725 1.00 93.81 409 THR A C 1
ATOM 3139 O O . THR A 1 409 ? -9.118 4.947 5.615 1.00 93.81 409 THR A O 1
ATOM 3142 N N . PRO A 1 410 ? -10.822 4.159 6.841 1.00 94.12 410 PRO A N 1
ATOM 3143 C CA . PRO A 1 410 ? -11.649 3.837 5.673 1.00 94.12 410 PRO A CA 1
ATOM 3144 C C . PRO A 1 410 ? -11.871 5.017 4.711 1.00 94.12 410 PRO A C 1
ATOM 3146 O O . PRO A 1 410 ? -11.896 4.849 3.491 1.00 94.12 410 PRO A O 1
ATOM 3149 N N . ILE A 1 411 ? -12.045 6.232 5.248 1.00 93.12 411 ILE A N 1
ATOM 3150 C CA . ILE A 1 411 ? -12.176 7.455 4.440 1.00 93.12 411 ILE A CA 1
ATOM 3151 C C . ILE A 1 411 ? -10.835 7.815 3.792 1.00 93.12 411 ILE A C 1
ATOM 3153 O O . ILE A 1 411 ? -10.806 8.202 2.623 1.00 93.12 411 ILE A O 1
ATOM 3157 N N . GLY A 1 412 ? -9.741 7.667 4.537 1.00 93.25 412 GLY A N 1
ATOM 3158 C CA . GLY A 1 412 ? -8.372 7.838 4.073 1.00 93.25 412 GLY A CA 1
ATOM 3159 C C . GLY A 1 412 ? -8.073 6.999 2.841 1.00 93.25 412 GLY A C 1
ATOM 3160 O O . GLY A 1 412 ? -7.610 7.541 1.845 1.00 93.25 412 GLY A O 1
ATOM 3161 N N . ILE A 1 413 ? -8.434 5.712 2.859 1.00 94.25 413 ILE A N 1
ATOM 3162 C CA . ILE A 1 413 ? -8.211 4.787 1.736 1.00 94.25 413 ILE A CA 1
ATOM 3163 C C . ILE A 1 413 ? -8.915 5.299 0.479 1.00 94.25 413 ILE A C 1
ATOM 3165 O O . ILE A 1 413 ? -8.316 5.361 -0.594 1.00 94.25 413 ILE A O 1
ATOM 3169 N N . ALA A 1 414 ? -10.173 5.726 0.615 1.00 92.62 414 ALA A N 1
ATOM 3170 C CA . ALA A 1 414 ? -10.951 6.240 -0.506 1.00 92.62 414 ALA A CA 1
ATOM 3171 C C . ALA A 1 414 ? -10.347 7.528 -1.095 1.00 92.62 414 ALA A C 1
ATOM 3173 O O . ALA A 1 414 ? -10.236 7.664 -2.313 1.00 92.62 414 ALA A O 1
ATOM 3174 N N . VAL A 1 415 ? -9.929 8.467 -0.240 1.00 89.75 415 VAL A N 1
ATOM 3175 C CA . VAL A 1 415 ? -9.318 9.732 -0.677 1.00 89.75 415 VAL A CA 1
ATOM 3176 C C . VAL A 1 415 ? -7.935 9.496 -1.286 1.00 89.75 415 VAL A C 1
ATOM 3178 O O . VAL A 1 415 ? -7.636 10.052 -2.340 1.00 89.75 415 VAL A O 1
ATOM 3181 N N . THR A 1 416 ? -7.104 8.653 -0.672 1.00 88.38 416 THR A N 1
ATOM 3182 C CA . THR A 1 416 ? -5.774 8.306 -1.187 1.00 88.38 416 THR A CA 1
ATOM 3183 C C . THR A 1 416 ? -5.864 7.593 -2.532 1.00 88.38 416 THR A C 1
ATOM 3185 O O . THR A 1 416 ? -5.133 7.967 -3.443 1.00 88.38 416 THR A O 1
ATOM 3188 N N . SER A 1 417 ? -6.816 6.673 -2.714 1.00 86.69 417 SER A N 1
ATOM 3189 C CA . SER A 1 417 ? -7.067 6.036 -4.014 1.00 86.69 417 SER A CA 1
ATOM 3190 C C . SER A 1 417 ? -7.420 7.052 -5.107 1.00 86.69 417 SER A C 1
ATOM 3192 O O . SER A 1 417 ? -6.932 6.945 -6.228 1.00 86.69 417 SER A O 1
ATOM 3194 N N . GLN A 1 418 ? -8.194 8.095 -4.784 1.00 81.94 418 GLN A N 1
ATOM 3195 C CA . GLN A 1 418 ? -8.458 9.179 -5.736 1.00 81.94 418 GLN A CA 1
ATOM 3196 C C . GLN A 1 418 ? -7.204 10.002 -6.052 1.00 81.94 418 GLN A C 1
ATOM 3198 O O . GLN A 1 418 ? -7.015 10.398 -7.199 1.00 81.94 418 GLN A O 1
ATOM 3203 N N . MET A 1 419 ? -6.374 10.297 -5.045 1.00 74.38 419 MET A N 1
ATOM 3204 C CA . MET A 1 419 ? -5.129 11.056 -5.229 1.00 74.38 419 MET A CA 1
ATOM 3205 C C . MET A 1 419 ? -4.117 10.294 -6.089 1.00 74.38 419 MET A C 1
ATOM 3207 O O . MET A 1 419 ? -3.401 10.913 -6.865 1.00 74.38 419 MET A O 1
ATOM 3211 N N . GLN A 1 420 ? -4.088 8.967 -5.958 1.00 68.44 420 GLN A N 1
ATOM 3212 C CA . GLN A 1 420 ? -3.204 8.057 -6.688 1.00 68.44 420 GLN A CA 1
ATOM 3213 C C . GLN A 1 420 ? -3.823 7.538 -7.989 1.00 68.44 420 GLN A C 1
ATOM 3215 O O . GLN A 1 420 ? -3.267 6.650 -8.623 1.00 68.44 420 GLN A O 1
ATOM 3220 N N . ARG A 1 421 ? -4.982 8.049 -8.413 1.00 63.78 421 ARG A N 1
ATOM 3221 C CA . ARG A 1 421 ? -5.680 7.538 -9.594 1.00 63.78 421 ARG A CA 1
ATOM 3222 C C . ARG A 1 421 ? -4.800 7.706 -10.842 1.00 63.78 421 ARG A C 1
ATOM 3224 O O . ARG A 1 421 ? -4.614 8.821 -11.322 1.00 63.78 421 ARG A O 1
ATOM 3231 N N . GLY A 1 422 ? -4.284 6.589 -11.366 1.00 50.72 422 GLY A N 1
ATOM 3232 C CA . GLY A 1 422 ? -3.292 6.559 -12.453 1.00 50.72 422 GLY A CA 1
ATOM 3233 C C . GLY A 1 422 ? -1.835 6.325 -12.015 1.00 50.72 422 GLY A C 1
ATOM 3234 O O . GLY A 1 422 ? -0.954 6.418 -12.862 1.00 50.72 422 GLY A O 1
ATOM 3235 N N . GLN A 1 423 ? -1.595 6.031 -10.731 1.00 52.75 423 GLN A N 1
ATOM 3236 C CA . GLN A 1 423 ? -0.310 5.721 -10.086 1.00 52.75 423 GLN A CA 1
ATOM 3237 C C . GLN A 1 423 ? -0.410 4.416 -9.268 1.00 52.75 423 GLN A C 1
ATOM 3239 O O . GLN A 1 423 ? -0.211 4.404 -8.054 1.00 52.75 423 GLN A O 1
ATOM 3244 N N . ASP A 1 424 ? -0.765 3.308 -9.921 1.00 59.09 424 ASP A N 1
ATOM 3245 C CA . ASP A 1 424 ? -1.002 2.018 -9.246 1.00 59.09 424 ASP A CA 1
ATOM 3246 C C . ASP A 1 424 ? 0.208 1.080 -9.358 1.00 59.09 424 ASP A C 1
ATOM 3248 O O . ASP A 1 424 ? 1.170 1.395 -10.039 1.00 59.09 424 ASP A O 1
ATOM 3252 N N . PHE A 1 425 ? 0.193 -0.100 -8.733 1.00 60.44 425 PHE A N 1
ATOM 3253 C CA . PHE A 1 425 ? 1.140 -1.176 -9.061 1.00 60.44 425 PHE A CA 1
ATOM 3254 C C . PHE A 1 425 ? 0.406 -2.290 -9.812 1.00 60.44 425 PHE A C 1
ATOM 3256 O O . PHE A 1 425 ? -0.635 -2.753 -9.353 1.00 60.44 425 PHE A O 1
ATOM 3263 N N . MET A 1 426 ? 0.963 -2.767 -10.925 1.00 68.06 426 MET A N 1
ATOM 3264 C CA . MET A 1 426 ? 0.483 -3.957 -11.634 1.00 68.06 426 MET A CA 1
ATOM 3265 C C . MET A 1 426 ? 1.508 -5.084 -11.554 1.00 68.06 426 MET A C 1
ATOM 3267 O O . MET A 1 426 ? 2.709 -4.838 -11.486 1.00 68.06 426 MET A O 1
ATOM 3271 N N . SER A 1 427 ? 1.048 -6.329 -11.560 1.00 69.19 427 SER A N 1
ATOM 3272 C CA . SER A 1 427 ? 1.912 -7.500 -11.670 1.00 69.19 427 SER A CA 1
ATOM 3273 C C . SER A 1 427 ? 1.769 -8.112 -13.056 1.00 69.19 427 SER A C 1
ATOM 3275 O O . SER A 1 427 ? 0.657 -8.233 -13.538 1.00 69.19 427 SER A O 1
ATOM 3277 N N . VAL A 1 428 ? 2.864 -8.510 -13.689 1.00 83.69 428 VAL A N 1
ATOM 3278 C CA . VAL A 1 428 ? 2.879 -9.247 -14.962 1.00 83.69 428 VAL A CA 1
ATOM 3279 C C . VAL A 1 428 ? 3.828 -10.432 -14.834 1.00 83.69 428 VAL A C 1
ATOM 3281 O O . VAL A 1 428 ? 4.725 -10.414 -13.994 1.00 83.69 428 VAL A O 1
ATOM 3284 N N . THR A 1 429 ? 3.656 -11.469 -15.642 1.00 84.62 429 THR A N 1
ATOM 3285 C CA . THR A 1 429 ? 4.555 -12.630 -15.658 1.00 84.62 429 THR A CA 1
ATOM 3286 C C . THR A 1 429 ? 5.366 -12.610 -16.940 1.00 84.62 429 THR A C 1
ATOM 3288 O O . THR A 1 429 ? 4.781 -12.714 -18.003 1.00 84.62 429 THR A O 1
ATOM 3291 N N . ILE A 1 430 ? 6.692 -12.514 -16.876 1.00 88.94 430 ILE A N 1
ATOM 3292 C CA . ILE A 1 430 ? 7.572 -12.485 -18.051 1.00 88.94 430 ILE A CA 1
ATOM 3293 C C . ILE A 1 430 ? 8.394 -13.769 -18.096 1.00 88.94 430 ILE A C 1
ATOM 3295 O O . ILE A 1 430 ? 9.170 -14.030 -17.183 1.00 88.94 430 ILE A O 1
ATOM 3299 N N . ASN A 1 431 ? 8.229 -14.589 -19.139 1.00 88.31 431 ASN A N 1
ATOM 3300 C CA . ASN A 1 431 ? 8.926 -15.876 -19.291 1.00 88.31 431 ASN A CA 1
ATOM 3301 C C . ASN A 1 431 ? 8.842 -16.773 -18.031 1.00 88.31 431 ASN A C 1
ATOM 3303 O O . ASN A 1 431 ? 9.790 -17.471 -17.684 1.00 88.31 431 ASN A O 1
ATOM 3307 N N . GLY A 1 432 ? 7.700 -16.739 -17.334 1.00 79.44 432 GLY A N 1
ATOM 3308 C CA . GLY A 1 432 ? 7.459 -17.493 -16.097 1.00 79.44 432 GLY A CA 1
ATOM 3309 C C . GLY A 1 432 ? 7.883 -16.786 -14.803 1.00 79.44 432 GLY A C 1
ATOM 3310 O O . GLY A 1 432 ? 7.512 -17.240 -13.724 1.00 79.44 432 GLY A O 1
ATOM 3311 N N . GLN A 1 433 ? 8.590 -15.655 -14.878 1.00 77.00 433 GLN A N 1
ATOM 3312 C CA . GLN A 1 433 ? 8.953 -14.842 -13.717 1.00 77.00 433 GLN A CA 1
ATOM 3313 C C . GLN A 1 433 ? 7.876 -13.788 -13.439 1.00 77.00 433 GLN A C 1
ATOM 3315 O O . GLN A 1 433 ? 7.582 -12.956 -14.293 1.00 77.00 433 GLN A O 1
ATOM 3320 N N . LYS A 1 434 ? 7.299 -13.787 -12.234 1.00 73.12 434 LYS A N 1
ATOM 3321 C CA . LYS A 1 434 ? 6.338 -12.759 -11.809 1.00 73.12 434 LYS A CA 1
ATOM 3322 C C . LYS A 1 434 ? 7.079 -11.471 -11.441 1.00 73.12 434 LYS A C 1
ATOM 3324 O O . LYS A 1 434 ? 8.024 -11.491 -10.658 1.00 73.12 434 LYS A O 1
ATOM 3329 N N . VAL A 1 435 ? 6.635 -10.356 -12.000 1.00 67.50 435 VAL A N 1
ATOM 3330 C CA . VAL A 1 435 ? 7.249 -9.032 -11.889 1.00 67.50 435 VAL A CA 1
ATOM 3331 C C . VAL A 1 435 ? 6.178 -8.043 -11.447 1.00 67.50 435 VAL A C 1
ATOM 3333 O O . VAL A 1 435 ? 5.048 -8.099 -11.930 1.00 67.50 435 VAL A O 1
ATOM 3336 N N . ARG A 1 436 ? 6.502 -7.146 -10.512 1.00 64.50 436 ARG A N 1
ATOM 3337 C CA . ARG A 1 436 ? 5.598 -6.083 -10.049 1.00 64.50 436 ARG A CA 1
ATOM 3338 C C . ARG A 1 436 ? 6.143 -4.730 -10.490 1.00 64.50 436 ARG A C 1
ATOM 3340 O O . ARG A 1 436 ? 7.316 -4.447 -10.291 1.00 64.50 436 ARG A O 1
ATOM 3347 N N . MET A 1 437 ? 5.289 -3.919 -11.101 1.00 67.50 437 MET A N 1
ATOM 3348 C CA . MET A 1 437 ? 5.652 -2.678 -11.777 1.00 67.50 437 MET A CA 1
ATOM 3349 C C . MET A 1 437 ? 4.774 -1.533 -11.296 1.00 67.50 437 MET A C 1
ATOM 3351 O O . MET A 1 437 ? 3.572 -1.717 -11.105 1.00 67.50 437 MET A O 1
ATOM 3355 N N . PHE A 1 438 ? 5.359 -0.350 -11.138 1.00 61.91 438 PHE A N 1
ATOM 3356 C CA . PHE A 1 438 ? 4.618 0.864 -10.818 1.00 61.91 438 PHE A CA 1
ATOM 3357 C C . PHE A 1 438 ? 3.978 1.443 -12.089 1.00 61.91 438 PHE A C 1
ATOM 3359 O O . PHE A 1 438 ? 4.648 1.948 -12.984 1.00 61.91 438 PHE A O 1
ATOM 3366 N N . ASN A 1 439 ? 2.663 1.318 -12.178 1.00 61.16 439 ASN A N 1
ATOM 3367 C CA . ASN A 1 439 ? 1.752 1.816 -13.199 1.00 61.16 439 ASN A CA 1
ATOM 3368 C C . ASN A 1 439 ? 1.439 3.311 -12.991 1.00 61.16 439 ASN A C 1
ATOM 3370 O O . ASN A 1 439 ? 0.285 3.682 -12.785 1.00 61.16 439 ASN A O 1
ATOM 3374 N N . SER A 1 440 ? 2.469 4.164 -13.054 1.00 51.47 440 SER A N 1
ATOM 3375 C CA . SER A 1 440 ? 2.346 5.638 -13.117 1.00 51.47 440 SER A CA 1
ATOM 3376 C C . SER A 1 440 ? 1.932 6.168 -14.496 1.00 51.47 440 SER A C 1
ATOM 3378 O O . SER A 1 440 ? 1.605 7.342 -14.665 1.00 51.47 440 SER A O 1
ATOM 3380 N N . LYS A 1 441 ? 1.962 5.295 -15.506 1.00 55.88 441 LYS A N 1
ATOM 3381 C CA . LYS A 1 441 ? 1.522 5.494 -16.893 1.00 55.88 441 LYS A CA 1
ATOM 3382 C C . LYS A 1 441 ? 1.017 4.150 -17.414 1.00 55.88 441 LYS A C 1
ATOM 3384 O O . LYS A 1 441 ? 1.437 3.130 -16.886 1.00 55.88 441 LYS A O 1
ATOM 3389 N N . LYS A 1 442 ? 0.215 4.122 -18.489 1.00 65.38 442 LYS A N 1
ATOM 3390 C CA . LYS A 1 442 ? -0.110 2.871 -19.209 1.00 65.38 442 LYS A CA 1
ATOM 3391 C C . LYS A 1 442 ? 1.187 2.155 -19.617 1.00 65.38 442 LYS A C 1
ATOM 3393 O O . LYS A 1 442 ? 1.805 2.548 -20.608 1.00 65.38 442 LYS A O 1
ATOM 3398 N N . LEU A 1 443 ? 1.599 1.163 -18.827 1.00 74.00 443 LEU A N 1
ATOM 3399 C CA . LEU A 1 443 ? 2.854 0.437 -19.006 1.00 74.00 443 LEU A CA 1
ATOM 3400 C C . LEU A 1 443 ? 2.798 -0.420 -20.262 1.00 74.00 443 LEU A C 1
ATOM 3402 O O . LEU A 1 443 ? 1.743 -0.942 -20.618 1.00 74.00 443 LEU A O 1
ATOM 3406 N N . LYS A 1 444 ? 3.936 -0.555 -20.935 1.00 87.12 444 LYS A N 1
ATOM 3407 C CA . LYS A 1 444 ? 4.081 -1.337 -22.162 1.00 87.12 444 LYS A CA 1
ATOM 3408 C C . LYS A 1 444 ? 5.004 -2.528 -21.941 1.00 87.12 444 LYS A C 1
ATOM 3410 O O . LYS A 1 444 ? 5.754 -2.571 -20.966 1.00 87.12 444 LYS A O 1
ATOM 3415 N N . VAL A 1 445 ? 5.001 -3.476 -22.877 1.00 86.31 445 VAL A N 1
ATOM 3416 C CA . VAL A 1 445 ? 5.935 -4.615 -22.861 1.00 86.31 445 VAL A CA 1
ATOM 3417 C C . VAL A 1 445 ? 7.391 -4.151 -22.730 1.00 86.31 445 VAL A C 1
ATOM 3419 O O . VAL A 1 445 ? 8.146 -4.748 -21.967 1.00 86.31 445 VAL A O 1
ATOM 3422 N N . ALA A 1 446 ? 7.780 -3.067 -23.410 1.00 81.50 446 ALA A N 1
ATOM 3423 C CA . ALA A 1 446 ? 9.124 -2.500 -23.295 1.00 81.50 446 ALA A CA 1
ATOM 3424 C C . ALA A 1 446 ? 9.502 -2.143 -21.847 1.00 81.50 446 ALA A C 1
ATOM 3426 O O . ALA A 1 446 ? 10.580 -2.521 -21.389 1.00 81.50 446 ALA A O 1
ATOM 3427 N N . ASP A 1 447 ? 8.603 -1.472 -21.115 1.00 80.12 447 ASP A N 1
ATOM 3428 C CA . ASP A 1 447 ? 8.833 -1.080 -19.719 1.00 80.12 447 ASP A CA 1
ATOM 3429 C C . ASP A 1 447 ? 9.058 -2.326 -18.834 1.00 80.12 447 ASP A C 1
ATOM 3431 O O . ASP A 1 447 ? 9.942 -2.345 -17.978 1.00 80.12 447 ASP A O 1
ATOM 3435 N N . ALA A 1 448 ? 8.303 -3.399 -19.091 1.00 82.56 448 ALA A N 1
ATOM 3436 C CA . ALA A 1 448 ? 8.399 -4.659 -18.357 1.00 82.56 448 ALA A CA 1
ATOM 3437 C C . ALA A 1 448 ? 9.713 -5.415 -18.626 1.00 82.56 448 ALA A C 1
ATOM 3439 O O . ALA A 1 448 ? 10.319 -5.962 -17.704 1.00 82.56 448 ALA A O 1
ATOM 3440 N N . LEU A 1 449 ? 10.184 -5.419 -19.878 1.00 80.19 449 LEU A N 1
ATOM 3441 C CA . LEU A 1 449 ? 11.447 -6.058 -20.259 1.00 80.19 449 LEU A CA 1
ATOM 3442 C C . LEU A 1 449 ? 12.671 -5.325 -19.706 1.00 80.19 449 LEU A C 1
ATOM 3444 O O . LEU A 1 449 ? 13.630 -5.978 -19.295 1.00 80.19 449 LEU A O 1
ATOM 3448 N N . ILE A 1 450 ? 12.627 -3.991 -19.639 1.00 75.44 450 ILE A N 1
ATOM 3449 C CA . ILE A 1 450 ? 13.673 -3.187 -18.991 1.00 75.44 450 ILE A CA 1
ATOM 3450 C C . ILE A 1 450 ? 13.789 -3.562 -17.512 1.00 75.44 450 ILE A C 1
ATOM 3452 O O . ILE A 1 450 ? 14.894 -3.758 -17.012 1.00 75.44 450 ILE A O 1
ATOM 3456 N N . LEU A 1 451 ? 12.655 -3.713 -16.822 1.00 67.69 451 LEU A N 1
ATOM 3457 C CA . LEU A 1 451 ? 12.626 -3.971 -15.384 1.00 67.69 451 LEU A CA 1
ATOM 3458 C C . LEU A 1 451 ? 13.281 -5.305 -14.992 1.00 67.69 451 LEU A C 1
ATOM 3460 O O . LEU A 1 451 ? 13.916 -5.389 -13.945 1.00 67.69 451 LEU A O 1
ATOM 3464 N N . ILE A 1 452 ? 13.169 -6.336 -15.836 1.00 77.19 452 ILE A N 1
ATOM 3465 C CA . ILE A 1 452 ? 13.858 -7.622 -15.622 1.00 77.19 452 ILE A CA 1
ATOM 3466 C C . ILE A 1 452 ? 15.292 -7.644 -16.170 1.00 77.19 452 ILE A C 1
ATOM 3468 O O . ILE A 1 452 ? 15.929 -8.696 -16.177 1.00 77.19 452 ILE A O 1
ATOM 3472 N N . GLY A 1 453 ? 15.795 -6.514 -16.674 1.00 65.81 453 GLY A N 1
ATOM 3473 C CA . GLY A 1 453 ? 17.126 -6.422 -17.269 1.00 65.81 453 GLY A CA 1
ATOM 3474 C C . GLY A 1 453 ? 17.274 -7.244 -18.552 1.00 65.81 453 GLY A C 1
ATOM 3475 O O . GLY A 1 453 ? 18.350 -7.784 -18.818 1.00 65.81 453 GLY A O 1
ATOM 3476 N N . PHE A 1 454 ? 16.207 -7.385 -19.348 1.00 77.50 454 PHE A N 1
ATOM 3477 C CA . PHE A 1 454 ? 16.274 -8.126 -20.605 1.00 77.50 454 PHE A CA 1
ATOM 3478 C C . PHE A 1 454 ? 17.270 -7.457 -21.560 1.00 77.50 454 PHE A C 1
ATOM 3480 O O . PHE A 1 454 ? 17.178 -6.263 -21.831 1.00 77.50 454 PHE A O 1
ATOM 3487 N N . ASN A 1 455 ? 18.218 -8.226 -22.103 1.00 76.19 455 ASN A N 1
ATOM 3488 C CA . ASN A 1 455 ? 19.252 -7.691 -22.988 1.00 76.19 455 ASN A CA 1
ATOM 3489 C C . ASN A 1 455 ? 18.644 -7.249 -24.339 1.00 76.19 455 ASN A C 1
ATOM 3491 O O . ASN A 1 455 ? 18.222 -8.119 -25.108 1.00 76.19 455 ASN A O 1
ATOM 3495 N N . PRO A 1 456 ? 18.668 -5.947 -24.694 1.00 74.69 456 PRO A N 1
ATOM 3496 C CA . PRO A 1 456 ? 18.063 -5.453 -25.933 1.00 74.69 456 PRO A CA 1
ATOM 3497 C C . PRO A 1 456 ? 18.669 -6.055 -27.204 1.00 74.69 456 PRO A C 1
ATOM 3499 O O . PRO A 1 456 ? 17.985 -6.167 -28.216 1.00 74.69 456 PRO A O 1
ATOM 3502 N N . ARG A 1 457 ? 19.929 -6.517 -27.162 1.00 72.75 457 ARG A N 1
ATOM 3503 C CA . ARG A 1 457 ? 20.572 -7.185 -28.308 1.00 72.75 457 ARG A CA 1
ATOM 3504 C C . ARG A 1 457 ? 19.860 -8.475 -28.706 1.00 72.75 457 ARG A C 1
ATOM 3506 O O . ARG A 1 457 ? 19.951 -8.873 -29.852 1.00 72.75 457 ARG A O 1
ATOM 3513 N N . LYS A 1 458 ? 19.131 -9.103 -27.778 1.00 78.62 458 LYS A N 1
ATOM 3514 C CA . LYS A 1 458 ? 18.332 -10.305 -28.043 1.00 78.62 458 LYS A CA 1
ATOM 3515 C C . LYS A 1 458 ? 16.977 -10.003 -28.689 1.00 78.62 458 LYS A C 1
ATOM 3517 O O . LYS A 1 458 ? 16.215 -10.936 -28.909 1.00 78.62 458 LYS A O 1
ATOM 3522 N N . LEU A 1 459 ? 16.642 -8.735 -28.944 1.00 79.31 459 LEU A N 1
ATOM 3523 C CA . LEU A 1 459 ? 15.411 -8.350 -29.644 1.00 79.31 459 LEU A CA 1
ATOM 3524 C C . LEU A 1 459 ? 15.607 -8.231 -31.162 1.00 79.31 459 LEU A C 1
ATOM 3526 O O . LEU A 1 459 ? 14.634 -8.335 -31.906 1.00 79.31 459 LEU A O 1
ATOM 3530 N N . ILE A 1 460 ? 16.851 -8.035 -31.609 1.00 78.31 460 ILE A N 1
ATOM 3531 C CA . ILE A 1 460 ? 17.206 -7.734 -32.997 1.00 78.31 460 ILE A CA 1
ATOM 3532 C C . ILE A 1 460 ? 18.075 -8.869 -33.533 1.00 78.31 460 ILE A C 1
ATOM 3534 O O . ILE A 1 460 ? 19.177 -9.076 -33.031 1.00 78.31 460 ILE A O 1
ATOM 3538 N N . GLY A 1 461 ? 17.581 -9.575 -34.549 1.00 78.06 461 GLY A N 1
ATOM 3539 C CA . GLY A 1 461 ? 18.364 -10.573 -35.276 1.00 78.06 461 GLY A CA 1
ATOM 3540 C C . GLY A 1 461 ? 19.228 -9.877 -36.317 1.00 78.06 461 GLY A C 1
ATOM 3541 O O . GLY A 1 461 ? 18.764 -8.963 -37.002 1.00 78.06 461 GLY A O 1
ATOM 3542 N N . ARG A 1 462 ? 20.494 -10.268 -36.422 1.00 80.00 462 ARG A N 1
ATOM 3543 C CA . ARG A 1 462 ? 21.416 -9.752 -37.440 1.00 80.00 462 ARG A CA 1
ATOM 3544 C C . ARG A 1 462 ? 21.339 -10.617 -38.686 1.00 80.00 462 ARG A C 1
ATOM 3546 O O . ARG A 1 462 ? 21.208 -11.829 -38.583 1.00 80.00 462 ARG A O 1
ATOM 3553 N N . ASN A 1 463 ? 21.453 -10.005 -39.859 1.00 83.56 463 ASN A N 1
ATOM 3554 C CA . ASN A 1 463 ? 21.641 -10.766 -41.091 1.00 83.56 463 ASN A CA 1
ATOM 3555 C C . ASN A 1 463 ? 23.062 -11.327 -41.136 1.00 83.56 463 ASN A C 1
ATOM 3557 O O . ASN A 1 463 ? 24.004 -10.664 -40.690 1.00 83.56 463 ASN A O 1
ATOM 3561 N N . GLY A 1 464 ? 23.198 -12.520 -41.704 1.00 85.50 464 GLY A N 1
ATOM 3562 C CA . GLY A 1 464 ? 24.495 -13.088 -42.024 1.00 85.50 464 GLY A CA 1
ATOM 3563 C C . GLY A 1 464 ? 25.220 -12.235 -43.061 1.00 85.50 464 GLY A C 1
ATOM 3564 O O . GLY A 1 464 ? 24.601 -11.601 -43.921 1.00 85.50 464 GLY A O 1
ATOM 3565 N N . LYS A 1 465 ? 26.546 -12.207 -42.983 1.00 86.50 465 LYS A N 1
ATOM 3566 C CA . LYS A 1 465 ? 27.394 -11.487 -43.933 1.00 86.50 465 LYS A CA 1
ATOM 3567 C C . LYS A 1 465 ? 27.311 -12.116 -45.320 1.00 86.50 465 LYS A C 1
ATOM 3569 O O . LYS A 1 465 ? 27.250 -13.338 -45.458 1.00 86.50 465 LYS A O 1
ATOM 3574 N N . ASN A 1 466 ? 27.355 -11.268 -46.344 1.00 90.62 466 ASN A N 1
ATOM 3575 C CA . ASN A 1 466 ? 27.504 -11.713 -47.724 1.00 90.62 466 ASN A CA 1
ATOM 3576 C C . ASN A 1 466 ? 28.953 -12.143 -47.990 1.00 90.62 466 ASN A C 1
ATOM 3578 O O . ASN A 1 466 ? 29.897 -11.602 -47.408 1.00 90.62 466 ASN A O 1
ATOM 3582 N N . LEU A 1 467 ? 29.112 -13.091 -48.905 1.00 92.00 467 LEU A N 1
ATOM 3583 C CA . LEU A 1 467 ? 30.394 -13.538 -49.424 1.00 92.00 467 LEU A CA 1
ATOM 3584 C C . LEU A 1 467 ? 30.569 -12.959 -50.828 1.00 92.00 467 LEU A C 1
ATOM 3586 O O . LEU A 1 467 ? 29.859 -13.362 -51.747 1.00 92.00 467 LEU A O 1
ATOM 3590 N N . ASP A 1 468 ? 31.501 -12.024 -50.975 1.00 91.75 468 ASP A N 1
ATOM 3591 C CA . ASP A 1 468 ? 31.860 -11.417 -52.256 1.00 91.75 468 ASP A CA 1
ATOM 3592 C C . ASP A 1 468 ? 33.209 -11.978 -52.700 1.00 91.75 468 ASP A C 1
ATOM 3594 O O . ASP A 1 468 ? 34.132 -12.027 -51.893 1.00 91.75 468 ASP A O 1
ATOM 3598 N N . PHE A 1 469 ? 33.333 -12.409 -53.950 1.00 93.12 469 PHE A N 1
ATOM 3599 C CA . PHE A 1 469 ? 34.568 -12.955 -54.523 1.00 93.12 469 PHE A CA 1
ATOM 3600 C C . PHE A 1 469 ? 34.584 -12.739 -56.040 1.00 93.12 469 PHE A C 1
ATOM 3602 O O . PHE A 1 469 ? 33.573 -12.367 -56.633 1.00 93.12 469 PHE A O 1
ATOM 3609 N N . GLU A 1 470 ? 35.719 -12.951 -56.689 1.00 91.94 470 GLU A N 1
ATOM 3610 C CA . GLU A 1 470 ? 35.855 -12.916 -58.145 1.00 91.94 470 GLU A CA 1
ATOM 3611 C C . GLU A 1 470 ? 36.044 -14.340 -58.674 1.00 91.94 470 GLU A C 1
ATOM 3613 O O . GLU A 1 470 ? 36.751 -15.129 -58.062 1.00 91.94 470 GLU A O 1
ATOM 3618 N N . LEU A 1 471 ? 35.385 -14.695 -59.776 1.00 91.62 471 LEU A N 1
ATOM 3619 C CA . LEU A 1 471 ? 35.537 -15.985 -60.447 1.00 91.62 471 LEU A CA 1
ATOM 3620 C C . LEU A 1 471 ? 35.791 -15.752 -61.933 1.00 91.62 471 LEU A C 1
ATOM 3622 O O . LEU A 1 471 ? 34.921 -15.225 -62.626 1.00 91.62 471 LEU A O 1
ATOM 3626 N N . ASN A 1 472 ? 36.959 -16.168 -62.424 1.00 89.50 472 ASN A N 1
ATOM 3627 C CA . ASN A 1 472 ? 37.378 -16.037 -63.824 1.00 89.50 472 ASN A CA 1
ATOM 3628 C C . ASN A 1 472 ? 37.214 -14.603 -64.373 1.00 89.50 472 ASN A C 1
ATOM 3630 O O . ASN A 1 472 ? 36.806 -14.414 -65.518 1.00 89.50 472 ASN A O 1
ATOM 3634 N N . GLY A 1 473 ? 37.506 -13.590 -63.550 1.00 84.81 473 GLY A N 1
ATOM 3635 C CA . GLY A 1 473 ? 37.376 -12.176 -63.921 1.00 84.81 473 GLY A CA 1
ATOM 3636 C C . GLY A 1 473 ? 36.014 -11.538 -63.613 1.00 84.81 473 GLY A C 1
ATOM 3637 O O . GLY A 1 473 ? 35.844 -10.333 -63.802 1.00 84.81 473 GLY A O 1
ATOM 3638 N N . GLU A 1 474 ? 35.022 -12.307 -63.147 1.00 89.38 474 GLU A N 1
ATOM 3639 C CA . GLU A 1 474 ? 33.686 -11.797 -62.819 1.00 89.38 474 GLU A CA 1
ATOM 3640 C C . GLU A 1 474 ? 33.428 -11.748 -61.312 1.00 89.38 474 GLU A C 1
ATOM 3642 O O . GLU A 1 474 ? 33.510 -12.760 -60.617 1.00 89.38 474 GLU A O 1
ATOM 3647 N N . LYS A 1 475 ? 32.993 -10.592 -60.803 1.00 91.06 475 LYS A N 1
ATOM 3648 C CA . LYS A 1 475 ? 32.566 -10.454 -59.404 1.00 91.06 475 LYS A CA 1
ATOM 3649 C C . LYS A 1 475 ? 31.269 -11.222 -59.140 1.00 91.06 475 LYS A C 1
ATOM 3651 O O . LYS A 1 475 ? 30.270 -11.033 -59.836 1.00 91.06 475 LYS A O 1
ATOM 3656 N N . LYS A 1 476 ? 31.270 -12.049 -58.098 1.00 91.06 476 LYS A N 1
ATOM 3657 C CA . LYS A 1 476 ? 30.135 -12.825 -57.593 1.00 91.06 476 LYS A CA 1
ATOM 3658 C C . LYS A 1 476 ? 29.860 -12.467 -56.131 1.00 91.06 476 LYS A C 1
ATOM 3660 O O . LYS A 1 476 ? 30.776 -12.212 -55.358 1.00 91.06 476 LYS A O 1
ATOM 3665 N N . THR A 1 477 ? 28.582 -12.510 -55.759 1.00 90.56 477 THR A N 1
ATOM 3666 C CA . THR A 1 477 ? 28.105 -12.271 -54.391 1.00 90.56 477 THR A CA 1
ATOM 3667 C C . THR A 1 477 ? 27.125 -13.367 -53.993 1.00 90.56 477 THR A C 1
ATOM 3669 O O . THR A 1 477 ? 26.093 -13.543 -54.646 1.00 90.56 477 THR A O 1
ATOM 3672 N N . ILE A 1 478 ? 27.398 -14.059 -52.890 1.00 90.81 478 ILE A N 1
ATOM 3673 C CA . ILE A 1 478 ? 26.461 -14.972 -52.230 1.00 90.81 478 ILE A CA 1
ATOM 3674 C C . ILE A 1 478 ? 25.904 -14.277 -50.994 1.00 90.81 478 ILE A C 1
ATOM 3676 O O . ILE A 1 478 ? 26.648 -13.781 -50.149 1.00 90.81 478 ILE A O 1
ATOM 3680 N N . LYS A 1 479 ? 24.576 -14.213 -50.893 1.00 88.56 479 LYS A N 1
ATOM 3681 C CA . LYS A 1 479 ? 23.908 -13.529 -49.783 1.00 88.56 479 LYS A CA 1
ATOM 3682 C C . LYS A 1 479 ? 23.880 -14.402 -48.532 1.00 88.56 479 LYS A C 1
ATOM 3684 O O . LYS A 1 479 ? 23.576 -15.589 -48.635 1.00 88.56 479 LYS A O 1
ATOM 3689 N N . GLY A 1 480 ? 24.155 -13.801 -47.375 1.00 87.44 480 GLY A N 1
ATOM 3690 C CA . GLY A 1 480 ? 23.957 -14.451 -46.077 1.00 87.44 480 GLY A CA 1
ATOM 3691 C C . GLY A 1 480 ? 22.473 -14.678 -45.772 1.00 87.44 480 GLY A C 1
ATOM 3692 O O . GLY A 1 480 ? 21.591 -14.094 -46.412 1.00 87.44 480 GLY A O 1
ATOM 3693 N N . GLU A 1 481 ? 22.180 -15.537 -44.797 1.00 88.38 481 GLU A N 1
ATOM 3694 C CA . GLU A 1 481 ? 20.804 -15.766 -44.354 1.00 88.38 481 GLU A CA 1
ATOM 3695 C C . GLU A 1 481 ? 20.250 -14.530 -43.624 1.00 88.38 481 GLU A C 1
ATOM 3697 O O . GLU A 1 481 ? 20.972 -13.765 -42.979 1.00 88.38 481 GLU A O 1
ATOM 3702 N N . VAL A 1 482 ? 18.935 -14.332 -43.710 1.00 80.81 482 VAL A N 1
ATOM 3703 C CA . VAL A 1 482 ? 18.244 -13.228 -43.032 1.00 80.81 482 VAL A CA 1
ATOM 3704 C C . VAL A 1 482 ? 18.017 -13.597 -41.565 1.00 80.81 482 VAL A C 1
ATOM 3706 O O . VAL A 1 482 ? 17.523 -14.686 -41.273 1.00 80.81 482 VAL A O 1
ATOM 3709 N N . GLY A 1 483 ? 18.351 -12.690 -40.646 1.00 80.75 483 GLY A N 1
ATOM 3710 C CA . GLY A 1 483 ? 18.089 -12.867 -39.218 1.00 80.75 483 GLY A CA 1
ATOM 3711 C C . GLY A 1 483 ? 16.603 -12.736 -38.882 1.00 80.75 483 GLY A C 1
ATOM 3712 O O . GLY A 1 483 ? 15.866 -11.978 -39.514 1.00 80.75 483 GLY A O 1
ATOM 3713 N N . GLN A 1 484 ? 16.143 -13.455 -37.860 1.00 83.19 484 GLN A N 1
ATOM 3714 C CA . GLN A 1 484 ? 14.769 -13.375 -37.369 1.00 83.19 484 GLN A CA 1
ATOM 3715 C C . GLN A 1 484 ? 14.684 -12.469 -36.139 1.00 83.19 484 GLN A C 1
ATOM 3717 O O . GLN A 1 484 ? 15.441 -12.615 -35.183 1.00 83.19 484 GLN A O 1
ATOM 3722 N N . SER A 1 485 ? 13.733 -11.532 -36.143 1.00 81.25 485 SER A N 1
ATOM 3723 C CA . SER A 1 485 ? 13.469 -10.670 -34.984 1.00 81.25 485 SER A CA 1
ATOM 3724 C C . SER A 1 485 ? 12.807 -11.445 -33.845 1.00 81.25 485 SER A C 1
ATOM 3726 O O . SER A 1 485 ? 12.104 -12.431 -34.075 1.00 81.25 485 SER A O 1
ATOM 3728 N N . ALA A 1 486 ? 12.983 -10.966 -32.612 1.00 84.62 486 ALA A N 1
ATOM 3729 C CA . ALA A 1 486 ? 12.344 -11.572 -31.451 1.00 84.62 486 ALA A CA 1
ATOM 3730 C C . ALA A 1 486 ? 10.814 -11.560 -31.571 1.00 84.62 486 ALA A C 1
ATOM 3732 O O . ALA A 1 486 ? 10.213 -10.583 -32.025 1.00 84.62 486 ALA A O 1
ATOM 3733 N N . GLN A 1 487 ? 10.176 -12.627 -31.096 1.00 92.50 487 GLN A N 1
ATOM 3734 C CA . GLN A 1 487 ? 8.720 -12.717 -31.035 1.00 92.50 487 GLN A CA 1
ATOM 3735 C C . GLN A 1 487 ? 8.233 -12.463 -29.612 1.00 92.50 487 GLN A C 1
ATOM 3737 O O . GLN A 1 487 ? 8.668 -13.110 -28.659 1.00 92.50 487 GLN A O 1
ATOM 3742 N N . ILE A 1 488 ? 7.288 -11.538 -29.478 1.00 92.00 488 ILE A N 1
ATOM 3743 C CA . ILE A 1 488 ? 6.689 -11.154 -28.203 1.00 92.00 488 ILE A CA 1
ATOM 3744 C C . ILE A 1 488 ? 5.239 -11.628 -28.193 1.00 92.00 488 ILE A C 1
ATOM 3746 O O . ILE A 1 488 ? 4.474 -11.330 -29.106 1.00 92.00 488 ILE A O 1
ATOM 3750 N N . TYR A 1 489 ? 4.845 -12.322 -27.133 1.00 95.00 489 TYR A N 1
ATOM 3751 C CA . TYR A 1 489 ? 3.472 -12.739 -26.885 1.00 95.00 489 TYR A CA 1
ATOM 3752 C C . TYR A 1 489 ? 2.984 -12.120 -25.581 1.00 95.00 489 TYR A C 1
ATOM 3754 O O . TYR A 1 489 ? 3.718 -12.128 -24.597 1.00 95.00 489 TYR A O 1
ATOM 3762 N N . VAL A 1 490 ? 1.749 -11.621 -25.564 1.00 93.81 490 VAL A N 1
ATOM 3763 C CA . VAL A 1 490 ? 1.034 -11.199 -24.352 1.00 93.81 490 VAL A CA 1
ATOM 3764 C C . VAL A 1 490 ? -0.255 -12.009 -24.288 1.00 93.81 490 VAL A C 1
ATOM 3766 O O . VAL A 1 490 ? -1.054 -11.956 -25.222 1.00 93.81 490 VAL A O 1
ATOM 3769 N N . ASN A 1 491 ? -0.438 -12.795 -23.227 1.00 91.88 491 ASN A N 1
ATOM 3770 C CA . ASN A 1 491 ? -1.543 -13.746 -23.059 1.00 91.88 491 ASN A CA 1
ATOM 3771 C C . ASN A 1 491 ? -1.712 -14.649 -24.296 1.00 91.88 491 ASN A C 1
ATOM 3773 O O . ASN A 1 491 ? -2.788 -14.728 -24.886 1.00 91.88 491 ASN A O 1
ATOM 3777 N N . ASP A 1 492 ? -0.598 -15.244 -24.738 1.00 90.94 492 ASP A N 1
ATOM 3778 C CA . ASP A 1 492 ? -0.476 -16.096 -25.933 1.00 90.94 492 ASP A CA 1
ATOM 3779 C C . ASP A 1 492 ? -0.825 -15.436 -27.278 1.00 90.94 492 ASP A C 1
ATOM 3781 O O . ASP A 1 492 ? -0.820 -16.090 -28.322 1.00 90.94 492 ASP A O 1
ATOM 3785 N N . LYS A 1 493 ? -1.041 -14.118 -27.300 1.00 92.50 493 LYS A N 1
ATOM 3786 C CA . LYS A 1 493 ? -1.285 -13.355 -28.524 1.00 92.50 493 LYS A CA 1
ATOM 3787 C C . LYS A 1 493 ? -0.022 -12.639 -28.989 1.00 92.50 493 LYS A C 1
ATOM 3789 O O . LYS A 1 493 ? 0.584 -11.889 -28.220 1.00 92.50 493 LYS A O 1
ATOM 3794 N N . LEU A 1 494 ? 0.339 -12.821 -30.263 1.00 92.31 494 LEU A N 1
ATOM 3795 C CA . LEU A 1 494 ? 1.456 -12.106 -30.887 1.00 92.31 494 LEU A CA 1
ATOM 3796 C C . LEU A 1 494 ? 1.268 -10.590 -30.721 1.00 92.31 494 LEU A C 1
ATOM 3798 O O . LEU A 1 494 ? 0.214 -10.043 -31.053 1.00 92.31 494 LEU A O 1
ATOM 3802 N N . SER A 1 495 ? 2.282 -9.947 -30.156 1.00 92.75 495 SER A N 1
ATOM 3803 C CA . SER A 1 495 ? 2.273 -8.574 -29.657 1.00 92.75 495 SER A CA 1
ATOM 3804 C C . SER A 1 495 ? 3.621 -7.903 -29.945 1.00 92.75 495 SER A C 1
ATOM 3806 O O . SER A 1 495 ? 4.496 -8.480 -30.587 1.00 92.75 495 SER A O 1
ATOM 3808 N N . ASN A 1 496 ? 3.794 -6.662 -29.497 1.00 87.31 496 ASN A N 1
ATOM 3809 C CA . ASN A 1 496 ? 5.010 -5.883 -29.724 1.00 87.31 496 ASN A CA 1
ATOM 3810 C C . ASN A 1 496 ? 5.433 -5.110 -28.466 1.00 87.31 496 ASN A C 1
ATOM 3812 O O . ASN A 1 496 ? 4.721 -5.088 -27.463 1.00 87.31 496 ASN A O 1
ATOM 3816 N N . LEU A 1 497 ? 6.592 -4.452 -28.535 1.00 83.38 497 LEU A N 1
ATOM 3817 C CA . LEU A 1 497 ? 7.151 -3.653 -27.438 1.00 83.38 497 LEU A CA 1
ATOM 3818 C C . LEU A 1 497 ? 6.222 -2.521 -26.971 1.00 83.38 497 LEU A C 1
ATOM 3820 O O . LEU A 1 497 ? 6.236 -2.167 -25.794 1.00 83.38 497 LEU A O 1
ATOM 3824 N N . GLU A 1 498 ? 5.385 -2.003 -27.872 1.00 84.38 498 GLU A N 1
ATOM 3825 C CA . GLU A 1 498 ? 4.459 -0.897 -27.618 1.00 84.38 498 GLU A CA 1
ATOM 3826 C C . GLU A 1 498 ? 3.111 -1.341 -27.035 1.00 84.38 498 GLU A C 1
ATOM 3828 O O . GLU A 1 498 ? 2.271 -0.507 -26.688 1.00 84.38 498 GLU A O 1
ATOM 3833 N N . THR A 1 499 ? 2.889 -2.652 -26.928 1.00 86.88 499 THR A N 1
ATOM 3834 C CA . THR A 1 499 ? 1.630 -3.217 -26.446 1.00 86.88 499 THR A CA 1
ATOM 3835 C C . THR A 1 499 ? 1.428 -2.831 -24.988 1.00 86.88 499 THR A C 1
ATOM 3837 O O . THR A 1 499 ? 2.278 -3.112 -24.144 1.00 86.88 499 THR A O 1
ATOM 3840 N N . VAL A 1 500 ? 0.301 -2.170 -24.709 1.00 84.75 500 VAL A N 1
ATOM 3841 C CA . VAL A 1 500 ? -0.084 -1.762 -23.356 1.00 84.75 500 VAL A CA 1
ATOM 3842 C C . VAL A 1 500 ? -0.462 -2.993 -22.545 1.00 84.75 500 VAL A C 1
ATOM 3844 O O . VAL A 1 500 ? -1.256 -3.816 -22.997 1.00 84.75 500 VAL A O 1
ATOM 3847 N N . LEU A 1 501 ? 0.096 -3.076 -21.346 1.00 82.12 501 LEU A N 1
ATOM 3848 C CA . LEU A 1 501 ? -0.090 -4.163 -20.405 1.00 82.12 501 LEU A CA 1
ATOM 3849 C C . LEU A 1 501 ? -1.250 -3.881 -19.456 1.00 82.12 501 LEU A C 1
ATOM 3851 O O . LEU A 1 501 ? -1.501 -2.741 -19.055 1.00 82.12 501 LEU A O 1
ATOM 3855 N N . ASN A 1 502 ? -1.926 -4.953 -19.067 1.00 80.94 502 ASN A N 1
ATOM 3856 C CA . ASN A 1 502 ? -2.883 -4.991 -17.979 1.00 80.94 502 ASN A CA 1
ATOM 3857 C C . ASN A 1 502 ? -2.317 -5.802 -16.811 1.00 80.94 502 ASN A C 1
ATOM 3859 O O . ASN A 1 502 ? -1.325 -6.525 -16.921 1.00 80.94 502 ASN A O 1
ATOM 3863 N N . ASN A 1 503 ? -2.968 -5.672 -15.658 1.00 76.19 503 ASN A N 1
ATOM 3864 C CA . ASN A 1 503 ? -2.608 -6.461 -14.493 1.00 76.19 503 ASN A CA 1
ATOM 3865 C C . ASN A 1 503 ? -2.799 -7.961 -14.778 1.00 76.19 503 ASN A C 1
ATOM 3867 O O . ASN A 1 503 ? -3.815 -8.368 -15.331 1.00 76.19 503 ASN A O 1
ATOM 3871 N N . GLN A 1 504 ? -1.836 -8.756 -14.327 1.00 79.62 504 GLN A N 1
ATOM 3872 C CA . GLN A 1 504 ? -1.690 -10.205 -14.489 1.00 79.62 504 GLN A CA 1
ATOM 3873 C C . GLN A 1 504 ? -1.379 -10.702 -15.907 1.00 79.62 504 GLN A C 1
ATOM 3875 O O . GLN A 1 504 ? -1.401 -11.911 -16.131 1.00 79.62 504 GLN A O 1
ATOM 3880 N N . ASP A 1 505 ? -1.027 -9.816 -16.842 1.00 90.31 505 ASP A N 1
ATOM 3881 C CA . ASP A 1 505 ? -0.641 -10.235 -18.190 1.00 90.31 505 ASP A CA 1
ATOM 3882 C C . ASP A 1 505 ? 0.568 -11.188 -18.175 1.00 90.31 505 ASP A C 1
ATOM 3884 O O . ASP A 1 505 ? 1.564 -10.964 -17.480 1.00 90.31 505 ASP A O 1
ATOM 3888 N N . ALA A 1 506 ? 0.491 -12.247 -18.982 1.00 92.31 506 ALA A N 1
ATOM 3889 C CA . ALA A 1 506 ? 1.570 -13.197 -19.212 1.00 92.31 506 ALA A CA 1
ATOM 3890 C C . ALA A 1 506 ? 2.319 -12.848 -20.504 1.00 92.31 506 ALA A C 1
ATOM 3892 O O . ALA A 1 506 ? 1.803 -13.001 -21.608 1.00 92.31 506 ALA A O 1
ATOM 3893 N N . ILE A 1 507 ? 3.554 -12.386 -20.366 1.00 95.69 507 ILE A N 1
ATOM 3894 C CA . ILE A 1 507 ? 4.455 -11.998 -21.441 1.00 95.69 507 ILE A CA 1
ATOM 3895 C C . ILE A 1 507 ? 5.431 -13.149 -21.707 1.00 95.69 507 ILE A C 1
ATOM 3897 O O . ILE A 1 507 ? 6.135 -13.611 -20.808 1.00 95.69 507 ILE A O 1
ATOM 3901 N N . ARG A 1 508 ? 5.526 -13.594 -22.958 1.00 94.94 508 ARG A N 1
ATOM 3902 C CA . ARG A 1 508 ? 6.538 -14.558 -23.403 1.00 94.94 508 ARG A CA 1
ATOM 3903 C C . ARG A 1 508 ? 7.361 -13.941 -24.521 1.00 94.94 508 ARG A C 1
ATOM 3905 O O . ARG A 1 508 ? 6.812 -13.566 -25.553 1.00 94.94 508 ARG A O 1
ATOM 3912 N N . VAL A 1 509 ? 8.668 -13.838 -24.313 1.00 92.06 509 VAL A N 1
ATOM 3913 C CA . VAL A 1 509 ? 9.613 -13.307 -25.300 1.00 92.06 509 VAL A CA 1
ATOM 3914 C C . VAL A 1 509 ? 10.503 -14.433 -25.784 1.00 92.06 509 VAL A C 1
ATOM 3916 O O . VAL A 1 509 ? 11.293 -14.979 -25.011 1.00 92.06 509 VAL A O 1
ATOM 3919 N N . LEU A 1 510 ? 10.370 -14.759 -27.066 1.00 90.75 510 LEU A N 1
ATOM 3920 C CA . LEU A 1 510 ? 11.305 -15.603 -27.794 1.00 90.75 510 LEU A CA 1
ATOM 3921 C C . LEU A 1 510 ? 12.404 -14.695 -28.364 1.00 90.75 510 LEU A C 1
ATOM 3923 O O . LEU A 1 510 ? 12.068 -13.784 -29.125 1.00 90.75 510 LEU A O 1
ATOM 3927 N N . PRO A 1 511 ? 13.677 -14.879 -27.972 1.00 87.19 511 PRO A N 1
ATOM 3928 C CA . PRO A 1 511 ? 14.791 -14.091 -28.491 1.00 87.19 511 PRO A CA 1
ATOM 3929 C C . PRO A 1 511 ? 14.894 -14.131 -30.017 1.00 87.19 511 PRO A C 1
ATOM 3931 O O . PRO A 1 511 ? 14.434 -15.073 -30.654 1.00 87.19 511 PRO A O 1
ATOM 3934 N N . ALA A 1 512 ? 15.533 -13.110 -30.576 1.00 87.50 512 ALA A N 1
ATOM 3935 C CA . ALA A 1 512 ? 15.924 -13.065 -31.973 1.00 87.50 512 ALA A CA 1
ATOM 3936 C C . ALA A 1 512 ? 16.977 -14.135 -32.305 1.00 87.50 512 ALA A C 1
ATOM 3938 O O . ALA A 1 512 ? 17.782 -14.507 -31.446 1.00 87.50 512 ALA A O 1
ATOM 3939 N N . GLU A 1 513 ? 16.991 -14.571 -33.563 1.00 86.94 513 GLU A N 1
ATOM 3940 C CA . GLU A 1 513 ? 17.977 -15.503 -34.116 1.00 86.94 513 GLU A CA 1
ATOM 3941 C C . GLU A 1 513 ? 18.773 -14.800 -35.220 1.00 86.94 513 GLU A C 1
ATOM 3943 O O . GLU A 1 513 ? 18.194 -14.196 -36.124 1.00 86.94 513 GLU A O 1
ATOM 3948 N N . ASP A 1 514 ? 20.101 -14.861 -35.144 1.00 85.50 514 ASP A N 1
ATOM 3949 C CA . ASP A 1 514 ? 20.971 -14.302 -36.179 1.00 85.50 514 ASP A CA 1
ATOM 3950 C C . ASP A 1 514 ? 20.974 -15.214 -37.416 1.00 85.50 514 ASP A C 1
ATOM 3952 O O . ASP A 1 514 ? 20.990 -16.442 -37.307 1.00 85.50 514 ASP A O 1
ATOM 3956 N N . GLY A 1 515 ? 20.973 -14.606 -38.600 1.00 85.81 515 GLY A N 1
ATOM 3957 C CA . GLY A 1 515 ? 21.179 -15.303 -39.860 1.00 85.81 515 GLY A CA 1
ATOM 3958 C C . GLY A 1 515 ? 22.629 -15.764 -39.988 1.00 85.81 515 GLY A C 1
ATOM 3959 O O . GLY A 1 515 ? 23.554 -15.094 -39.525 1.00 85.81 515 GLY A O 1
ATOM 3960 N N . LYS A 1 516 ? 22.841 -16.921 -40.612 1.00 87.12 516 LYS A N 1
ATOM 3961 C CA . LYS A 1 516 ? 24.181 -17.456 -40.862 1.00 87.12 516 LYS A CA 1
ATOM 3962 C C . LYS A 1 516 ? 24.877 -16.715 -41.997 1.00 87.12 516 LYS A C 1
ATOM 3964 O O . LYS A 1 516 ? 24.258 -16.400 -43.016 1.00 87.12 516 LYS A O 1
ATOM 3969 N N . ASP A 1 517 ? 26.175 -16.489 -41.830 1.00 90.12 517 ASP A N 1
ATOM 3970 C CA . ASP A 1 517 ? 27.038 -15.948 -42.880 1.00 90.12 517 ASP A CA 1
ATOM 3971 C C . ASP A 1 517 ? 27.017 -16.856 -44.121 1.00 90.12 517 ASP A C 1
ATOM 3973 O O . ASP A 1 517 ? 26.934 -18.085 -44.014 1.00 90.12 517 ASP A O 1
ATOM 3977 N N . ALA A 1 518 ? 27.092 -16.245 -45.304 1.00 88.19 518 ALA A N 1
ATOM 3978 C CA . ALA A 1 518 ? 27.244 -16.983 -46.549 1.00 88.19 518 ALA A CA 1
ATOM 3979 C C . ALA A 1 518 ? 28.559 -17.770 -46.531 1.00 88.19 518 ALA A C 1
ATOM 3981 O O . ALA A 1 518 ? 29.616 -17.233 -46.204 1.00 88.19 518 ALA A O 1
ATOM 3982 N N . SER A 1 519 ? 28.492 -19.041 -46.916 1.00 89.06 519 SER A N 1
ATOM 3983 C CA . SER A 1 519 ? 29.666 -19.893 -47.088 1.00 89.06 519 SER A CA 1
ATOM 3984 C C . SER A 1 519 ? 29.533 -20.669 -48.388 1.00 89.06 519 SER A C 1
ATOM 3986 O O . SER A 1 519 ? 28.430 -21.072 -48.762 1.00 89.06 519 SER A O 1
ATOM 3988 N N . LEU A 1 520 ? 30.651 -20.823 -49.087 1.00 91.25 520 LEU A N 1
ATOM 3989 C CA . LEU A 1 520 ? 30.733 -21.519 -50.361 1.00 91.25 520 LEU A CA 1
ATOM 3990 C C . LEU A 1 520 ? 32.078 -22.239 -50.428 1.00 91.25 520 LEU A C 1
ATOM 3992 O O . LEU A 1 520 ? 33.087 -21.697 -49.970 1.00 91.25 520 LEU A O 1
ATOM 3996 N N . LYS A 1 521 ? 32.100 -23.451 -50.974 1.00 92.12 521 LYS A N 1
ATOM 3997 C CA . LYS A 1 521 ? 33.336 -24.171 -51.279 1.00 92.12 521 LYS A CA 1
ATOM 3998 C C . LYS A 1 521 ? 33.623 -24.126 -52.770 1.00 92.12 521 LYS A C 1
ATOM 4000 O O . LYS A 1 521 ? 32.720 -23.931 -53.579 1.00 92.12 521 LYS A O 1
ATOM 4005 N N . VAL A 1 522 ? 34.875 -24.364 -53.144 1.00 88.50 522 VAL A N 1
ATOM 4006 C CA . VAL A 1 522 ? 35.272 -24.420 -54.557 1.00 88.50 522 VAL A CA 1
ATOM 4007 C C . VAL A 1 522 ? 34.484 -25.487 -55.324 1.00 88.50 522 VAL A C 1
ATOM 4009 O O . VAL A 1 522 ? 34.044 -25.226 -56.441 1.00 88.50 522 VAL A O 1
ATOM 4012 N N . ILE A 1 523 ? 34.225 -26.648 -54.717 1.00 87.25 523 ILE A N 1
ATOM 4013 C CA . ILE A 1 523 ? 33.444 -27.740 -55.318 1.00 87.25 523 ILE A CA 1
ATOM 4014 C C . ILE A 1 523 ? 32.052 -27.303 -55.781 1.00 87.25 523 ILE A C 1
ATOM 4016 O O . ILE A 1 523 ? 31.549 -27.832 -56.768 1.00 87.25 523 ILE A O 1
ATOM 4020 N N . ASP A 1 524 ? 31.454 -26.306 -55.121 1.00 87.94 524 ASP A N 1
ATOM 4021 C CA . ASP A 1 524 ? 30.133 -25.781 -55.471 1.00 87.94 524 ASP A CA 1
ATOM 4022 C C . ASP A 1 524 ? 30.156 -24.967 -56.784 1.00 87.94 524 ASP A C 1
ATOM 4024 O O . ASP A 1 524 ? 29.102 -24.665 -57.348 1.00 87.94 524 ASP A O 1
ATOM 4028 N N . LEU A 1 525 ? 31.350 -24.601 -57.275 1.00 85.88 525 LEU A N 1
ATOM 4029 C CA . LEU A 1 525 ? 31.581 -23.817 -58.495 1.00 85.88 525 LEU A CA 1
ATOM 4030 C C . LEU A 1 525 ? 32.153 -24.634 -59.664 1.00 85.88 525 LEU A C 1
ATOM 4032 O O . LEU A 1 525 ? 32.143 -24.149 -60.797 1.00 85.88 525 LEU A O 1
ATOM 4036 N N . VAL A 1 526 ? 32.638 -25.852 -59.413 1.00 83.44 526 VAL A N 1
ATOM 4037 C CA . VAL A 1 526 ? 33.202 -26.749 -60.435 1.00 83.44 526 VAL A CA 1
ATOM 4038 C C . VAL A 1 526 ? 32.067 -27.474 -61.162 1.00 83.44 526 VAL A C 1
ATOM 4040 O O . VAL A 1 526 ? 31.194 -28.079 -60.539 1.00 83.44 526 VAL A O 1
ATOM 4043 N N . ARG A 1 527 ? 32.057 -27.424 -62.498 1.00 77.38 527 ARG A N 1
ATOM 4044 C CA . ARG A 1 527 ? 30.981 -28.000 -63.321 1.00 77.38 527 ARG A CA 1
ATOM 4045 C C . ARG A 1 527 ? 31.123 -29.507 -63.476 1.00 77.38 527 ARG A C 1
ATOM 4047 O O . ARG A 1 527 ? 30.108 -30.190 -63.621 1.00 77.38 527 ARG A O 1
ATOM 4054 N N . ASN A 1 528 ? 32.349 -30.034 -63.474 1.00 70.06 528 ASN A N 1
ATOM 4055 C CA . ASN A 1 528 ? 32.581 -31.474 -63.549 1.00 70.06 528 ASN A CA 1
ATOM 4056 C C . ASN A 1 528 ? 33.716 -31.929 -62.625 1.00 70.06 528 ASN A C 1
ATOM 4058 O O . ASN A 1 528 ? 34.876 -31.587 -62.819 1.00 70.06 528 ASN A O 1
ATOM 4062 N N . ILE A 1 529 ? 33.359 -32.752 -61.641 1.00 66.31 529 ILE A N 1
ATOM 4063 C CA . ILE A 1 529 ? 34.250 -33.220 -60.569 1.00 66.31 529 ILE A CA 1
ATOM 4064 C C . ILE A 1 529 ? 34.969 -34.530 -60.962 1.00 66.31 529 ILE A C 1
ATOM 4066 O O . ILE A 1 529 ? 35.883 -34.976 -60.276 1.00 66.31 529 ILE A O 1
ATOM 4070 N N . SER A 1 530 ? 34.556 -35.180 -62.056 1.00 67.12 530 SER A N 1
ATOM 4071 C CA . SER A 1 530 ? 35.074 -36.504 -62.426 1.00 67.12 530 SER A CA 1
ATOM 4072 C C . SER A 1 530 ? 36.399 -36.399 -63.184 1.00 67.12 530 SER A C 1
ATOM 4074 O O . SER A 1 530 ? 36.443 -35.786 -64.253 1.00 67.12 530 SER A O 1
ATOM 4076 N N . GLU A 1 531 ? 37.444 -37.060 -62.673 1.00 70.44 531 GLU A N 1
ATOM 4077 C CA . GLU A 1 531 ? 38.695 -37.295 -63.405 1.00 70.44 531 GLU A CA 1
ATOM 4078 C C . GLU A 1 531 ? 38.368 -38.052 -64.705 1.00 70.44 531 GLU A C 1
ATOM 4080 O O . GLU A 1 531 ? 37.820 -39.156 -64.666 1.00 70.44 531 GLU A O 1
ATOM 4085 N N . ARG A 1 532 ? 38.666 -37.449 -65.861 1.00 82.44 532 ARG A N 1
ATOM 4086 C CA . ARG A 1 532 ? 38.505 -38.085 -67.180 1.00 82.44 532 ARG A CA 1
ATOM 4087 C C . ARG A 1 532 ? 39.872 -38.324 -67.790 1.00 82.44 532 ARG A C 1
ATOM 4089 O O . ARG A 1 532 ? 40.683 -37.405 -67.854 1.00 82.44 532 ARG A O 1
ATOM 4096 N N . LYS A 1 533 ? 40.112 -39.529 -68.291 1.00 84.44 533 LYS A N 1
ATOM 4097 C CA . LYS A 1 533 ? 41.362 -39.906 -68.954 1.00 84.44 533 LYS A CA 1
ATOM 4098 C C . LYS A 1 533 ? 41.118 -39.990 -70.443 1.00 84.44 533 LYS A C 1
ATOM 4100 O O . LYS A 1 533 ? 40.347 -40.827 -70.886 1.00 84.44 533 LYS A O 1
ATOM 4105 N N . ILE A 1 534 ? 41.781 -39.148 -71.217 1.00 88.94 534 ILE A N 1
ATOM 4106 C CA . ILE A 1 534 ? 41.687 -39.151 -72.680 1.00 88.94 534 ILE A CA 1
ATOM 4107 C C . ILE A 1 534 ? 43.034 -39.540 -73.295 1.00 88.94 534 ILE A C 1
ATOM 4109 O O . ILE A 1 534 ? 44.067 -39.489 -72.627 1.00 88.94 534 ILE A O 1
ATOM 4113 N N . SER A 1 535 ? 43.046 -39.936 -74.564 1.00 87.38 535 SER A N 1
ATOM 4114 C CA . SER A 1 535 ? 44.268 -40.120 -75.358 1.00 87.38 535 SER A CA 1
ATOM 4115 C C . SER A 1 535 ? 44.348 -39.018 -76.410 1.00 87.38 535 SER A C 1
ATOM 4117 O O . SER A 1 535 ? 43.417 -38.873 -77.186 1.00 87.38 535 SER A O 1
ATOM 4119 N N . LEU A 1 536 ? 45.432 -38.245 -76.459 1.00 87.38 536 LEU A N 1
ATOM 4120 C CA . LEU A 1 536 ? 45.688 -37.240 -77.496 1.00 87.38 536 LEU A CA 1
ATOM 4121 C C . LEU A 1 536 ? 46.909 -37.666 -78.324 1.00 87.38 536 LEU A C 1
ATOM 4123 O O . LEU A 1 536 ? 48.020 -37.729 -77.796 1.00 87.38 536 LEU A O 1
ATOM 4127 N N . ASN A 1 537 ? 46.711 -37.996 -79.608 1.00 84.75 537 ASN A N 1
ATOM 4128 C CA . ASN A 1 537 ? 47.738 -38.546 -80.512 1.00 84.75 537 ASN A CA 1
ATOM 4129 C C . ASN A 1 537 ? 48.548 -39.703 -79.882 1.00 84.75 537 ASN A C 1
ATOM 4131 O O . ASN A 1 537 ? 49.770 -39.786 -80.018 1.00 84.75 537 ASN A O 1
ATOM 4135 N N . GLY A 1 538 ? 47.861 -40.593 -79.157 1.00 78.38 538 GLY A N 1
ATOM 4136 C CA . GLY A 1 538 ? 48.459 -41.751 -78.483 1.00 78.38 538 GLY A CA 1
ATOM 4137 C C . GLY A 1 538 ? 49.090 -41.462 -77.115 1.00 78.38 538 GLY A C 1
ATOM 4138 O O . GLY A 1 538 ? 49.629 -42.378 -76.497 1.00 78.38 538 GLY A O 1
ATOM 4139 N N . THR A 1 539 ? 49.028 -40.221 -76.619 1.00 84.31 539 THR A N 1
ATOM 4140 C CA . THR A 1 539 ? 49.487 -39.854 -75.269 1.00 84.31 539 THR A CA 1
ATOM 4141 C C . THR A 1 539 ? 48.300 -39.751 -74.318 1.00 84.31 539 THR A C 1
ATOM 4143 O O . THR A 1 539 ? 47.383 -38.972 -74.558 1.00 84.31 539 THR A O 1
ATOM 4146 N N . HIS A 1 540 ? 48.315 -40.504 -73.218 1.00 86.00 540 HIS A N 1
ATOM 4147 C CA . HIS A 1 540 ? 47.252 -40.444 -72.213 1.00 86.00 540 HIS A CA 1
ATOM 4148 C C . HIS A 1 540 ? 47.373 -39.191 -71.332 1.00 86.00 540 HIS A C 1
ATOM 4150 O O . HIS A 1 540 ? 48.431 -38.940 -70.756 1.00 86.00 540 HIS A O 1
ATOM 4156 N N . ILE A 1 541 ? 46.282 -38.436 -71.202 1.00 84.94 541 ILE A N 1
ATOM 4157 C CA . ILE A 1 541 ? 46.189 -37.195 -70.423 1.00 84.94 541 ILE A CA 1
ATOM 4158 C C . ILE A 1 541 ? 45.009 -37.312 -69.451 1.00 84.94 541 ILE A C 1
ATOM 4160 O O . ILE A 1 541 ? 43.931 -37.764 -69.840 1.00 84.94 541 ILE A O 1
ATOM 4164 N N . SER A 1 542 ? 45.210 -36.898 -68.196 1.00 82.50 542 SER A N 1
ATOM 4165 C CA . SER A 1 542 ? 44.127 -36.757 -67.216 1.00 82.50 542 SER A CA 1
ATOM 4166 C C . SER A 1 542 ? 43.604 -35.320 -67.214 1.00 82.50 542 SER A C 1
ATOM 4168 O O . SER A 1 542 ? 44.385 -34.369 -67.146 1.00 82.50 542 SER A O 1
ATOM 4170 N N . LEU A 1 543 ? 42.289 -35.165 -67.340 1.00 82.38 543 LEU A N 1
ATOM 4171 C CA . LEU A 1 543 ? 41.593 -33.884 -67.345 1.00 82.38 543 LEU A CA 1
ATOM 4172 C C . LEU A 1 543 ? 41.047 -33.611 -65.945 1.00 82.38 543 LEU A C 1
ATOM 4174 O O . LEU A 1 543 ? 39.933 -34.022 -65.614 1.00 82.38 543 LEU A O 1
ATOM 4178 N N . GLU A 1 544 ? 41.839 -32.908 -65.144 1.00 79.88 544 GLU A N 1
ATOM 4179 C CA . GLU A 1 544 ? 41.448 -32.414 -63.824 1.00 79.88 544 GLU A CA 1
ATOM 4180 C C . GLU A 1 544 ? 41.218 -30.893 -63.873 1.00 79.88 544 GLU A C 1
ATOM 4182 O O . GLU A 1 544 ? 41.927 -30.195 -64.609 1.00 79.88 544 GLU A O 1
ATOM 4187 N N . PRO A 1 545 ? 40.244 -30.353 -63.114 1.00 82.69 545 PRO A N 1
ATOM 4188 C CA . PRO A 1 545 ? 40.064 -28.912 -62.987 1.00 82.69 545 PRO A CA 1
ATOM 4189 C C . PRO A 1 545 ? 41.313 -28.292 -62.364 1.00 82.69 545 PRO A C 1
ATOM 4191 O O . PRO A 1 545 ? 41.737 -28.698 -61.281 1.00 82.69 545 PRO A O 1
ATOM 4194 N N . LYS A 1 546 ? 41.886 -27.276 -63.009 1.00 85.38 546 LYS A N 1
ATOM 4195 C CA . LYS A 1 546 ? 42.950 -26.486 -62.388 1.00 85.38 546 LYS A CA 1
ATOM 4196 C C . LYS A 1 546 ? 42.316 -25.331 -61.636 1.00 85.38 546 LYS A C 1
ATOM 4198 O O . LYS A 1 546 ? 41.672 -24.474 -62.237 1.00 85.38 546 LYS A O 1
ATOM 4203 N N . ILE A 1 547 ? 42.494 -25.330 -60.322 1.00 90.00 547 ILE A N 1
ATOM 4204 C CA . ILE A 1 547 ? 41.890 -24.361 -59.414 1.00 90.00 547 ILE A CA 1
ATOM 4205 C C . ILE A 1 547 ? 43.006 -23.515 -58.816 1.00 90.00 547 ILE A C 1
ATOM 4207 O O . ILE A 1 547 ? 43.964 -24.043 -58.249 1.00 90.00 547 ILE A O 1
ATOM 4211 N N . PHE A 1 548 ? 42.841 -22.201 -58.897 1.00 89.19 548 PHE A N 1
ATOM 4212 C CA . PHE A 1 548 ? 43.697 -21.240 -58.228 1.00 89.19 548 PHE A CA 1
ATOM 4213 C C . PHE A 1 548 ? 42.856 -20.275 -57.402 1.00 89.19 548 PHE A C 1
ATOM 4215 O O . PHE A 1 548 ? 41.850 -19.755 -57.884 1.00 89.19 548 PHE A O 1
ATOM 4222 N N . ILE A 1 549 ? 43.292 -20.004 -56.176 1.00 90.12 549 ILE A N 1
ATOM 4223 C CA . ILE A 1 549 ? 42.751 -18.941 -55.328 1.00 90.12 549 ILE A CA 1
ATOM 4224 C C . ILE A 1 549 ? 43.876 -17.935 -55.114 1.00 90.12 549 ILE A C 1
ATOM 4226 O O . ILE A 1 549 ? 44.964 -18.293 -54.669 1.00 90.12 549 ILE A O 1
ATOM 4230 N N . ASN A 1 550 ? 43.641 -16.673 -55.469 1.00 90.12 550 ASN A N 1
ATOM 4231 C CA . ASN A 1 550 ? 44.611 -15.580 -55.358 1.00 90.12 550 ASN A CA 1
ATOM 4232 C C . ASN A 1 550 ? 45.959 -15.872 -56.058 1.00 90.12 550 ASN A C 1
ATOM 4234 O O . ASN A 1 550 ? 47.000 -15.354 -55.663 1.00 90.12 550 ASN A O 1
ATOM 4238 N N . GLY A 1 551 ? 45.933 -16.694 -57.115 1.00 85.50 551 GLY A N 1
ATOM 4239 C CA . GLY A 1 551 ? 47.111 -17.099 -57.889 1.00 85.50 551 GLY A CA 1
ATOM 4240 C C . GLY A 1 551 ? 47.853 -18.336 -57.364 1.00 85.50 551 GLY A C 1
ATOM 4241 O O . GLY A 1 551 ? 48.780 -18.794 -58.029 1.00 85.50 551 GLY A O 1
ATOM 4242 N N . GLU A 1 552 ? 47.446 -18.912 -56.230 1.00 89.56 552 GLU A N 1
ATOM 4243 C CA . GLU A 1 552 ? 48.018 -20.151 -55.686 1.00 89.56 552 GLU A CA 1
ATOM 4244 C C . GLU A 1 552 ? 47.124 -21.357 -55.989 1.00 89.56 552 GLU A C 1
ATOM 4246 O O . GLU A 1 552 ? 45.901 -21.238 -55.994 1.00 89.56 552 GLU A O 1
ATOM 4251 N N . ALA A 1 553 ? 47.726 -22.523 -56.250 1.00 89.00 553 ALA A N 1
ATOM 4252 C CA . ALA A 1 553 ? 46.979 -23.753 -56.512 1.00 89.00 553 ALA A CA 1
ATOM 4253 C C . ALA A 1 553 ? 46.165 -24.166 -55.274 1.00 89.00 553 ALA A C 1
ATOM 4255 O O . ALA A 1 553 ? 46.723 -24.287 -54.183 1.00 89.00 553 ALA A O 1
ATOM 4256 N N . ALA A 1 554 ? 44.866 -24.404 -55.455 1.00 89.75 554 ALA A N 1
ATOM 4257 C CA . ALA A 1 554 ? 43.927 -24.700 -54.374 1.00 89.75 554 ALA A CA 1
ATOM 4258 C C . ALA A 1 554 ? 43.212 -26.042 -54.581 1.00 89.75 554 ALA A C 1
ATOM 4260 O O . ALA A 1 554 ? 43.170 -26.587 -55.687 1.00 89.75 554 ALA A O 1
ATOM 4261 N N . ASN A 1 555 ? 42.654 -26.588 -53.502 1.00 87.88 555 ASN A N 1
ATOM 4262 C CA . ASN A 1 555 ? 41.899 -27.834 -53.518 1.00 87.88 555 ASN A CA 1
ATOM 4263 C C . ASN A 1 555 ? 40.413 -27.570 -53.806 1.00 87.88 555 ASN A C 1
ATOM 4265 O O . ASN A 1 555 ? 39.858 -26.526 -53.466 1.00 87.88 555 ASN A O 1
ATOM 4269 N N . ILE A 1 556 ? 39.738 -28.555 -54.393 1.00 86.56 556 ILE A N 1
ATOM 4270 C CA . ILE A 1 556 ? 38.303 -28.495 -54.671 1.00 86.56 556 ILE A CA 1
ATOM 4271 C C . ILE A 1 556 ? 37.455 -28.398 -53.390 1.00 86.56 556 ILE A C 1
ATOM 4273 O O . ILE A 1 556 ? 36.369 -27.828 -53.413 1.00 86.56 556 ILE A O 1
ATOM 4277 N N . ASP A 1 557 ? 37.946 -28.894 -52.254 1.00 88.94 557 ASP A N 1
ATOM 4278 C CA . ASP A 1 557 ? 37.236 -28.829 -50.968 1.00 88.94 557 ASP A CA 1
ATOM 4279 C C . ASP A 1 557 ? 37.449 -27.524 -50.180 1.00 88.94 557 ASP A C 1
ATOM 4281 O O . ASP A 1 557 ? 36.833 -27.353 -49.114 1.00 88.94 557 ASP A O 1
ATOM 4285 N N . ASP A 1 558 ? 38.296 -26.620 -50.682 1.00 89.69 558 ASP A N 1
ATOM 4286 C CA . ASP A 1 558 ? 38.653 -25.383 -49.990 1.00 89.69 558 ASP A CA 1
ATOM 4287 C C . ASP A 1 558 ? 37.458 -24.424 -49.891 1.00 89.69 558 ASP A C 1
ATOM 4289 O O . ASP A 1 558 ? 36.586 -24.353 -50.764 1.00 89.69 558 ASP A O 1
ATOM 4293 N N . VAL A 1 559 ? 37.402 -23.694 -48.774 1.00 91.12 559 VAL A N 1
ATOM 4294 C CA . VAL A 1 559 ? 36.358 -22.701 -48.494 1.00 91.12 559 VAL A CA 1
ATOM 4295 C C . VAL A 1 559 ? 36.757 -21.366 -49.107 1.00 91.12 559 VAL A C 1
ATOM 4297 O O . VAL A 1 559 ? 37.886 -20.912 -48.935 1.00 91.12 559 VAL A O 1
ATOM 4300 N N . ILE A 1 560 ? 35.803 -20.730 -49.777 1.00 92.00 560 ILE A N 1
ATOM 4301 C CA . ILE A 1 560 ? 35.972 -19.424 -50.406 1.00 92.00 560 ILE A CA 1
ATOM 4302 C C . ILE A 1 560 ? 35.775 -18.336 -49.355 1.00 92.00 560 ILE A C 1
ATOM 4304 O O . ILE A 1 560 ? 34.768 -18.323 -48.639 1.00 92.00 560 ILE A O 1
ATOM 4308 N N . HIS A 1 561 ? 36.721 -17.407 -49.282 1.00 91.50 561 HIS A N 1
ATOM 4309 C CA . HIS A 1 561 ? 36.693 -16.274 -48.372 1.00 91.50 561 HIS A CA 1
ATOM 4310 C C . HIS A 1 561 ? 36.347 -14.976 -49.103 1.00 91.50 561 HIS A C 1
ATOM 4312 O O . HIS A 1 561 ? 36.438 -14.846 -50.323 1.00 91.50 561 HIS A O 1
ATOM 4318 N N . HIS A 1 562 ? 35.897 -13.993 -48.326 1.00 89.56 562 HIS A N 1
ATOM 4319 C CA . HIS A 1 562 ? 35.511 -12.697 -48.861 1.00 89.56 562 HIS A CA 1
ATOM 4320 C C . HIS A 1 562 ? 36.724 -11.982 -49.475 1.00 89.56 562 HIS A C 1
ATOM 4322 O O . HIS A 1 562 ? 37.733 -11.781 -48.801 1.00 89.56 562 HIS A O 1
ATOM 4328 N N . GLY A 1 563 ? 36.582 -11.555 -50.726 1.00 87.94 563 GLY A N 1
ATOM 4329 C CA . GLY A 1 563 ? 37.611 -10.888 -51.515 1.00 87.94 563 GLY A CA 1
ATOM 4330 C C . GLY A 1 563 ? 38.518 -11.828 -52.308 1.00 87.94 563 GLY A C 1
ATOM 4331 O O . GLY A 1 563 ? 39.399 -11.325 -53.002 1.00 87.94 563 GLY A O 1
ATOM 4332 N N . ASP A 1 564 ? 38.317 -13.148 -52.234 1.00 93.44 564 ASP A N 1
ATOM 4333 C CA . ASP A 1 564 ? 39.130 -14.097 -52.995 1.00 93.44 564 ASP A CA 1
ATOM 4334 C C . ASP A 1 564 ? 38.960 -13.904 -54.505 1.00 93.44 564 ASP A C 1
ATOM 4336 O O . ASP A 1 564 ? 37.861 -13.646 -55.000 1.00 93.44 564 ASP A O 1
ATOM 4340 N N . ASN A 1 565 ? 40.056 -14.076 -55.242 1.00 91.12 565 ASN A N 1
ATOM 4341 C CA . ASN A 1 565 ? 40.058 -14.154 -56.694 1.00 91.12 565 ASN A CA 1
ATOM 4342 C C . ASN A 1 565 ? 40.287 -15.600 -57.140 1.00 91.12 565 ASN A C 1
ATOM 4344 O O . ASN A 1 565 ? 41.391 -16.133 -57.020 1.00 91.12 565 ASN A O 1
ATOM 4348 N N . LEU A 1 566 ? 39.232 -16.233 -57.636 1.00 92.44 566 LEU A N 1
ATOM 4349 C CA . LEU A 1 566 ? 39.222 -17.608 -58.096 1.00 92.44 566 LEU A CA 1
ATOM 4350 C C . LEU A 1 566 ? 39.443 -17.667 -59.602 1.00 92.44 566 LEU A C 1
ATOM 4352 O O . LEU A 1 566 ? 38.716 -17.051 -60.381 1.00 92.44 566 LEU A O 1
ATOM 4356 N N . TYR A 1 567 ? 40.386 -18.506 -60.010 1.00 90.12 567 TYR A N 1
ATOM 4357 C CA . TYR A 1 567 ? 40.535 -18.929 -61.391 1.00 90.12 567 TYR A CA 1
ATOM 4358 C C . TYR A 1 567 ? 40.345 -20.441 -61.473 1.00 90.12 567 TYR A C 1
ATOM 4360 O O . TYR A 1 567 ? 41.105 -21.202 -60.876 1.00 90.12 567 TYR A O 1
ATOM 4368 N N . ILE A 1 568 ? 39.308 -20.874 -62.185 1.00 88.50 568 ILE A N 1
ATOM 4369 C CA . ILE A 1 568 ? 38.989 -22.284 -62.405 1.00 88.50 568 ILE A CA 1
ATOM 4370 C C . ILE A 1 568 ? 39.027 -22.537 -63.910 1.00 88.50 568 ILE A C 1
ATOM 4372 O O . ILE A 1 568 ? 38.189 -22.024 -64.658 1.00 88.50 568 ILE A O 1
ATOM 4376 N N . GLU A 1 569 ? 39.996 -23.341 -64.339 1.00 84.69 569 GLU A N 1
ATOM 4377 C CA . GLU A 1 569 ? 40.163 -23.781 -65.721 1.00 84.69 569 GLU A CA 1
ATOM 4378 C C . GLU A 1 569 ? 39.740 -25.252 -65.849 1.00 84.69 569 GLU A C 1
ATOM 4380 O O . GLU A 1 569 ? 40.383 -26.156 -65.310 1.00 84.69 569 GLU A O 1
ATOM 4385 N N . GLU A 1 570 ? 38.640 -25.489 -66.567 1.00 83.75 570 GLU A N 1
ATOM 4386 C CA . GLU A 1 570 ? 38.093 -26.821 -66.841 1.00 83.75 570 GLU A CA 1
ATOM 4387 C C . GLU A 1 570 ? 38.186 -27.129 -68.340 1.00 83.75 570 GLU A C 1
ATOM 4389 O O . GLU A 1 570 ? 37.632 -26.406 -69.167 1.00 83.75 570 GLU A O 1
ATOM 4394 N N . ILE A 1 571 ? 38.828 -28.241 -68.704 1.00 84.00 571 ILE A N 1
ATOM 4395 C CA . ILE A 1 571 ? 38.862 -28.718 -70.094 1.00 84.00 571 ILE A CA 1
ATOM 4396 C C . ILE A 1 571 ? 37.667 -29.648 -70.311 1.00 84.00 571 ILE A C 1
ATOM 4398 O O . ILE A 1 571 ? 37.724 -30.840 -69.997 1.00 84.00 571 ILE A O 1
ATOM 4402 N N . LEU A 1 572 ? 36.542 -29.116 -70.793 1.00 83.38 572 LEU A N 1
ATOM 4403 C CA . LEU A 1 572 ? 35.301 -29.884 -70.950 1.00 83.38 572 LEU A CA 1
ATOM 4404 C C . LEU A 1 572 ? 35.080 -30.360 -72.385 1.00 83.38 572 LEU A C 1
ATOM 4406 O O . LEU A 1 572 ? 34.596 -31.479 -72.570 1.00 83.38 572 LEU A O 1
ATOM 4410 N N . THR A 1 573 ? 35.437 -29.542 -73.370 1.00 87.69 573 THR A N 1
ATOM 4411 C CA . THR A 1 573 ? 35.167 -29.768 -74.796 1.00 87.69 573 THR A CA 1
ATOM 4412 C C . THR A 1 573 ? 36.439 -29.899 -75.631 1.00 87.69 573 THR A C 1
ATOM 4414 O O . THR A 1 573 ? 37.534 -29.563 -75.177 1.00 87.69 573 THR A O 1
ATOM 4417 N N . ILE A 1 574 ? 36.300 -30.351 -76.882 1.00 85.94 574 ILE A N 1
ATOM 4418 C CA . ILE A 1 574 ? 37.399 -30.324 -77.861 1.00 85.94 574 ILE A CA 1
ATOM 4419 C C . ILE A 1 574 ? 37.917 -28.897 -78.048 1.00 85.94 574 ILE A C 1
ATOM 4421 O O . ILE A 1 574 ? 39.126 -28.707 -78.111 1.00 85.94 574 ILE A O 1
ATOM 4425 N N . ASN A 1 575 ? 37.037 -27.894 -78.062 1.00 85.69 575 ASN A N 1
ATOM 4426 C CA . ASN A 1 575 ? 37.411 -26.484 -78.138 1.00 85.69 575 ASN A CA 1
ATOM 4427 C C . ASN A 1 575 ? 38.333 -26.060 -76.982 1.00 85.69 575 ASN A C 1
ATOM 4429 O O . ASN A 1 575 ? 39.308 -25.344 -77.196 1.00 85.69 575 ASN A O 1
ATOM 4433 N N . ASP A 1 576 ? 38.043 -26.510 -75.761 1.00 84.69 576 ASP A N 1
ATOM 4434 C CA . ASP A 1 576 ? 38.877 -26.206 -74.593 1.00 84.69 576 ASP A CA 1
ATOM 4435 C C . ASP A 1 576 ? 40.230 -26.921 -74.699 1.00 84.69 576 ASP A C 1
ATOM 4437 O O . ASP A 1 576 ? 41.281 -26.325 -74.462 1.00 84.69 576 ASP A O 1
ATOM 4441 N N . LEU A 1 577 ? 40.211 -28.186 -75.135 1.00 84.75 577 LEU A N 1
ATOM 4442 C CA . LEU A 1 577 ? 41.410 -29.007 -75.285 1.00 84.75 577 LEU A CA 1
ATOM 4443 C C . LEU A 1 577 ? 42.364 -28.449 -76.344 1.00 84.75 577 LEU A C 1
ATOM 4445 O O . LEU A 1 577 ? 43.569 -28.400 -76.102 1.00 84.75 577 LEU A O 1
ATOM 4449 N N . VAL A 1 578 ? 41.854 -28.010 -77.498 1.00 84.19 578 VAL A N 1
ATOM 4450 C CA . VAL A 1 578 ? 42.695 -27.473 -78.582 1.00 84.19 578 VAL A CA 1
ATOM 4451 C C . VAL A 1 578 ? 43.284 -26.114 -78.228 1.00 84.19 578 VAL A C 1
ATOM 4453 O O . VAL A 1 578 ? 44.435 -25.859 -78.568 1.00 84.19 578 VAL A O 1
ATOM 4456 N N . LYS A 1 579 ? 42.547 -25.277 -77.485 1.00 82.06 579 LYS A N 1
ATOM 4457 C CA . LYS A 1 579 ? 43.055 -23.994 -76.979 1.00 82.06 579 LYS A CA 1
ATOM 4458 C C . LYS A 1 579 ? 44.214 -24.201 -76.014 1.00 82.06 579 LYS A C 1
ATOM 4460 O O . LYS A 1 579 ? 45.248 -23.565 -76.172 1.00 82.06 579 LYS A O 1
ATOM 4465 N N . VAL A 1 580 ? 44.054 -25.109 -75.051 1.00 80.81 580 VAL A N 1
ATOM 4466 C CA . VAL A 1 580 ? 45.096 -25.401 -74.054 1.00 80.81 580 VAL A CA 1
ATOM 4467 C C . VAL A 1 580 ? 46.289 -26.127 -74.683 1.00 80.81 580 VAL A C 1
ATOM 4469 O O . VAL A 1 580 ? 47.420 -25.940 -74.246 1.00 80.81 580 VAL A O 1
ATOM 4472 N N . SER A 1 581 ? 46.054 -26.937 -75.718 1.00 81.00 581 SER A N 1
ATOM 4473 C CA . SER A 1 581 ? 47.107 -27.692 -76.416 1.00 81.00 581 SER A CA 1
ATOM 4474 C C . SER A 1 581 ? 47.758 -26.918 -77.573 1.00 81.00 581 SER A C 1
ATOM 4476 O O . SER A 1 581 ? 48.574 -27.497 -78.285 1.00 81.00 581 SER A O 1
ATOM 4478 N N . GLU A 1 582 ? 47.379 -25.652 -77.793 1.00 81.50 582 GLU A N 1
ATOM 4479 C CA . GLU A 1 582 ? 47.842 -24.797 -78.903 1.00 81.50 582 GLU A CA 1
ATOM 4480 C C . GLU A 1 582 ? 47.659 -25.432 -80.301 1.00 81.50 582 GLU A C 1
ATOM 4482 O O . GLU A 1 582 ? 48.418 -25.181 -81.240 1.00 81.50 582 GLU A O 1
ATOM 4487 N N . ILE A 1 583 ? 46.630 -26.269 -80.460 1.00 81.88 583 ILE A N 1
ATOM 4488 C CA . ILE A 1 583 ? 46.304 -26.917 -81.733 1.00 81.88 583 ILE A CA 1
ATOM 4489 C C . ILE A 1 583 ? 45.364 -25.995 -82.503 1.00 81.88 583 ILE A C 1
ATOM 4491 O O . ILE A 1 583 ? 44.223 -25.790 -82.098 1.00 81.88 583 ILE A O 1
ATOM 4495 N N . ASP A 1 584 ? 45.814 -25.469 -83.642 1.00 81.06 584 ASP A N 1
ATOM 4496 C CA . ASP A 1 584 ? 44.954 -24.666 -84.510 1.00 81.06 584 ASP A CA 1
ATOM 4497 C C . ASP A 1 584 ? 44.046 -25.576 -85.370 1.00 81.06 584 ASP A C 1
ATOM 4499 O O . ASP A 1 584 ? 44.539 -26.252 -86.287 1.00 81.06 584 ASP A O 1
ATOM 4503 N N . PRO A 1 585 ? 42.717 -25.591 -85.139 1.00 79.19 585 PRO A N 1
ATOM 4504 C CA . PRO A 1 585 ? 41.782 -26.394 -85.928 1.00 79.19 585 PRO A CA 1
ATOM 4505 C C . PRO A 1 585 ? 41.694 -25.956 -87.404 1.00 79.19 585 PRO A C 1
ATOM 4507 O O . PRO A 1 585 ? 41.142 -26.674 -88.246 1.00 79.19 585 PRO A O 1
ATOM 4510 N N . LEU A 1 586 ? 42.246 -24.793 -87.775 1.00 80.62 586 LEU A N 1
ATOM 4511 C CA . LEU A 1 586 ? 42.383 -24.388 -89.175 1.00 80.62 586 LEU A CA 1
ATOM 4512 C C . LEU A 1 586 ? 43.461 -25.200 -89.897 1.00 80.62 586 LEU A C 1
ATOM 4514 O O . LEU A 1 586 ? 43.280 -25.517 -91.074 1.00 80.62 586 LEU A O 1
ATOM 4518 N N . ILE A 1 587 ? 44.521 -25.599 -89.195 1.00 80.81 587 ILE A N 1
ATOM 4519 C CA . ILE A 1 587 ? 45.693 -26.290 -89.753 1.00 80.81 587 ILE A CA 1
ATOM 4520 C C . ILE A 1 587 ? 45.565 -27.814 -89.619 1.00 80.81 587 ILE A C 1
ATOM 4522 O O . ILE A 1 587 ? 46.025 -28.560 -90.492 1.00 80.81 587 ILE A O 1
ATOM 4526 N N . PHE A 1 588 ? 44.907 -28.281 -88.557 1.00 83.50 588 PHE A N 1
ATOM 4527 C CA . PHE A 1 588 ? 44.758 -29.699 -88.243 1.00 83.50 588 PHE A CA 1
ATOM 4528 C C . PHE A 1 588 ? 43.303 -30.168 -88.369 1.00 83.50 588 PHE A C 1
ATOM 4530 O O . PHE A 1 588 ? 42.380 -29.471 -87.958 1.00 83.50 588 PHE A O 1
ATOM 4537 N N . ASP A 1 589 ? 43.102 -31.360 -88.932 1.00 82.50 589 ASP A N 1
ATOM 4538 C CA . ASP A 1 589 ? 41.845 -32.105 -88.806 1.00 82.50 589 ASP A CA 1
ATOM 4539 C C . ASP A 1 589 ? 41.865 -32.863 -87.480 1.00 82.50 589 ASP A C 1
ATOM 4541 O O . ASP A 1 589 ? 42.868 -33.512 -87.182 1.00 82.50 589 ASP A O 1
ATOM 4545 N N . ILE A 1 590 ? 40.784 -32.780 -86.701 1.00 87.31 590 ILE A N 1
ATOM 4546 C CA . ILE A 1 590 ? 40.671 -33.397 -85.374 1.00 87.31 590 ILE A CA 1
ATOM 4547 C C . ILE A 1 590 ? 39.535 -34.412 -85.396 1.00 87.31 590 ILE A C 1
ATOM 4549 O O . ILE A 1 590 ? 38.400 -34.083 -85.741 1.00 87.31 590 ILE A O 1
ATOM 4553 N N . LYS A 1 591 ? 39.841 -35.634 -84.972 1.00 87.75 591 LYS A N 1
ATOM 4554 C CA . LYS A 1 591 ? 38.885 -36.730 -84.841 1.00 87.75 591 LYS A CA 1
ATOM 4555 C C . LYS A 1 591 ? 38.852 -37.229 -83.414 1.00 87.75 591 LYS A C 1
ATOM 4557 O O . LYS A 1 591 ? 39.883 -37.258 -82.752 1.00 87.75 591 LYS A O 1
ATOM 4562 N N . VAL A 1 592 ? 37.677 -37.657 -82.975 1.00 88.88 592 VAL A N 1
ATOM 4563 C CA . VAL A 1 592 ? 37.479 -38.344 -81.698 1.00 88.88 592 VAL A CA 1
ATOM 4564 C C . VAL A 1 592 ? 36.955 -39.742 -81.992 1.00 88.88 592 VAL A C 1
ATOM 4566 O O . VAL A 1 592 ? 35.926 -39.885 -82.650 1.00 88.88 592 VAL A O 1
ATOM 4569 N N . ASN A 1 593 ? 37.663 -40.774 -81.533 1.00 87.75 593 ASN A N 1
ATOM 4570 C CA . ASN A 1 593 ? 37.376 -42.186 -81.795 1.00 87.75 593 ASN A CA 1
ATOM 4571 C C . ASN A 1 593 ? 37.194 -42.468 -83.303 1.00 87.75 593 ASN A C 1
ATOM 4573 O O . ASN A 1 593 ? 36.213 -43.088 -83.713 1.00 87.75 593 ASN A O 1
ATOM 4577 N N . ASP A 1 594 ? 38.105 -41.938 -84.128 1.00 83.81 594 ASP A N 1
ATOM 4578 C CA . ASP A 1 594 ? 38.086 -41.980 -85.603 1.00 83.81 594 ASP A CA 1
ATOM 4579 C C . ASP A 1 594 ? 36.913 -41.255 -86.300 1.00 83.81 594 ASP A C 1
ATOM 4581 O O . ASP A 1 594 ? 36.778 -41.328 -87.528 1.00 83.81 594 ASP A O 1
ATOM 4585 N N . VAL A 1 595 ? 36.097 -40.494 -85.562 1.00 88.50 595 VAL A N 1
ATOM 4586 C CA . VAL A 1 595 ? 34.953 -39.737 -86.096 1.00 88.50 595 VAL A CA 1
ATOM 4587 C C . VAL A 1 595 ? 35.223 -38.232 -86.060 1.00 88.50 595 VAL A C 1
ATOM 4589 O O . VAL A 1 595 ? 35.722 -37.700 -85.071 1.00 88.50 595 VAL A O 1
ATOM 4592 N N . ASP A 1 596 ? 34.865 -37.526 -87.134 1.00 86.06 596 ASP A N 1
ATOM 4593 C CA . ASP A 1 596 ? 34.882 -36.061 -87.170 1.00 86.06 596 ASP A CA 1
ATOM 4594 C C . ASP A 1 596 ? 33.788 -35.499 -86.245 1.00 86.06 596 ASP A C 1
ATOM 4596 O O . ASP A 1 596 ? 32.601 -35.799 -86.408 1.00 86.06 596 ASP A O 1
ATOM 4600 N N . VAL A 1 597 ? 34.180 -34.684 -85.264 1.00 87.56 597 VAL A N 1
ATOM 4601 C CA . VAL A 1 597 ? 33.266 -34.081 -84.280 1.00 87.56 597 VAL A CA 1
ATOM 4602 C C . VAL A 1 597 ? 33.341 -32.554 -84.306 1.00 87.56 597 VAL A C 1
ATOM 4604 O O . VAL A 1 597 ? 34.334 -31.970 -84.734 1.00 87.56 597 VAL A O 1
ATOM 4607 N N . SER A 1 598 ? 32.281 -31.893 -83.832 1.00 88.06 598 SER A N 1
ATOM 4608 C CA . SER A 1 598 ? 32.295 -30.439 -83.612 1.00 88.06 598 SER A CA 1
ATOM 4609 C C . SER A 1 598 ? 33.263 -30.066 -82.485 1.00 88.06 598 SER A C 1
ATOM 4611 O O . SER A 1 598 ? 33.463 -30.846 -81.555 1.00 88.06 598 SER A O 1
ATOM 4613 N N . LEU A 1 599 ? 33.790 -28.839 -82.510 1.00 85.94 599 LEU A N 1
ATOM 4614 C CA . LEU A 1 599 ? 34.601 -28.290 -81.418 1.00 85.94 599 LEU A CA 1
ATOM 4615 C C . LEU A 1 599 ? 33.834 -28.253 -80.082 1.00 85.94 599 LEU A C 1
ATOM 4617 O O . LEU A 1 599 ? 34.440 -28.410 -79.028 1.00 85.94 599 LEU A O 1
ATOM 4621 N N . ASP A 1 600 ? 32.505 -28.145 -80.113 1.00 88.00 600 ASP A N 1
ATOM 4622 C CA . ASP A 1 600 ? 31.662 -28.167 -78.906 1.00 88.00 600 ASP A CA 1
ATOM 4623 C C . ASP A 1 600 ? 31.427 -29.583 -78.347 1.00 88.00 600 ASP A C 1
ATOM 4625 O O . ASP A 1 600 ? 30.673 -29.767 -77.389 1.00 88.00 600 ASP A O 1
ATOM 4629 N N . TYR A 1 601 ? 32.034 -30.613 -78.947 1.00 88.75 601 TYR A N 1
ATOM 4630 C CA . TYR A 1 601 ? 31.948 -31.976 -78.439 1.00 88.75 601 TYR A CA 1
ATOM 4631 C C . TYR A 1 601 ? 32.512 -32.047 -77.014 1.00 88.75 601 TYR A C 1
ATOM 4633 O O . TYR A 1 601 ? 33.677 -31.721 -76.780 1.00 88.75 601 TYR A O 1
ATOM 4641 N N . VAL A 1 602 ? 31.678 -32.487 -76.068 1.00 86.56 602 VAL A N 1
ATOM 4642 C CA . VAL A 1 602 ? 32.054 -32.692 -74.664 1.00 86.56 602 VAL A CA 1
ATOM 4643 C C . VAL A 1 602 ? 32.857 -33.980 -74.547 1.00 86.56 602 VAL A C 1
ATOM 4645 O O . VAL A 1 602 ? 32.343 -35.061 -74.835 1.00 86.56 602 VAL A O 1
ATOM 4648 N N . LEU A 1 603 ? 34.096 -33.853 -74.083 1.00 85.56 603 LEU A N 1
ATOM 4649 C CA . LEU A 1 603 ? 35.025 -34.962 -73.898 1.00 85.56 603 LEU A CA 1
ATOM 4650 C C . LEU A 1 603 ? 34.466 -35.976 -72.897 1.00 85.56 603 LEU A C 1
ATOM 4652 O O . LEU A 1 603 ? 34.015 -35.617 -71.803 1.00 85.56 603 LEU A O 1
ATOM 4656 N N . LYS A 1 604 ? 34.516 -37.252 -73.253 1.00 85.69 604 LYS A N 1
ATOM 4657 C CA . LYS A 1 604 ? 34.139 -38.372 -72.392 1.00 85.69 604 LYS A CA 1
ATOM 4658 C C . LYS A 1 604 ? 35.386 -39.094 -71.903 1.00 85.69 604 LYS A C 1
ATOM 4660 O O . LYS A 1 604 ? 36.476 -38.932 -72.446 1.00 85.69 604 LYS A O 1
ATOM 4665 N N . ASP A 1 605 ? 35.218 -39.867 -70.838 1.00 84.88 605 ASP A N 1
ATOM 4666 C CA . ASP A 1 605 ? 36.287 -40.729 -70.350 1.00 84.88 605 ASP A CA 1
ATOM 4667 C C . ASP A 1 605 ? 36.670 -41.754 -71.429 1.00 84.88 605 ASP A C 1
ATOM 4669 O O . ASP A 1 605 ? 35.795 -42.323 -72.083 1.00 84.88 605 ASP A O 1
ATOM 4673 N N . LEU A 1 606 ? 37.972 -41.966 -71.600 1.00 85.81 606 LEU A N 1
ATOM 4674 C CA . LEU A 1 606 ? 38.610 -42.830 -72.597 1.00 85.81 606 LEU A CA 1
ATOM 4675 C C . LEU A 1 606 ? 38.459 -42.399 -74.063 1.00 85.81 606 LEU A C 1
ATOM 4677 O O . LEU A 1 606 ? 38.774 -43.193 -74.948 1.00 85.81 606 LEU A O 1
ATOM 4681 N N . ASP A 1 607 ? 38.032 -41.163 -74.340 1.00 90.38 607 ASP A N 1
ATOM 4682 C CA . ASP A 1 607 ? 38.027 -40.653 -75.713 1.00 90.38 607 ASP A CA 1
ATOM 4683 C C . ASP A 1 607 ? 39.449 -40.615 -76.301 1.00 90.38 607 ASP A C 1
ATOM 4685 O O . ASP A 1 607 ? 40.406 -40.182 -75.650 1.00 90.38 607 ASP A O 1
ATOM 4689 N N . GLU A 1 608 ? 39.578 -41.051 -77.555 1.00 86.69 608 GLU A N 1
ATOM 4690 C CA . GLU A 1 608 ? 40.815 -41.004 -78.333 1.00 86.69 608 GLU A CA 1
ATOM 4691 C C . GLU A 1 608 ? 40.751 -39.878 -79.365 1.00 86.69 608 GLU A C 1
ATOM 4693 O O . GLU A 1 608 ? 40.018 -39.945 -80.347 1.00 86.69 608 GLU A O 1
ATOM 4698 N N . ILE A 1 609 ? 41.522 -38.825 -79.135 1.00 91.62 609 ILE A N 1
ATOM 4699 C CA . ILE A 1 609 ? 41.615 -37.647 -79.979 1.00 91.62 609 ILE A CA 1
ATOM 4700 C C . ILE A 1 609 ? 42.854 -37.779 -80.862 1.00 91.62 609 ILE A C 1
ATOM 4702 O O . ILE A 1 609 ? 43.983 -37.816 -80.369 1.00 91.62 609 ILE A O 1
ATOM 4706 N N . VAL A 1 610 ? 42.654 -37.794 -82.176 1.00 86.44 610 VAL A N 1
ATOM 4707 C CA . VAL A 1 610 ? 43.735 -37.806 -83.166 1.00 86.44 610 VAL A CA 1
ATOM 4708 C C . VAL A 1 610 ? 43.660 -36.538 -83.998 1.00 86.44 610 VAL A C 1
ATOM 4710 O O . VAL A 1 610 ? 42.593 -36.192 -84.505 1.00 86.44 610 VAL A O 1
ATOM 4713 N N . TYR A 1 611 ? 44.791 -35.854 -84.163 1.00 86.38 611 TYR A N 1
ATOM 4714 C CA . TYR A 1 611 ? 44.895 -34.685 -85.025 1.00 86.38 611 TYR A CA 1
ATOM 4715 C C . TYR A 1 611 ? 45.995 -34.841 -86.079 1.00 86.38 611 TYR A C 1
ATOM 4717 O O . TYR A 1 611 ? 47.115 -35.270 -85.787 1.00 86.38 611 TYR A O 1
ATOM 4725 N N . THR A 1 612 ? 45.678 -34.478 -87.324 1.00 82.38 612 THR A N 1
ATOM 4726 C CA . THR A 1 612 ? 46.579 -34.616 -88.483 1.00 82.38 612 THR A CA 1
ATOM 4727 C C . THR A 1 612 ? 46.631 -33.339 -89.313 1.00 82.38 612 THR A C 1
ATOM 4729 O O . THR A 1 612 ? 45.616 -32.665 -89.466 1.00 82.38 612 THR A O 1
ATOM 4732 N N . THR A 1 613 ? 47.799 -32.993 -89.866 1.00 78.94 613 THR A N 1
ATOM 4733 C CA . THR A 1 613 ? 47.957 -31.803 -90.719 1.00 78.94 613 THR A CA 1
ATOM 4734 C C . THR A 1 613 ? 47.160 -31.934 -92.014 1.00 78.94 613 THR A C 1
ATOM 4736 O O . THR A 1 613 ? 47.258 -32.937 -92.729 1.00 78.94 613 THR A O 1
ATOM 4739 N N . LYS A 1 614 ? 46.414 -30.885 -92.369 1.00 80.75 614 LYS A N 1
ATOM 4740 C CA . LYS A 1 614 ? 45.713 -30.816 -93.655 1.00 80.75 614 LYS A CA 1
ATOM 4741 C C . LYS A 1 614 ? 46.735 -30.777 -94.800 1.00 80.75 614 LYS A C 1
ATOM 4743 O O . LYS A 1 614 ? 47.649 -29.952 -94.807 1.00 80.75 614 LYS A O 1
ATOM 4748 N N . LYS A 1 615 ? 46.610 -31.668 -95.792 1.00 56.66 615 LYS A N 1
ATOM 4749 C CA . LYS A 1 615 ? 47.485 -31.666 -96.983 1.00 56.66 615 LYS A CA 1
ATOM 4750 C C . LYS A 1 615 ? 47.180 -30.448 -97.865 1.00 56.66 615 LYS A C 1
ATOM 4752 O O . LYS A 1 615 ? 46.094 -30.361 -98.430 1.00 56.66 615 LYS A O 1
ATOM 4757 N N . LEU A 1 616 ? 48.157 -29.554 -98.037 1.00 45.94 616 LEU A N 1
ATOM 4758 C CA . LEU A 1 616 ? 48.110 -28.445 -99.000 1.00 45.94 616 LEU A CA 1
ATOM 4759 C C . LEU A 1 616 ? 47.945 -28.978 -100.437 1.00 45.94 616 LEU A C 1
ATOM 4761 O O . LEU A 1 616 ? 48.812 -29.691 -100.945 1.00 45.94 616 LEU A O 1
ATOM 4765 N N . GLN A 1 617 ? 46.845 -28.625 -101.108 1.00 42.22 617 GLN A N 1
ATOM 4766 C CA . GLN A 1 617 ? 46.696 -28.800 -102.555 1.00 42.22 617 GLN A CA 1
ATOM 4767 C C . GLN A 1 617 ? 47.308 -27.593 -103.280 1.00 42.22 617 GLN A C 1
ATOM 4769 O O . GLN A 1 617 ? 46.845 -26.466 -103.130 1.00 42.22 617 GLN A O 1
ATOM 4774 N N . ASN A 1 618 ? 48.348 -27.845 -104.080 1.00 36.31 618 ASN A N 1
ATOM 4775 C CA . ASN A 1 618 ? 48.940 -26.870 -104.994 1.00 36.31 618 ASN A CA 1
ATOM 4776 C C . ASN A 1 618 ? 47.932 -26.489 -106.090 1.00 36.31 618 ASN A C 1
ATOM 4778 O O . ASN A 1 618 ? 47.583 -27.330 -106.920 1.00 36.31 618 ASN A O 1
ATOM 4782 N N . ILE A 1 619 ? 47.533 -25.217 -106.141 1.00 38.09 619 ILE A N 1
ATOM 4783 C CA . ILE A 1 619 ? 46.901 -24.617 -107.320 1.00 38.09 619 ILE A CA 1
ATOM 4784 C C . ILE A 1 619 ? 47.912 -23.682 -107.977 1.00 38.09 619 ILE A C 1
ATOM 4786 O O . ILE A 1 619 ? 48.516 -22.821 -107.342 1.00 38.09 619 ILE A O 1
ATOM 4790 N N . ALA A 1 620 ? 48.112 -23.941 -109.266 1.00 32.38 620 ALA A N 1
ATOM 4791 C CA . ALA A 1 620 ? 49.072 -23.306 -110.139 1.00 32.38 620 ALA A CA 1
ATOM 4792 C C . ALA A 1 620 ? 48.787 -21.815 -110.361 1.00 32.38 620 ALA A C 1
ATOM 4794 O O . ALA A 1 620 ? 47.651 -21.378 -110.539 1.00 32.38 620 ALA A O 1
ATOM 4795 N N . VAL A 1 621 ? 49.897 -21.085 -110.403 1.00 32.12 621 VAL A N 1
ATOM 4796 C CA . VAL A 1 621 ? 50.076 -19.697 -110.817 1.00 32.12 621 VAL A CA 1
ATOM 4797 C C . VAL A 1 621 ? 49.472 -19.456 -112.200 1.00 32.12 621 VAL A C 1
ATOM 4799 O O . VAL A 1 621 ? 49.757 -20.201 -113.138 1.00 32.12 621 VAL A O 1
ATOM 4802 N N . ASN A 1 622 ? 48.738 -18.353 -112.354 1.00 30.72 622 ASN A N 1
ATOM 4803 C CA . ASN A 1 622 ? 48.683 -17.667 -113.636 1.00 30.72 622 ASN A CA 1
ATOM 4804 C C . ASN A 1 622 ? 48.898 -16.168 -113.432 1.00 30.72 622 ASN A C 1
ATOM 4806 O O . ASN A 1 622 ? 48.125 -15.481 -112.767 1.00 30.72 622 ASN A O 1
ATOM 4810 N N . ASN A 1 623 ? 50.014 -15.722 -113.998 1.00 29.19 623 ASN A N 1
ATOM 4811 C CA . ASN A 1 623 ? 50.499 -14.358 -114.038 1.00 29.19 623 ASN A CA 1
ATOM 4812 C C . ASN A 1 623 ? 49.531 -13.467 -114.819 1.00 29.19 623 ASN A C 1
ATOM 4814 O O . ASN A 1 623 ? 49.115 -13.829 -115.918 1.00 29.19 623 ASN A O 1
ATOM 4818 N N . ASN A 1 624 ? 49.295 -12.255 -114.325 1.00 29.80 624 ASN A N 1
ATOM 4819 C CA . ASN A 1 624 ? 49.206 -11.113 -115.220 1.00 29.80 624 ASN A CA 1
ATOM 4820 C C . ASN A 1 624 ? 49.915 -9.909 -114.610 1.00 29.80 624 ASN A C 1
ATOM 4822 O O . ASN A 1 624 ? 49.702 -9.530 -113.462 1.00 29.80 624 ASN A O 1
ATOM 4826 N N . VAL A 1 625 ? 50.820 -9.404 -115.434 1.00 29.84 625 VAL A N 1
ATOM 4827 C CA . VAL A 1 625 ? 51.834 -8.387 -115.208 1.00 29.84 625 VAL A CA 1
ATOM 4828 C C . VAL A 1 625 ? 51.200 -7.002 -115.295 1.00 29.84 625 VAL A C 1
ATOM 4830 O O . VAL A 1 625 ? 50.421 -6.755 -116.211 1.00 29.84 625 VAL A O 1
ATOM 4833 N N . ASN A 1 626 ? 51.576 -6.114 -114.374 1.00 28.91 626 ASN A N 1
ATOM 4834 C CA . ASN A 1 626 ? 51.859 -4.701 -114.641 1.00 28.91 626 ASN A CA 1
ATOM 4835 C C . ASN A 1 626 ? 52.762 -4.152 -113.518 1.00 28.91 626 ASN A C 1
ATOM 4837 O O . ASN A 1 626 ? 52.299 -3.704 -112.474 1.00 28.91 626 ASN A O 1
ATOM 4841 N N . ASN A 1 627 ? 54.065 -4.288 -113.768 1.00 29.80 627 ASN A N 1
ATOM 4842 C CA . ASN A 1 627 ? 55.152 -3.326 -113.535 1.00 29.80 627 ASN A CA 1
ATOM 4843 C C . ASN A 1 627 ? 54.707 -1.848 -113.672 1.00 29.80 627 ASN A C 1
ATOM 4845 O O . ASN A 1 627 ? 53.798 -1.574 -114.451 1.00 29.80 627 ASN A O 1
ATOM 4849 N N . ASP A 1 628 ? 55.290 -0.818 -113.061 1.00 30.02 628 ASP A N 1
ATOM 4850 C CA . ASP A 1 628 ? 56.499 -0.605 -112.252 1.00 30.02 628 ASP A CA 1
ATOM 4851 C C . ASP A 1 628 ? 56.294 0.737 -111.500 1.00 30.02 628 ASP A C 1
ATOM 4853 O O . ASP A 1 628 ? 55.624 1.625 -112.028 1.00 30.02 628 ASP A O 1
ATOM 4857 N N . ASP A 1 629 ? 56.820 0.881 -110.275 1.00 29.22 629 ASP A N 1
ATOM 4858 C CA . ASP A 1 629 ? 57.882 1.857 -109.934 1.00 29.22 629 ASP A CA 1
ATOM 4859 C C . ASP A 1 629 ? 58.016 2.142 -108.415 1.00 29.22 629 ASP A C 1
ATOM 4861 O O . ASP A 1 629 ? 57.192 2.798 -107.785 1.00 29.22 629 ASP A O 1
ATOM 4865 N N . TYR A 1 630 ? 59.128 1.615 -107.884 1.00 28.66 630 TYR A N 1
ATOM 4866 C CA . TYR A 1 630 ? 60.125 2.161 -106.945 1.00 28.66 630 TYR A CA 1
ATOM 4867 C C . TYR A 1 630 ? 59.795 2.779 -105.556 1.00 28.66 630 TYR A C 1
ATOM 4869 O O . TYR A 1 630 ? 59.195 3.838 -105.418 1.00 28.66 630 TYR A O 1
ATOM 4877 N N . TYR A 1 631 ? 60.389 2.100 -104.554 1.00 27.16 631 TYR A N 1
ATOM 4878 C CA . TYR A 1 631 ? 61.002 2.477 -103.257 1.00 27.16 631 TYR A CA 1
ATOM 4879 C C . TYR A 1 631 ? 61.306 3.978 -102.974 1.00 27.16 631 TYR A C 1
ATOM 4881 O O . TYR A 1 631 ? 61.599 4.727 -103.898 1.00 27.16 631 TYR A O 1
ATOM 4889 N N . ILE A 1 632 ? 61.338 4.492 -101.729 1.00 29.00 632 ILE A N 1
ATOM 4890 C CA . ILE A 1 632 ? 62.279 4.218 -100.607 1.00 29.00 632 ILE A CA 1
ATOM 4891 C C . ILE A 1 632 ? 61.787 4.954 -99.322 1.00 29.00 632 ILE A C 1
ATOM 4893 O O . ILE A 1 632 ? 61.331 6.083 -99.460 1.00 29.00 632 ILE A O 1
ATOM 4897 N N . GLU A 1 633 ? 61.930 4.294 -98.148 1.00 25.48 633 GLU A N 1
ATOM 4898 C CA . GLU A 1 633 ? 62.310 4.745 -96.763 1.00 25.48 633 GLU A CA 1
ATOM 4899 C C . GLU A 1 633 ? 61.745 6.065 -96.169 1.00 25.48 633 GLU A C 1
ATOM 4901 O O . GLU A 1 633 ? 61.398 6.995 -96.874 1.00 25.48 633 GLU A O 1
ATOM 4906 N N . GLU A 1 634 ? 61.634 6.320 -94.863 1.00 24.36 634 GLU A N 1
ATOM 4907 C CA . GLU A 1 634 ? 61.991 5.698 -93.580 1.00 24.36 634 GLU A CA 1
ATOM 4908 C C . GLU A 1 634 ? 61.239 6.507 -92.489 1.00 24.36 634 GLU A C 1
ATOM 4910 O O . GLU A 1 634 ? 60.770 7.610 -92.767 1.00 24.36 634 GLU A O 1
ATOM 4915 N N . HIS A 1 635 ? 61.139 5.947 -91.275 1.00 26.72 635 HIS A N 1
ATOM 4916 C CA . HIS A 1 635 ? 61.137 6.596 -89.944 1.00 26.72 635 HIS A CA 1
ATOM 4917 C C . HIS A 1 635 ? 60.779 8.105 -89.837 1.00 26.72 635 HIS A C 1
ATOM 4919 O O . HIS A 1 635 ? 61.376 8.958 -90.476 1.00 26.72 635 HIS A O 1
ATOM 4925 N N . ASN A 1 636 ? 59.935 8.576 -88.915 1.00 25.70 636 ASN A N 1
ATOM 4926 C CA . ASN A 1 636 ? 60.000 8.322 -87.479 1.00 25.70 636 ASN A CA 1
ATOM 4927 C C . ASN A 1 636 ? 58.843 9.047 -86.748 1.00 25.70 636 ASN A C 1
ATOM 4929 O O . ASN A 1 636 ? 58.478 10.154 -87.128 1.00 25.70 636 ASN A O 1
ATOM 4933 N N . ASP A 1 637 ? 58.367 8.440 -85.661 1.00 26.14 637 ASP A N 1
ATOM 4934 C CA . ASP A 1 637 ? 58.122 9.061 -84.354 1.00 26.14 637 ASP A CA 1
ATOM 4935 C C . ASP A 1 637 ? 57.215 10.302 -84.152 1.00 26.14 637 ASP A C 1
ATOM 4937 O O . ASP A 1 637 ? 57.545 11.440 -84.469 1.00 26.14 637 ASP A O 1
ATOM 4941 N N . LEU A 1 638 ? 56.184 10.017 -83.340 1.00 25.09 638 LEU A N 1
ATOM 4942 C CA . LEU A 1 638 ? 55.819 10.690 -82.083 1.00 25.09 638 LEU A CA 1
ATOM 4943 C C . LEU A 1 638 ? 54.878 11.919 -82.099 1.00 25.09 638 LEU A C 1
ATOM 4945 O O . LEU A 1 638 ? 55.257 13.040 -82.409 1.00 25.09 638 LEU A O 1
ATOM 4949 N N . VAL A 1 639 ? 53.708 11.656 -81.490 1.00 26.66 639 VAL A N 1
ATOM 4950 C CA . VAL A 1 639 ? 53.144 12.339 -80.299 1.00 26.66 639 VAL A CA 1
ATOM 4951 C C . VAL A 1 639 ? 52.102 13.456 -80.490 1.00 26.66 639 VAL A C 1
ATOM 4953 O O . VAL A 1 639 ? 52.278 14.414 -81.229 1.00 26.66 639 VAL A O 1
ATOM 4956 N N . GLU A 1 640 ? 51.053 13.283 -79.667 1.00 25.22 640 GLU A N 1
ATOM 4957 C CA . GLU A 1 640 ? 50.057 14.228 -79.133 1.00 25.22 640 GLU A CA 1
ATOM 4958 C C . GLU A 1 640 ? 48.971 14.763 -80.072 1.00 25.22 640 GLU A C 1
ATOM 4960 O O . GLU A 1 640 ? 49.217 15.487 -81.022 1.00 25.22 640 GLU A O 1
ATOM 4965 N N . SER A 1 641 ? 47.725 14.340 -79.817 1.00 23.72 641 SER A N 1
ATOM 4966 C CA . SER A 1 641 ? 46.682 15.115 -79.103 1.00 23.72 641 SER A CA 1
ATOM 4967 C C . SER A 1 641 ? 46.013 16.120 -80.052 1.00 23.72 641 SER A C 1
ATOM 4969 O O . SER A 1 641 ? 46.671 16.819 -80.799 1.00 23.72 641 SER A O 1
ATOM 4971 N N . SER A 1 642 ? 44.705 16.282 -80.143 1.00 25.02 642 SER A N 1
ATOM 4972 C CA . SER A 1 642 ? 43.664 16.284 -79.129 1.00 25.02 642 SER A CA 1
ATOM 4973 C C . SER A 1 642 ? 42.325 16.444 -79.872 1.00 25.02 642 SER A C 1
ATOM 4975 O O . SER A 1 642 ? 42.276 16.987 -80.971 1.00 25.02 642 SER A O 1
ATOM 4977 N N . GLU A 1 643 ? 41.266 15.919 -79.257 1.00 25.16 643 GLU A N 1
ATOM 4978 C CA . GLU A 1 643 ? 39.909 16.482 -79.194 1.00 25.16 643 GLU A CA 1
ATOM 4979 C C . GLU A 1 643 ? 39.304 17.178 -80.436 1.00 25.16 643 GLU A C 1
ATOM 4981 O O . GLU A 1 643 ? 39.688 18.284 -80.806 1.00 25.16 643 GLU A O 1
ATOM 4986 N N . ASN A 1 644 ? 38.170 16.662 -80.930 1.00 25.56 644 ASN A N 1
ATOM 4987 C CA . ASN A 1 644 ? 36.864 17.226 -80.552 1.00 25.56 644 ASN A CA 1
ATOM 4988 C C . ASN A 1 644 ? 35.660 16.621 -81.299 1.00 25.56 644 ASN A C 1
ATOM 4990 O O . ASN A 1 644 ? 35.666 16.437 -82.510 1.00 25.56 644 ASN A O 1
ATOM 4994 N N . ASN A 1 645 ? 34.587 16.507 -80.514 1.00 25.11 645 ASN A N 1
ATOM 4995 C CA . ASN A 1 645 ? 33.182 16.748 -80.844 1.00 25.11 645 ASN A CA 1
ATOM 4996 C C . ASN A 1 645 ? 32.360 15.754 -81.685 1.00 25.11 645 ASN A C 1
ATOM 4998 O O . ASN A 1 645 ? 32.340 15.768 -82.908 1.00 25.11 645 ASN A O 1
ATOM 5002 N N . LEU A 1 646 ? 31.532 15.031 -80.919 1.00 24.20 646 LEU A N 1
ATOM 5003 C CA . LEU A 1 646 ? 30.068 15.167 -80.851 1.00 24.20 646 LEU A CA 1
ATOM 5004 C C . LEU A 1 646 ? 29.225 14.875 -82.108 1.00 24.20 646 LEU A C 1
ATOM 5006 O O . LEU A 1 646 ? 29.126 15.673 -83.032 1.00 24.20 646 LEU A O 1
ATOM 5010 N N . LEU A 1 647 ? 28.413 13.831 -81.900 1.00 23.77 647 LEU A N 1
ATOM 5011 C CA . LEU A 1 647 ? 26.958 13.770 -82.078 1.00 23.77 647 LEU A CA 1
ATOM 5012 C C . LEU A 1 647 ? 26.376 13.467 -83.471 1.00 23.77 647 LEU A C 1
ATOM 5014 O O . LEU A 1 647 ? 26.400 14.268 -84.397 1.00 23.77 647 LEU A O 1
ATOM 5018 N N . ASP A 1 648 ? 25.643 12.348 -83.442 1.00 24.12 648 ASP A N 1
ATOM 5019 C CA . ASP A 1 648 ? 24.272 12.186 -83.937 1.00 24.12 648 ASP A CA 1
ATOM 5020 C C . ASP A 1 648 ? 24.100 11.557 -85.328 1.00 24.12 648 ASP A C 1
ATOM 5022 O O . ASP A 1 648 ? 24.227 12.209 -86.362 1.00 24.12 648 ASP A O 1
ATOM 5026 N N . LYS A 1 649 ? 23.694 10.280 -85.347 1.00 26.80 649 LYS A N 1
ATOM 5027 C CA . LYS A 1 649 ? 22.319 9.933 -85.738 1.00 26.80 649 LYS A CA 1
ATOM 5028 C C . LYS A 1 649 ? 22.006 8.451 -85.584 1.00 26.80 649 LYS A C 1
ATOM 5030 O O . LYS A 1 649 ? 22.726 7.568 -86.040 1.00 26.80 649 LYS A O 1
ATOM 5035 N N . SER A 1 650 ? 20.856 8.247 -84.966 1.00 24.02 650 SER A N 1
ATOM 5036 C CA . SER A 1 650 ? 20.030 7.054 -84.950 1.00 24.02 650 SER A CA 1
ATOM 5037 C C . SER A 1 650 ? 19.675 6.539 -86.349 1.00 24.02 650 SER A C 1
ATOM 5039 O O . SER A 1 650 ? 19.423 7.317 -87.270 1.00 24.02 650 SER A O 1
ATOM 5041 N N . MET A 1 651 ? 19.524 5.218 -86.464 1.00 24.31 651 MET A N 1
ATOM 5042 C CA . MET A 1 651 ? 18.464 4.642 -87.286 1.00 24.31 651 MET A CA 1
ATOM 5043 C C . MET A 1 651 ? 18.064 3.260 -86.760 1.00 24.31 651 MET A C 1
ATOM 5045 O O . MET A 1 651 ? 18.869 2.333 -86.709 1.00 24.31 651 MET A O 1
ATOM 5049 N N . ASP A 1 652 ? 16.799 3.183 -86.351 1.00 24.19 652 ASP A N 1
ATOM 5050 C CA . ASP A 1 652 ? 16.030 1.975 -86.073 1.00 24.19 652 ASP A CA 1
ATOM 5051 C C . ASP A 1 652 ? 16.068 0.981 -87.236 1.00 24.19 652 ASP A C 1
ATOM 5053 O O . ASP A 1 652 ? 15.947 1.372 -88.395 1.00 24.19 652 ASP A O 1
ATOM 5057 N N . THR A 1 653 ? 16.032 -0.312 -86.912 1.00 25.22 653 THR A N 1
ATOM 5058 C CA . THR A 1 653 ? 15.089 -1.234 -87.564 1.00 25.22 653 THR A CA 1
ATOM 5059 C C . THR A 1 653 ? 14.594 -2.267 -86.553 1.00 25.22 653 THR A C 1
ATOM 5061 O O . THR A 1 653 ? 15.303 -3.186 -86.158 1.00 25.22 653 THR A O 1
ATOM 5064 N N . ASN A 1 654 ? 13.338 -2.093 -86.145 1.00 25.45 654 ASN A N 1
ATOM 5065 C CA . ASN A 1 654 ? 12.490 -3.147 -85.602 1.00 25.45 654 ASN A CA 1
ATOM 5066 C C . ASN A 1 654 ? 12.165 -4.168 -86.698 1.00 25.45 654 ASN A C 1
ATOM 5068 O O . ASN A 1 654 ? 11.857 -3.767 -87.820 1.00 25.45 654 ASN A O 1
ATOM 5072 N N . LEU A 1 655 ? 12.096 -5.449 -86.331 1.00 24.59 655 LEU A N 1
ATOM 5073 C CA . LEU A 1 655 ? 11.096 -6.387 -86.845 1.00 24.59 655 LEU A CA 1
ATOM 5074 C C . LEU A 1 655 ? 10.935 -7.554 -85.858 1.00 24.59 655 LEU A C 1
ATOM 5076 O O . LEU A 1 655 ? 11.802 -8.413 -85.719 1.00 24.59 655 LEU A O 1
ATOM 5080 N N . ASP A 1 656 ? 9.789 -7.527 -85.181 1.00 25.70 656 ASP A N 1
ATOM 5081 C CA . ASP A 1 656 ? 9.208 -8.576 -84.347 1.00 25.70 656 ASP A CA 1
ATOM 5082 C C . ASP A 1 656 ? 9.060 -9.918 -85.080 1.00 25.70 656 ASP A C 1
ATOM 5084 O O . ASP A 1 656 ? 8.612 -9.963 -86.230 1.00 25.70 656 ASP A O 1
ATOM 5088 N N . LYS A 1 657 ? 9.243 -11.017 -84.336 1.00 24.42 657 LYS A N 1
ATOM 5089 C CA . LYS A 1 657 ? 8.119 -11.902 -83.986 1.00 24.42 657 LYS A CA 1
ATOM 5090 C C . LYS A 1 657 ? 8.473 -12.889 -82.874 1.00 24.42 657 LYS A C 1
ATOM 5092 O O . LYS A 1 657 ? 9.434 -13.648 -82.947 1.00 24.42 657 LYS A O 1
ATOM 5097 N N . SER A 1 658 ? 7.611 -12.843 -81.872 1.00 24.03 658 SER A N 1
ATOM 5098 C CA . SER A 1 658 ? 7.410 -13.748 -80.754 1.00 24.03 658 SER A CA 1
ATOM 5099 C C . SER A 1 658 ? 7.161 -15.204 -81.179 1.00 24.03 658 SER A C 1
ATOM 5101 O O . SER A 1 658 ? 6.484 -15.450 -82.175 1.00 24.03 658 SER A O 1
ATOM 5103 N N . ASP A 1 659 ? 7.664 -16.174 -80.405 1.00 26.98 659 ASP A N 1
ATOM 5104 C CA . ASP A 1 659 ? 6.819 -16.924 -79.458 1.00 26.98 659 ASP A CA 1
ATOM 5105 C C . ASP A 1 659 ? 7.574 -18.045 -78.698 1.00 26.98 659 ASP A C 1
ATOM 5107 O O . ASP A 1 659 ? 8.071 -19.002 -79.282 1.00 26.98 659 ASP A O 1
ATOM 5111 N N . ILE A 1 660 ? 7.512 -17.940 -77.359 1.00 22.80 660 ILE A N 1
ATOM 5112 C CA . ILE A 1 660 ? 7.196 -19.017 -76.394 1.00 22.80 660 ILE A CA 1
ATOM 5113 C C . ILE A 1 660 ? 8.292 -20.068 -76.085 1.00 22.80 660 ILE A C 1
ATOM 5115 O O . ILE A 1 660 ? 8.430 -21.062 -76.793 1.00 22.80 660 ILE A O 1
ATOM 5119 N N . LYS A 1 661 ? 8.921 -19.974 -74.892 1.00 24.44 661 LYS A N 1
ATOM 5120 C CA . LYS A 1 661 ? 8.428 -20.664 -73.669 1.00 24.44 661 LYS A CA 1
ATOM 5121 C C . LYS A 1 661 ? 9.194 -20.289 -72.387 1.00 24.44 661 LYS A C 1
ATOM 5123 O O . LYS A 1 661 ? 10.375 -20.582 -72.232 1.00 24.44 661 LYS A O 1
ATOM 5128 N N . ASP A 1 662 ? 8.438 -19.721 -71.454 1.00 25.38 662 ASP A N 1
ATOM 5129 C CA . ASP A 1 662 ? 8.751 -19.528 -70.040 1.00 25.38 662 ASP A CA 1
ATOM 5130 C C . ASP A 1 662 ? 8.952 -20.843 -69.268 1.00 25.38 662 ASP A C 1
ATOM 5132 O O . ASP A 1 662 ? 8.184 -21.795 -69.438 1.00 25.38 662 ASP A O 1
ATOM 5136 N N . VAL A 1 663 ? 9.880 -20.819 -68.303 1.00 24.48 663 VAL A N 1
ATOM 5137 C CA . VAL A 1 663 ? 9.784 -21.561 -67.032 1.00 24.48 663 VAL A CA 1
ATOM 5138 C C . VAL A 1 663 ? 10.195 -20.630 -65.875 1.00 24.48 663 VAL A C 1
ATOM 5140 O O . VAL A 1 663 ? 11.363 -20.501 -65.533 1.00 24.48 663 VAL A O 1
ATOM 5143 N N . LEU A 1 664 ? 9.186 -19.952 -65.318 1.00 23.75 664 LEU A N 1
ATOM 5144 C CA . LEU A 1 664 ? 8.950 -19.618 -63.900 1.00 23.75 664 LEU A CA 1
ATOM 5145 C C . LEU A 1 664 ? 10.146 -19.302 -62.970 1.00 23.75 664 LEU A C 1
ATOM 5147 O O . LEU A 1 664 ? 10.729 -20.205 -62.381 1.00 23.75 664 LEU A O 1
ATOM 5151 N N . MET A 1 665 ? 10.304 -18.015 -62.631 1.00 26.30 665 MET A N 1
ATOM 5152 C CA . MET A 1 665 ? 10.542 -17.560 -61.248 1.00 26.30 665 MET A CA 1
ATOM 5153 C C . MET A 1 665 ? 9.727 -16.283 -60.992 1.00 26.30 665 MET A C 1
ATOM 5155 O O . MET A 1 665 ? 10.131 -15.178 -61.339 1.00 26.30 665 MET A O 1
ATOM 5159 N N . SER A 1 666 ? 8.549 -16.432 -60.386 1.00 31.33 666 SER A N 1
ATOM 5160 C CA . SER A 1 666 ? 7.725 -15.326 -59.894 1.00 31.33 666 SER A CA 1
ATOM 5161 C C . SER A 1 666 ? 8.361 -14.705 -58.643 1.00 31.33 666 SER A C 1
ATOM 5163 O O . SER A 1 666 ? 8.213 -15.234 -57.541 1.00 31.33 666 SER A O 1
ATOM 5165 N N . GLY A 1 667 ? 9.076 -13.593 -58.809 1.00 40.50 667 GLY A N 1
ATOM 5166 C CA . GLY A 1 667 ? 9.375 -12.644 -57.735 1.00 40.50 667 GLY A CA 1
ATOM 5167 C C . GLY A 1 667 ? 8.531 -11.387 -57.936 1.00 40.50 667 GLY A C 1
ATOM 5168 O O . GLY A 1 667 ? 8.441 -10.888 -59.056 1.00 40.50 667 GLY A O 1
ATOM 5169 N N . ASN A 1 668 ? 7.894 -10.877 -56.882 1.00 49.34 668 ASN A N 1
ATOM 5170 C CA . ASN A 1 668 ? 7.159 -9.617 -56.970 1.00 49.34 668 ASN A CA 1
ATOM 5171 C C . ASN A 1 668 ? 8.175 -8.473 -57.113 1.00 49.34 668 ASN A C 1
ATOM 5173 O O . ASN A 1 668 ? 9.033 -8.292 -56.245 1.00 49.34 668 ASN A O 1
ATOM 5177 N N . CYS A 1 669 ? 8.097 -7.725 -58.215 1.00 52.69 669 CYS A N 1
ATOM 5178 C CA . CYS A 1 669 ? 8.894 -6.519 -58.424 1.00 52.69 669 CYS A CA 1
ATOM 5179 C C . CYS A 1 669 ? 8.155 -5.318 -57.817 1.00 52.69 669 CYS A C 1
ATOM 5181 O O . CYS A 1 669 ? 7.013 -5.036 -58.184 1.00 52.69 669 CYS A O 1
ATOM 5183 N N . LEU A 1 670 ? 8.785 -4.636 -56.863 1.00 70.12 670 LEU A N 1
ATOM 5184 C CA . LEU A 1 670 ? 8.244 -3.481 -56.157 1.00 70.12 670 LEU A CA 1
ATOM 5185 C C . LEU A 1 670 ? 8.979 -2.211 -56.607 1.00 70.12 670 LEU A C 1
ATOM 5187 O O . LEU A 1 670 ? 10.145 -2.016 -56.269 1.00 70.12 670 LEU A O 1
ATOM 5191 N N . ASN A 1 671 ? 8.288 -1.335 -57.337 1.00 75.06 671 ASN A N 1
ATOM 5192 C CA . ASN A 1 671 ? 8.821 -0.031 -57.743 1.00 75.06 671 ASN A CA 1
ATOM 5193 C C . ASN A 1 671 ? 8.361 1.042 -56.752 1.00 75.06 671 ASN A C 1
ATOM 5195 O O . ASN A 1 671 ? 7.157 1.223 -56.593 1.00 75.06 671 ASN A O 1
ATOM 5199 N N . ILE A 1 672 ? 9.284 1.749 -56.105 1.00 79.00 672 ILE A N 1
ATOM 5200 C CA . ILE A 1 672 ? 9.003 2.804 -55.114 1.00 79.00 672 ILE A CA 1
ATOM 5201 C C . ILE A 1 672 ? 9.914 4.011 -55.336 1.00 79.00 672 ILE A C 1
ATOM 5203 O O . ILE A 1 672 ? 10.970 3.889 -55.959 1.00 79.00 672 ILE A O 1
ATOM 5207 N N . THR A 1 673 ? 9.528 5.170 -54.811 1.00 76.25 673 THR A N 1
ATOM 5208 C CA . THR A 1 673 ? 10.352 6.386 -54.846 1.00 76.25 673 THR A CA 1
ATOM 5209 C C . THR A 1 673 ? 10.874 6.668 -53.445 1.00 76.25 673 THR A C 1
ATOM 5211 O O . THR A 1 673 ? 10.081 6.838 -52.526 1.00 76.25 673 THR A O 1
ATOM 5214 N N . ILE A 1 674 ? 12.192 6.736 -53.258 1.00 76.94 674 ILE A N 1
ATOM 5215 C CA . ILE A 1 674 ? 12.808 7.005 -51.953 1.00 76.94 674 ILE A CA 1
ATOM 5216 C C . ILE A 1 674 ? 13.637 8.282 -52.046 1.00 76.94 674 ILE A C 1
ATOM 5218 O O . ILE A 1 674 ? 14.539 8.362 -52.875 1.00 76.94 674 ILE A O 1
ATOM 5222 N N . ASN A 1 675 ? 13.342 9.284 -51.214 1.00 75.38 675 ASN A N 1
ATOM 5223 C CA . ASN A 1 675 ? 14.021 10.588 -51.211 1.00 75.38 675 ASN A CA 1
ATOM 5224 C C . ASN A 1 675 ? 14.121 11.243 -52.611 1.00 75.38 675 ASN A C 1
ATOM 5226 O O . ASN A 1 675 ? 15.076 11.957 -52.905 1.00 75.38 675 ASN A O 1
ATOM 5230 N N . GLY A 1 676 ? 13.133 10.995 -53.480 1.00 71.88 676 GLY A N 1
ATOM 5231 C CA . GLY A 1 676 ? 13.084 11.505 -54.856 1.00 71.88 676 GLY A CA 1
ATOM 5232 C C . GLY A 1 676 ? 13.716 10.604 -55.927 1.00 71.88 676 GLY A C 1
ATOM 5233 O O . GLY A 1 676 ? 13.570 10.905 -57.109 1.00 71.88 676 GLY A O 1
ATOM 5234 N N . GLU A 1 677 ? 14.353 9.488 -55.559 1.00 71.94 677 GLU A N 1
ATOM 5235 C CA . GLU A 1 677 ? 14.935 8.522 -56.501 1.00 71.94 677 GLU A CA 1
ATOM 5236 C C . GLU A 1 677 ? 14.043 7.288 -56.686 1.00 71.94 677 GLU A C 1
ATOM 5238 O O . GLU A 1 677 ? 13.584 6.680 -55.718 1.00 71.94 677 GLU A O 1
ATOM 5243 N N . ASN A 1 678 ? 13.824 6.871 -57.934 1.00 75.56 678 ASN A N 1
ATOM 5244 C CA . ASN A 1 678 ? 13.055 5.663 -58.237 1.00 75.56 678 ASN A CA 1
ATOM 5245 C C . ASN A 1 678 ? 13.921 4.409 -58.065 1.00 75.56 678 ASN A C 1
ATOM 5247 O O . ASN A 1 678 ? 14.962 4.282 -58.709 1.00 75.56 678 ASN A O 1
ATOM 5251 N N . LYS A 1 679 ? 13.463 3.450 -57.253 1.00 69.12 679 LYS A N 1
ATOM 5252 C CA . LYS A 1 679 ? 14.113 2.147 -57.055 1.00 69.12 679 LYS A CA 1
ATOM 5253 C C . LYS A 1 679 ? 13.157 0.999 -57.373 1.00 69.12 679 LYS A C 1
ATOM 5255 O O . LYS A 1 679 ? 11.993 1.024 -56.982 1.00 69.12 679 LYS A O 1
ATOM 5260 N N . SER A 1 680 ? 13.670 -0.014 -58.074 1.00 67.62 680 SER A N 1
ATOM 5261 C CA . SER A 1 680 ? 12.961 -1.271 -58.359 1.00 67.62 680 SER A CA 1
ATOM 5262 C C . SER A 1 680 ? 13.574 -2.388 -57.518 1.00 67.62 680 SER A C 1
ATOM 5264 O O . SER A 1 680 ? 14.768 -2.663 -57.635 1.00 67.62 680 SER A O 1
ATOM 5266 N N . ILE A 1 681 ? 12.779 -3.008 -56.648 1.00 64.88 681 ILE A N 1
ATOM 5267 C CA . ILE A 1 681 ? 13.235 -4.001 -55.671 1.00 64.88 681 ILE A CA 1
ATOM 5268 C C . ILE A 1 681 ? 12.548 -5.336 -55.956 1.00 64.88 681 ILE A C 1
ATOM 5270 O O . ILE A 1 681 ? 11.323 -5.422 -55.966 1.00 64.88 681 ILE A O 1
ATOM 5274 N N . VAL A 1 682 ? 13.328 -6.398 -56.160 1.00 51.84 682 VAL A N 1
ATOM 5275 C CA . VAL A 1 682 ? 12.799 -7.751 -56.400 1.00 51.84 682 VAL A CA 1
ATOM 5276 C C . VAL A 1 682 ? 12.872 -8.556 -55.104 1.00 51.84 682 VAL A C 1
ATOM 5278 O O . VAL A 1 682 ? 13.960 -8.780 -54.573 1.00 51.84 682 VAL A O 1
ATOM 5281 N N . SER A 1 683 ? 11.721 -9.007 -54.593 1.00 51.50 683 SER A N 1
ATOM 5282 C CA . SER A 1 683 ? 11.634 -9.802 -53.360 1.00 51.50 683 SER A CA 1
ATOM 5283 C C . SER A 1 683 ? 10.835 -11.094 -53.556 1.00 51.50 683 SER A C 1
ATOM 5285 O O . SER A 1 683 ? 9.870 -11.147 -54.320 1.00 51.50 683 SER A O 1
ATOM 5287 N N . LYS A 1 684 ? 11.235 -12.149 -52.832 1.00 46.34 684 LYS A N 1
ATOM 5288 C CA . LYS A 1 684 ? 10.495 -13.422 -52.725 1.00 46.34 684 LYS A CA 1
ATOM 5289 C C . LYS A 1 684 ? 9.417 -13.390 -51.625 1.00 46.34 684 LYS A C 1
ATOM 5291 O O . LYS A 1 684 ? 8.667 -14.352 -51.488 1.00 46.34 684 LYS A O 1
ATOM 5296 N N . ALA A 1 685 ? 9.345 -12.320 -50.827 1.00 51.28 685 ALA A N 1
ATOM 5297 C CA . ALA A 1 685 ? 8.382 -12.181 -49.736 1.00 51.28 685 ALA A CA 1
ATOM 5298 C C . ALA A 1 685 ? 6.994 -11.748 -50.244 1.00 51.28 685 ALA A C 1
ATOM 5300 O O . ALA A 1 685 ? 6.872 -10.933 -51.156 1.00 51.28 685 ALA A O 1
ATOM 5301 N N . SER A 1 686 ? 5.928 -12.255 -49.615 1.00 49.03 686 SER A N 1
ATOM 5302 C CA . SER A 1 686 ? 4.541 -11.940 -49.992 1.00 49.03 686 SER A CA 1
ATOM 5303 C C . SER A 1 686 ? 4.102 -10.512 -49.640 1.00 49.03 686 SER A C 1
ATOM 5305 O O . SER A 1 686 ? 3.058 -10.069 -50.112 1.00 49.03 686 SER A O 1
ATOM 5307 N N . LYS A 1 687 ? 4.847 -9.812 -48.771 1.00 56.50 687 LYS A N 1
ATOM 5308 C CA . LYS A 1 687 ? 4.591 -8.431 -48.332 1.00 56.50 687 LYS A CA 1
ATOM 5309 C C . LYS A 1 687 ? 5.921 -7.724 -48.082 1.00 56.50 687 LYS A C 1
ATOM 5311 O O . LYS A 1 687 ? 6.803 -8.325 -47.478 1.00 56.50 687 LYS A O 1
ATOM 5316 N N . PHE A 1 688 ? 6.032 -6.478 -48.529 1.00 66.25 688 PHE A N 1
ATOM 5317 C CA . PHE A 1 688 ? 7.188 -5.613 -48.292 1.00 66.25 688 PHE A CA 1
ATOM 5318 C C . PHE A 1 688 ? 6.844 -4.639 -47.166 1.00 66.25 688 PHE A C 1
ATOM 5320 O O . PHE A 1 688 ? 5.747 -4.075 -47.176 1.00 66.25 688 PHE A O 1
ATOM 5327 N N . ILE A 1 689 ? 7.726 -4.471 -46.183 1.00 71.56 689 ILE A N 1
ATOM 5328 C CA . ILE A 1 689 ? 7.502 -3.557 -45.056 1.00 71.56 689 ILE A CA 1
ATOM 5329 C C . ILE A 1 689 ? 8.564 -2.460 -45.015 1.00 71.56 689 ILE A C 1
ATOM 5331 O O . ILE A 1 689 ? 9.646 -2.595 -45.575 1.00 71.56 689 ILE A O 1
ATOM 5335 N N . PHE A 1 690 ? 8.252 -1.349 -44.353 1.00 72.69 690 PHE A N 1
ATOM 5336 C CA . PHE A 1 690 ? 9.054 -0.126 -44.389 1.00 72.69 690 PHE A CA 1
ATOM 5337 C C . PHE A 1 690 ? 10.521 -0.332 -43.975 1.00 72.69 690 PHE A C 1
ATOM 5339 O O . PHE A 1 690 ? 11.414 0.283 -44.551 1.00 72.69 690 PHE A O 1
ATOM 5346 N N . VAL A 1 691 ? 10.808 -1.222 -43.017 1.00 71.38 691 VAL A N 1
ATOM 5347 C CA . VAL A 1 691 ? 12.189 -1.521 -42.597 1.00 71.38 691 VAL A CA 1
ATOM 5348 C C . VAL A 1 691 ? 13.035 -2.138 -43.715 1.00 71.38 691 VAL A C 1
ATOM 5350 O O . VAL A 1 691 ? 14.240 -1.902 -43.763 1.00 71.38 691 VAL A O 1
ATOM 5353 N N . ASP A 1 692 ? 12.416 -2.848 -44.663 1.00 64.44 692 ASP A N 1
ATOM 5354 C CA . ASP A 1 692 ? 13.122 -3.485 -45.778 1.00 64.44 692 ASP A CA 1
ATOM 5355 C C . ASP A 1 692 ? 13.764 -2.450 -46.712 1.00 64.44 692 ASP A C 1
ATOM 5357 O O . ASP A 1 692 ? 14.724 -2.763 -47.413 1.00 64.44 692 ASP A O 1
ATOM 5361 N N . VAL A 1 693 ? 13.272 -1.206 -46.689 1.00 69.44 693 VAL A N 1
ATOM 5362 C CA . VAL A 1 693 ? 13.769 -0.072 -47.482 1.00 69.44 693 VAL A CA 1
ATOM 5363 C C . VAL A 1 693 ? 15.178 0.340 -47.051 1.00 69.44 693 VAL A C 1
ATOM 5365 O O . VAL A 1 693 ? 15.982 0.742 -47.891 1.00 69.44 693 VAL A O 1
ATOM 5368 N N . PHE A 1 694 ? 15.521 0.179 -45.767 1.00 65.88 694 PHE A N 1
ATOM 5369 C CA . PHE A 1 694 ? 16.858 0.500 -45.253 1.00 65.88 694 PHE A CA 1
ATOM 5370 C C . PHE A 1 694 ? 17.950 -0.398 -45.832 1.00 65.88 694 PHE A C 1
ATOM 5372 O O . PHE A 1 694 ? 19.089 0.040 -45.943 1.00 65.88 694 PHE A O 1
ATOM 5379 N N . ASN A 1 695 ? 17.608 -1.609 -46.283 1.00 60.91 695 ASN A N 1
ATOM 5380 C CA . ASN A 1 695 ? 18.558 -2.495 -46.960 1.00 60.91 695 ASN A CA 1
ATOM 5381 C C . ASN A 1 695 ? 19.011 -1.955 -48.330 1.00 60.91 695 ASN A C 1
ATOM 5383 O O . ASN A 1 695 ? 19.933 -2.502 -48.928 1.00 60.91 695 ASN A O 1
ATOM 5387 N N . TYR A 1 696 ? 18.349 -0.913 -48.840 1.00 61.09 696 TYR A N 1
ATOM 5388 C CA . TYR A 1 696 ? 18.602 -0.318 -50.152 1.00 61.09 696 TYR A CA 1
ATOM 5389 C C . TYR A 1 696 ? 18.994 1.163 -50.055 1.00 61.09 696 TYR A C 1
ATOM 5391 O O . TYR A 1 696 ? 18.950 1.874 -51.064 1.00 61.09 696 TYR A O 1
ATOM 5399 N N . LEU A 1 697 ? 19.363 1.643 -48.864 1.00 63.44 697 LEU A N 1
ATOM 5400 C CA . LEU A 1 697 ? 19.791 3.017 -48.613 1.00 63.44 697 LEU A CA 1
ATOM 5401 C C . LEU A 1 697 ? 21.189 3.060 -47.996 1.00 63.44 697 LEU A C 1
ATOM 5403 O O . LEU A 1 697 ? 21.433 2.429 -46.974 1.00 63.44 697 LEU A O 1
ATOM 5407 N N . ASP A 1 698 ? 22.060 3.899 -48.559 1.00 56.56 698 ASP A N 1
ATOM 5408 C CA . ASP A 1 698 ? 23.331 4.293 -47.941 1.00 56.56 698 ASP A CA 1
ATOM 5409 C C . ASP A 1 698 ? 23.085 5.432 -46.941 1.00 56.56 698 ASP A C 1
ATOM 5411 O O . ASP A 1 698 ? 23.386 6.602 -47.187 1.00 56.56 698 ASP A O 1
ATOM 5415 N N . ILE A 1 699 ? 22.469 5.109 -45.803 1.00 60.12 699 ILE A N 1
ATOM 5416 C CA . ILE A 1 699 ? 22.378 6.031 -44.666 1.00 60.12 699 ILE A CA 1
ATOM 5417 C C . ILE A 1 699 ? 23.259 5.487 -43.549 1.00 60.12 699 ILE A C 1
ATOM 5419 O O . ILE A 1 699 ? 22.980 4.437 -42.975 1.00 60.12 699 ILE A O 1
ATOM 5423 N N . ASP A 1 700 ? 24.308 6.236 -43.214 1.00 54.81 700 ASP A N 1
ATOM 5424 C CA . ASP A 1 700 ? 25.154 5.944 -42.063 1.00 54.81 700 ASP A CA 1
ATOM 5425 C C . ASP A 1 700 ? 24.375 6.186 -40.758 1.00 54.81 700 ASP A C 1
ATOM 5427 O O . ASP A 1 700 ? 24.224 7.314 -40.283 1.00 54.81 700 ASP A O 1
ATOM 5431 N N . LEU A 1 701 ? 23.847 5.100 -40.194 1.00 56.78 701 LEU A N 1
ATOM 5432 C CA . LEU A 1 701 ? 23.135 5.085 -38.915 1.00 56.78 701 LEU A CA 1
ATOM 5433 C C . LEU A 1 701 ? 24.086 5.108 -37.707 1.00 56.78 701 LEU A C 1
ATOM 5435 O O . LEU A 1 701 ? 23.619 5.217 -36.573 1.00 56.78 701 LEU A O 1
ATOM 5439 N N . SER A 1 702 ? 25.401 4.991 -37.924 1.00 51.53 702 SER A N 1
ATOM 5440 C CA . SER A 1 702 ? 26.393 4.958 -36.846 1.00 51.53 702 SER A CA 1
ATOM 5441 C C . SER A 1 702 ? 26.737 6.346 -36.301 1.00 51.53 702 SER A C 1
ATOM 5443 O O . SER A 1 702 ? 27.244 6.454 -35.184 1.00 51.53 702 SER A O 1
ATOM 5445 N N . ASN A 1 703 ? 26.392 7.409 -37.037 1.00 53.19 703 ASN A N 1
ATOM 5446 C CA . ASN A 1 703 ? 26.611 8.791 -36.626 1.00 53.19 703 ASN A CA 1
ATOM 5447 C C . ASN A 1 703 ? 25.294 9.600 -36.668 1.00 53.19 703 ASN A C 1
ATOM 5449 O O . ASN A 1 703 ? 24.992 10.248 -37.677 1.00 53.19 703 ASN A O 1
ATOM 5453 N N . PRO A 1 704 ? 24.466 9.541 -35.606 1.00 59.16 704 PRO A N 1
ATOM 5454 C CA . PRO A 1 704 ? 23.139 10.150 -35.599 1.00 59.16 704 PRO A CA 1
ATOM 5455 C C . PRO A 1 704 ? 23.217 11.680 -35.689 1.00 59.16 704 PRO A C 1
ATOM 5457 O O . PRO A 1 704 ? 23.823 12.339 -34.847 1.00 59.16 704 PRO A O 1
ATOM 5460 N N . LYS A 1 705 ? 22.562 12.258 -36.704 1.00 60.69 705 LYS A N 1
ATOM 5461 C CA . LYS A 1 705 ? 22.504 13.714 -36.952 1.00 60.69 705 LYS A CA 1
ATOM 5462 C C . LYS A 1 705 ? 21.165 14.336 -36.527 1.00 60.69 705 LYS A C 1
ATOM 5464 O O . LYS A 1 705 ? 20.671 15.227 -37.209 1.00 60.69 705 LYS A O 1
ATOM 5469 N N . GLY A 1 706 ? 20.570 13.843 -35.438 1.00 63.25 706 GLY A N 1
ATOM 5470 C CA . GLY A 1 706 ? 19.260 14.273 -34.927 1.00 63.25 706 GLY A CA 1
ATOM 5471 C C . GLY A 1 706 ? 18.267 13.114 -34.819 1.00 63.25 706 GLY A C 1
ATOM 5472 O O . GLY A 1 706 ? 18.666 11.954 -34.769 1.00 63.25 706 GLY A O 1
ATOM 5473 N N . ASN A 1 707 ? 16.966 13.410 -34.800 1.00 63.28 707 ASN A N 1
ATOM 5474 C CA . ASN A 1 707 ? 15.932 12.377 -34.913 1.00 63.28 707 ASN A CA 1
ATOM 5475 C C . ASN A 1 707 ? 15.766 11.973 -36.382 1.00 63.28 707 ASN A C 1
ATOM 5477 O O . ASN A 1 707 ? 15.629 12.834 -37.254 1.00 63.28 707 ASN A O 1
ATOM 5481 N N . ILE A 1 708 ? 15.758 10.670 -36.660 1.00 74.25 708 ILE A N 1
ATOM 5482 C CA . ILE A 1 708 ? 15.445 10.167 -37.997 1.00 74.25 708 ILE A CA 1
ATOM 5483 C C . ILE A 1 708 ? 13.939 10.307 -38.245 1.00 74.25 708 ILE A C 1
ATOM 5485 O O . ILE A 1 708 ? 13.113 9.832 -37.465 1.00 74.25 708 ILE A O 1
ATOM 5489 N N . VAL A 1 709 ? 13.574 10.997 -39.318 1.00 77.56 709 VAL A N 1
ATOM 5490 C CA . VAL A 1 709 ? 12.188 11.186 -39.740 1.00 77.56 709 VAL A CA 1
ATOM 5491 C C . VAL A 1 709 ? 11.876 10.152 -40.809 1.00 77.56 709 VAL A C 1
ATOM 5493 O O . VAL A 1 709 ? 12.548 10.109 -41.836 1.00 77.56 709 VAL A O 1
ATOM 5496 N N . LEU A 1 710 ? 10.850 9.335 -40.558 1.00 84.06 710 LEU A N 1
ATOM 5497 C CA . LEU A 1 710 ? 10.365 8.300 -41.471 1.00 84.06 710 LEU A CA 1
ATOM 5498 C C . LEU A 1 710 ? 8.970 8.674 -41.958 1.00 84.06 710 LEU A C 1
ATOM 5500 O O . LEU A 1 710 ? 8.041 8.788 -41.147 1.00 84.06 710 LEU A O 1
ATOM 5504 N N . LYS A 1 711 ? 8.810 8.862 -43.269 1.00 79.62 711 LYS A N 1
ATOM 5505 C CA . LYS A 1 711 ? 7.502 9.093 -43.881 1.00 79.62 711 LYS A CA 1
ATOM 5506 C C . LYS A 1 711 ? 7.219 8.110 -45.004 1.00 79.62 711 LYS A C 1
ATOM 5508 O O . LYS A 1 711 ? 8.084 7.842 -45.829 1.00 79.62 711 LYS A O 1
ATOM 5513 N N . LEU A 1 712 ? 5.975 7.644 -45.049 1.00 83.56 712 LEU A N 1
ATOM 5514 C CA . LEU A 1 712 ? 5.383 6.882 -46.145 1.00 83.56 712 LEU A CA 1
ATOM 5515 C C . LEU A 1 712 ? 4.210 7.701 -46.683 1.00 83.56 712 LEU A C 1
ATOM 5517 O O . LEU A 1 712 ? 3.273 8.017 -45.942 1.00 83.56 712 LEU A O 1
ATOM 5521 N N . ASN A 1 713 ? 4.280 8.101 -47.950 1.00 83.75 713 ASN A N 1
ATOM 5522 C CA . ASN A 1 713 ? 3.297 8.954 -48.618 1.00 83.75 713 ASN A CA 1
ATOM 5523 C C . ASN A 1 713 ? 2.963 10.226 -47.806 1.00 83.75 713 ASN A C 1
ATOM 5525 O O . ASN A 1 713 ? 1.799 10.600 -47.639 1.00 83.75 713 ASN A O 1
ATOM 5529 N N . GLY A 1 714 ? 3.993 10.863 -47.234 1.00 76.38 714 GLY A N 1
ATOM 5530 C CA . GLY A 1 714 ? 3.884 12.104 -46.458 1.00 76.38 714 GLY A CA 1
ATOM 5531 C C . GLY A 1 714 ? 3.387 11.965 -45.009 1.00 76.38 714 GLY A C 1
ATOM 5532 O O . GLY A 1 714 ? 3.355 12.966 -44.291 1.00 76.38 714 GLY A O 1
ATOM 5533 N N . LYS A 1 715 ? 3.030 10.761 -44.539 1.00 77.69 715 LYS A N 1
ATOM 5534 C CA . LYS A 1 715 ? 2.627 10.493 -43.141 1.00 77.69 715 LYS A CA 1
ATOM 5535 C C . LYS A 1 715 ? 3.747 9.810 -42.367 1.00 77.69 715 LYS A C 1
ATOM 5537 O O . LYS A 1 715 ? 4.527 9.082 -42.964 1.00 77.69 715 LYS A O 1
ATOM 5542 N N . SER A 1 716 ? 3.802 10.017 -41.047 1.00 81.00 716 SER A N 1
ATOM 5543 C CA . SER A 1 716 ? 4.753 9.305 -40.179 1.00 81.00 716 SER A CA 1
ATOM 5544 C C . SER A 1 716 ? 4.561 7.796 -40.327 1.00 81.00 716 SER A C 1
ATOM 5546 O O . SER A 1 716 ? 3.437 7.316 -40.189 1.00 81.00 716 SER A O 1
ATOM 5548 N N . ALA A 1 717 ? 5.650 7.092 -40.632 1.00 74.62 717 ALA A N 1
ATOM 5549 C CA . ALA A 1 717 ? 5.650 5.660 -40.900 1.00 74.62 717 ALA A CA 1
ATOM 5550 C C . ALA A 1 717 ? 6.313 4.874 -39.764 1.00 74.62 717 ALA A C 1
ATOM 5552 O O . ALA A 1 717 ? 7.317 5.308 -39.195 1.00 74.62 717 ALA A O 1
ATOM 5553 N N . GLY A 1 718 ? 5.751 3.711 -39.446 1.00 62.88 718 GLY A N 1
ATOM 5554 C CA . GLY A 1 718 ? 6.362 2.697 -38.594 1.00 62.88 718 GLY A CA 1
ATOM 5555 C C . GLY A 1 718 ? 7.183 1.693 -39.406 1.00 62.88 718 GLY A C 1
ATOM 5556 O O . GLY A 1 718 ? 6.922 1.451 -40.579 1.00 62.88 718 GLY A O 1
ATOM 5557 N N . PHE A 1 719 ? 8.154 1.039 -38.764 1.00 67.00 719 PHE A N 1
ATOM 5558 C CA . PHE A 1 719 ? 9.056 0.071 -39.409 1.00 67.00 719 PHE A CA 1
ATOM 5559 C C . PHE A 1 719 ? 8.347 -1.140 -40.045 1.00 67.00 719 PHE A C 1
ATOM 5561 O O . PHE A 1 719 ? 8.895 -1.768 -40.948 1.00 67.00 719 PHE A O 1
ATOM 5568 N N . THR A 1 720 ? 7.133 -1.471 -39.600 1.00 72.31 720 THR A N 1
ATOM 5569 C CA . THR A 1 720 ? 6.348 -2.605 -40.116 1.00 72.31 720 THR A CA 1
ATOM 5570 C C . THR A 1 720 ? 5.209 -2.190 -41.046 1.00 72.31 720 THR A C 1
ATOM 5572 O O . THR A 1 720 ? 4.388 -3.037 -41.402 1.00 72.31 720 THR A O 1
ATOM 5575 N N . ASP A 1 721 ? 5.117 -0.911 -41.417 1.00 66.31 721 ASP A N 1
ATOM 5576 C CA . ASP A 1 721 ? 4.094 -0.453 -42.356 1.00 66.31 721 ASP A CA 1
ATOM 5577 C C . ASP A 1 721 ? 4.317 -1.097 -43.724 1.00 66.31 721 ASP A C 1
ATOM 5579 O O . ASP A 1 721 ? 5.444 -1.179 -44.208 1.00 66.31 721 ASP A O 1
ATOM 5583 N N . VAL A 1 722 ? 3.239 -1.598 -44.329 1.00 77.88 722 VAL A N 1
ATOM 5584 C CA . VAL A 1 722 ? 3.302 -2.282 -45.625 1.00 77.88 722 VAL A CA 1
ATOM 5585 C C . VAL A 1 722 ? 3.544 -1.253 -46.721 1.00 77.88 722 VAL A C 1
ATOM 5587 O O . VAL A 1 722 ? 2.781 -0.298 -46.848 1.00 77.88 722 VAL A O 1
ATOM 5590 N N . VAL A 1 723 ? 4.573 -1.492 -47.526 1.00 71.38 723 VAL A N 1
ATOM 5591 C CA . VAL A 1 723 ? 4.949 -0.662 -48.668 1.00 71.38 723 VAL A CA 1
ATOM 5592 C C . VAL A 1 723 ? 4.465 -1.332 -49.947 1.00 71.38 723 VAL A C 1
ATOM 5594 O O . VAL A 1 723 ? 4.678 -2.527 -50.167 1.00 71.38 723 VAL A O 1
ATOM 5597 N N . ASN A 1 724 ? 3.816 -0.551 -50.798 1.00 77.69 724 ASN A N 1
ATOM 5598 C CA . ASN A 1 724 ? 3.255 -0.977 -52.069 1.00 77.69 724 ASN A CA 1
ATOM 5599 C C . ASN A 1 724 ? 3.968 -0.289 -53.236 1.00 77.69 724 ASN A C 1
ATOM 5601 O O . ASN A 1 724 ? 4.638 0.732 -53.084 1.00 77.69 724 ASN A O 1
ATOM 5605 N N . THR A 1 725 ? 3.814 -0.854 -54.430 1.00 74.19 725 THR A N 1
ATOM 5606 C CA . THR A 1 725 ? 4.335 -0.251 -55.657 1.00 74.19 725 THR A CA 1
ATOM 5607 C C . THR A 1 725 ? 3.742 1.147 -55.854 1.00 74.19 725 THR A C 1
ATOM 5609 O O . THR A 1 725 ? 2.525 1.312 -55.813 1.00 74.19 725 THR A O 1
ATOM 5612 N N . GLY A 1 726 ? 4.596 2.137 -56.106 1.00 72.94 726 GLY A N 1
ATOM 5613 C CA . GLY A 1 726 ? 4.235 3.543 -56.284 1.00 72.94 726 GLY A CA 1
ATOM 5614 C C . GLY A 1 726 ? 4.300 4.387 -55.009 1.00 72.94 726 GLY A C 1
ATOM 5615 O O . GLY A 1 726 ? 4.095 5.596 -55.095 1.00 72.94 726 GLY A O 1
ATOM 5616 N N . ASP A 1 727 ? 4.598 3.788 -53.852 1.00 81.62 727 ASP A N 1
ATOM 5617 C CA . ASP A 1 727 ? 4.745 4.536 -52.604 1.00 81.62 727 ASP A CA 1
ATOM 5618 C C . ASP A 1 727 ? 5.981 5.450 -52.623 1.00 81.62 727 ASP A C 1
ATOM 5620 O O . ASP A 1 727 ? 7.050 5.094 -53.135 1.00 81.62 727 ASP A O 1
ATOM 5624 N N . VAL A 1 728 ? 5.821 6.631 -52.023 1.00 78.06 728 VAL A N 1
ATOM 5625 C CA . VAL A 1 728 ? 6.877 7.630 -51.830 1.00 78.06 728 VAL A CA 1
ATOM 5626 C C . VAL A 1 728 ? 7.357 7.578 -50.387 1.00 78.06 728 VAL A C 1
ATOM 5628 O O . VAL A 1 728 ? 6.562 7.686 -49.452 1.00 78.06 728 VAL A O 1
ATOM 5631 N N . ILE A 1 729 ? 8.661 7.425 -50.200 1.00 82.62 729 ILE A N 1
ATOM 5632 C CA . ILE A 1 729 ? 9.294 7.245 -48.900 1.00 82.62 729 ILE A CA 1
ATOM 5633 C C . ILE A 1 729 ? 10.299 8.366 -48.664 1.00 82.62 729 ILE A C 1
ATOM 5635 O O . ILE A 1 729 ? 11.243 8.519 -49.436 1.00 82.62 729 ILE A O 1
ATOM 5639 N N . ASP A 1 730 ? 10.129 9.109 -47.570 1.00 78.19 730 ASP A N 1
ATOM 5640 C CA . ASP A 1 730 ? 11.095 10.122 -47.137 1.00 78.19 730 ASP A CA 1
ATOM 5641 C C . ASP A 1 730 ? 11.794 9.650 -45.860 1.00 78.19 730 ASP A C 1
ATOM 5643 O O . ASP A 1 730 ? 11.146 9.399 -44.838 1.00 78.19 730 ASP A O 1
ATOM 5647 N N . ILE A 1 731 ? 13.121 9.538 -45.918 1.00 79.25 731 ILE A N 1
ATOM 5648 C CA . ILE A 1 731 ? 13.981 9.157 -44.794 1.00 79.25 731 ILE A CA 1
ATOM 5649 C C . ILE A 1 731 ? 15.117 10.171 -44.705 1.00 79.25 731 ILE A C 1
ATOM 5651 O O . ILE A 1 731 ? 16.005 10.206 -45.558 1.00 79.25 731 ILE A O 1
ATOM 5655 N N . TYR A 1 732 ? 15.097 11.004 -43.668 1.00 77.31 732 TYR A N 1
ATOM 5656 C CA . TYR A 1 732 ? 16.111 12.035 -43.446 1.00 77.31 732 TYR A CA 1
ATOM 5657 C C . TYR A 1 732 ? 16.292 12.333 -41.955 1.00 77.31 732 TYR A C 1
ATOM 5659 O O . TYR A 1 732 ? 15.406 12.081 -41.143 1.00 77.31 732 TYR A O 1
ATOM 5667 N N . TRP A 1 733 ? 17.446 12.887 -41.588 1.00 73.50 733 TRP A N 1
ATOM 5668 C CA . TRP A 1 733 ? 17.692 13.413 -40.243 1.00 73.50 733 TRP A CA 1
ATOM 5669 C C . TRP A 1 733 ? 17.106 14.823 -40.123 1.00 73.50 733 TRP A C 1
ATOM 5671 O O . TRP A 1 733 ? 17.367 15.663 -40.990 1.00 73.50 733 TRP A O 1
ATOM 5681 N N . ASP A 1 734 ? 16.316 15.090 -39.082 1.00 76.94 734 ASP A N 1
ATOM 5682 C CA . ASP A 1 734 ? 15.799 16.439 -38.832 1.00 76.94 734 ASP A CA 1
ATOM 5683 C C . ASP A 1 734 ? 16.959 17.406 -38.535 1.00 76.94 734 ASP A C 1
ATOM 5685 O O . ASP A 1 734 ? 17.787 17.146 -37.664 1.00 76.94 734 ASP A O 1
ATOM 5689 N N . LYS A 1 735 ? 17.044 18.513 -39.282 1.00 54.31 735 LYS A N 1
ATOM 5690 C CA . LYS A 1 735 ? 18.156 19.480 -39.210 1.00 54.31 735 LYS A CA 1
ATOM 5691 C C . LYS A 1 735 ? 17.988 20.547 -38.124 1.00 54.31 735 LYS A C 1
ATOM 5693 O O . LYS A 1 735 ? 18.798 21.469 -38.067 1.00 54.31 735 LYS A O 1
ATOM 5698 N N . TYR A 1 736 ? 16.990 20.427 -37.255 1.00 51.12 736 TYR A N 1
ATOM 5699 C CA . TYR A 1 736 ? 16.833 21.305 -36.100 1.00 51.12 736 TYR A CA 1
ATOM 5700 C C . TYR A 1 736 ? 16.824 20.486 -34.809 1.00 51.12 736 TYR A C 1
ATOM 5702 O O . TYR A 1 736 ? 15.873 19.772 -34.498 1.00 51.12 736 TYR A O 1
ATOM 5710 N N . SER A 1 737 ? 17.919 20.583 -34.060 1.00 42.75 737 SER A N 1
ATOM 5711 C CA . SER A 1 737 ? 18.031 20.210 -32.648 1.00 42.75 737 SER A CA 1
ATOM 5712 C C . SER A 1 737 ? 18.783 21.318 -31.938 1.00 42.75 737 SER A C 1
ATOM 5714 O O . SER A 1 737 ? 19.875 21.667 -32.443 1.00 42.75 737 SER A O 1
#

Foldseek 3Di:
DDDDDDDDDDDDDDDDDDDDDPDPDPDFDPLVPDDPVQKAWEWEQFQFKIKIWIWGDDPLFIETPDIDIDTQPDRCDALQFGNNLVSSLVRVLVRQVVVCVSNVHHAQAYFYEGGHADKDKFKDKFKDFDDLVDADAPVNVVVQQQVRQVVRQVVVCVVCVPDDPFDKDFQDKWWFFKDAVNDTDPDRGRHGGRMIMTIMITMIDTPNRVVSVVSSCVSSNHHYLAYHHLQQLLCPQQPDLVNLCFFEKEWEAEQQKIWIWTGHNSITQDIDIHRAHNVLLLVLQCVVQQADSVQSVVLQVCLLVPDQWDWDAHPVRDIDIDGSVVSCVSSVVVLLVVLLVVLVVCCVRVVAQGQAYEYFYPRVSRPCSLVSNCVNRVHDSVRRYYDFPVSRPRYHYPDPPRGGSNNRSSNSSSVVCVVCVQFHWAWEAEQNRIDIGTRNDQDFQLNVCVRVVNDVVQQDAAFAAWAWEAEQNRIDIDGWFAKFGKFKDWQNHTDDRGHGDDHHIYIYIGTIHYTHHDKDFLLNVDPDQDFAWEAEQNRIDTFHKFKDWPRHTDDRGHIHHHHIYIYIQGQFFLLSVCVVVVNDVVFKQKDWPNHRDDRRHTDHHHIYIYIDGDDDDDDDDDDDDDDDDDDDDDDDDDDDDDDDDDDDDDDDDDDDDDDDDDDDDDWDWAWEAEQNRIDIDTHPDPWDFQLVVVVVDPDPPVDAQADWAWDKQRDGGDRGHTDGHYIYIYTDHDNDD

=== Feature glossary ===
Key to the feature types in this record:

pLDDT. pLDDT is the predicted lDDT-Cα score: AlphaFold's confidence that the local environment of each residue (all inter-atomic distances within 15 Å) is correctly placed. It is a per-residue number between 0 and 100, with higher meaning more reliable.

Radius of gyration, Cα contacts, bounding box. The geometric summary reports three shape descriptors. Rg (radius of gyration) measures how spread out the Cα atoms are about their centre of mass; compact globular proteins have small Rg, elongated or unfolded ones large. Cα contacts (<8 Å, |i−j|>4) count long-range residue pairs in spatial proximity — high for tightly packed folds, near zero for rods or random coil. The bounding-box extents give the protein's footprint along x, y, z in Å.

Backbone torsions (φ/ψ). Backbone dihedral angles. Every residue except chain termini has a φ (preceding-C → N → Cα → C) and a ψ (N → Cα → C → next-N). They are reported in degrees following the IUPAC sign convention. Secondary structure is essentially a statement about which (φ, ψ) basin each residue occupies.

Contact-map, Ramachandran, and PAE plots. Plot images: a contact map (which residues are close in 3D, as an N×N binary image), a Ramachandran scatter (backbone torsion angles, revealing secondary-structure composition at a glance), and — for AlphaFold structures — a PAE heatmap (pairwise prediction confidence).

Predicted aligned error. Predicted Aligned Error (PAE) is an AlphaFold confidence matrix: entry (i, j) is the expected error in the position of residue j, in ångströms, when the prediction is superimposed on the true structure at residue i. Low PAE within a block of residues means that block is internally rigid and well-predicted; high PAE between two blocks means their relative placement is uncertain even if each block individually is confident.

Secondary structure (3-state, P-SEA). Three-state secondary structure (P-SEA) collapses the eight DSSP classes into helix (a), strand (b), and coil (c). P-SEA assigns these from Cα geometry alone — distances and angles — without requiring backbone oxygens, so it works on any Cα trace.

Solvent-accessible surface area. Solvent-accessible surface area (SASA) is the area in Å² traced out by the centre of a 1.4 Å probe sphere (a water molecule) rolled over the protein's van der Waals surface (Shrake–Rupley / Lee–Richards construction). Buried residues have near-zero SASA; fully exposed residues can exceed 200 Å². The total SASA scales roughly with the number of surface residues.

Foldseek 3Di. The Foldseek 3Di string encodes local tertiary geometry as a 20-letter alphabet — one character per residue — derived from the relative positions of nearby Cα atoms. Unlike the amino-acid sequence, 3Di is a direct function of the 3D structure, so two proteins with the same fold have similar 3Di strings even at low sequence identity.

B-factor. For experimental (PDB) structures, the B-factor (temperature factor) quantifies the positional spread of each atom in the crystal — a combination of thermal vibration and static disorder — in units of Å². High B-factors mark flexible loops or poorly resolved regions; low B-factors mark the rigid, well-ordered core.

mmCIF coordinates. The mmCIF block holds the 3D Cartesian coordinates of each backbone atom (N, Cα, C, O) in ångströms. mmCIF is the PDB's canonical archive format — a tagged-loop text representation of the atomic model.

InterPro / GO / CATH / organism. Functional annotations link the protein to curated databases. InterPro entries identify conserved domains and families by matching the sequence against member-database signatures (Pfam, PROSITE, CDD, …). Gene Ontology (GO) terms describe molecular function, biological process, and cellular component in a controlled vocabulary. CATH places the structure in a hierarchical fold classification (Class/Architecture/Topology/Homologous-superfamily). The organism is the source species.

Rendered structure images. Structure images are PyMOL renders from six orthogonal camera directions. Cartoon representation draws helices as coils and strands as arrows; sticks shows the backbone as bonds; surface shows the solvent-excluded envelope. Rainbow coloring maps sequence position to hue (blue→red, N→C); chain coloring assigns a distinct color per polypeptide.

Sequence. This is the polypeptide sequence — one letter per residue, N-terminus first. Length ranges from a few dozen residues for small domains to over a thousand for large multi-domain proteins.

Secondary structure (8-state, DSSP). The SS8 string is DSSP's per-residue secondary-structure call. α-helix (H) means an i→i+4 H-bond ladder; β-strand (E) means the residue participates in a β-sheet; 3₁₀ (G) and π (I) are tighter and wider helices; T/S are turns/bends; '-' is loop.

Nearest PDB structures. Structural nearest neighbors (via Foldseek easy-search vs the PDB). Reported per hit: target PDB id, E-value, and alignment TM-score. A TM-score above ~0.5 is the conventional threshold for 'same fold'.